Protein AF-0000000080397342 (afdb_homodimer)

InterPro domains:
  IPR012349 FMN-binding split barrel [G3DSA:2.30.110.10] (95-309)
  IPR024624 Pyridoxamine 5'-phosphate oxidase, Alr4036 family, FMN-binding domain [PF12766] (98-201)

pLDDT: mean 72.04, std 32.61, range [17.6, 98.93]

Structure (mmCIF, N/CA/C/O backbone):
data_AF-0000000080397342-model_v1
#
loop_
_entity.id
_entity.type
_entity.pdbx_description
1 polymer 'Pyridoxamine 5-phosphate oxidase-fmn-binding protein'
#
loop_
_atom_site.group_PDB
_atom_site.id
_atom_site.type_symbol
_atom_site.label_atom_id
_atom_site.label_alt_id
_atom_site.label_comp_id
_atom_site.label_asym_id
_atom_site.label_entity_id
_atom_site.label_seq_id
_atom_site.pdbx_PDB_ins_code
_atom_site.Cartn_x
_atom_site.Cartn_y
_atom_site.Cartn_z
_atom_site.occupancy
_atom_site.B_iso_or_equiv
_atom_site.auth_seq_id
_atom_site.auth_comp_id
_atom_site.auth_asym_id
_atom_site.auth_atom_id
_atom_site.pdbx_PDB_model_num
ATOM 1 N N . MET A 1 1 ? 87.248 -21.345 8.213 1 23.49 1 MET A N 1
ATOM 2 C CA . MET A 1 1 ? 87.007 -21.172 9.643 1 23.49 1 MET A CA 1
ATOM 3 C C . MET A 1 1 ? 85.545 -21.44 9.984 1 23.49 1 MET A C 1
ATOM 5 O O . MET A 1 1 ? 84.644 -20.98 9.28 1 23.49 1 MET A O 1
ATOM 9 N N . PRO A 1 2 ? 85.175 -22.456 10.854 1 25.08 2 PRO A N 1
ATOM 10 C CA . PRO A 1 2 ? 84.059 -23.31 11.265 1 25.08 2 PRO A CA 1
ATOM 11 C C . PRO A 1 2 ? 83.044 -22.576 12.139 1 25.08 2 PRO A C 1
ATOM 13 O O . PRO A 1 2 ? 83.384 -22.115 13.232 1 25.08 2 PRO A O 1
ATOM 16 N N . VAL A 1 3 ? 82.373 -21.55 11.581 1 28.15 3 VAL A N 1
ATOM 17 C CA . VAL A 1 3 ? 81.408 -20.758 12.336 1 28.15 3 VAL A CA 1
ATOM 18 C C . VAL A 1 3 ? 80.379 -21.68 12.987 1 28.15 3 VAL A C 1
ATOM 20 O O . VAL A 1 3 ? 79.679 -22.425 12.297 1 28.15 3 VAL A O 1
ATOM 23 N N . HIS A 1 4 ? 80.517 -21.822 14.23 1 19.4 4 HIS A N 1
ATOM 24 C CA . HIS A 1 4 ? 79.987 -22.663 15.297 1 19.4 4 HIS A CA 1
ATOM 25 C C . HIS A 1 4 ? 78.466 -22.582 15.359 1 19.4 4 HIS A C 1
ATOM 27 O O . HIS A 1 4 ? 77.858 -21.735 14.701 1 19.4 4 HIS A O 1
ATOM 33 N N . PHE A 1 5 ? 77.866 -22.151 16.573 1 18.92 5 PHE A N 1
ATOM 34 C CA . PHE A 1 5 ? 77.289 -23.015 17.596 1 18.92 5 PHE A CA 1
ATOM 35 C C . PHE A 1 5 ? 75.767 -22.955 17.56 1 18.92 5 PHE A C 1
ATOM 37 O O . PHE A 1 5 ? 75.101 -23.99 17.496 1 18.92 5 PHE A O 1
ATOM 44 N N . LEU A 1 6 ? 75.121 -22.015 18.425 1 19.87 6 LEU A N 1
ATOM 45 C CA . LEU A 1 6 ? 74.391 -22.437 19.616 1 19.87 6 LEU A CA 1
ATOM 46 C C . LEU A 1 6 ? 72.9 -22.564 19.323 1 19.87 6 LEU A C 1
ATOM 48 O O . LEU A 1 6 ? 72.32 -21.71 18.649 1 19.87 6 LEU A O 1
ATOM 52 N N . ARG A 1 7 ? 72.235 -23.611 19.842 1 18.12 7 ARG A N 1
ATOM 53 C CA . ARG A 1 7 ? 71.127 -24.558 19.776 1 18.12 7 ARG A CA 1
ATOM 54 C C . ARG A 1 7 ? 69.84 -23.932 20.304 1 18.12 7 ARG A C 1
ATOM 56 O O . ARG A 1 7 ? 68.807 -23.962 19.631 1 18.12 7 ARG A O 1
ATOM 63 N N . ASN A 1 8 ? 69.552 -23.864 21.715 1 18.68 8 ASN A N 1
ATOM 64 C CA . ASN A 1 8 ? 68.574 -24.769 22.308 1 18.68 8 ASN A CA 1
ATOM 65 C C . ASN A 1 8 ? 67.187 -24.135 22.367 1 18.68 8 ASN A C 1
ATOM 67 O O . ASN A 1 8 ? 67.05 -22.917 22.238 1 18.68 8 ASN A O 1
ATOM 71 N N . PRO A 1 9 ? 66.208 -24.574 23.546 1 20.15 9 PRO A N 1
ATOM 72 C CA . PRO A 1 9 ? 64.935 -25.253 23.795 1 20.15 9 PRO A CA 1
ATOM 73 C C . PRO A 1 9 ? 63.856 -24.31 24.321 1 20.15 9 PRO A C 1
ATOM 75 O O . PRO A 1 9 ? 64.011 -23.726 25.396 1 20.15 9 PRO A O 1
ATOM 78 N N . LEU A 1 10 ? 63.381 -23.331 23.617 1 21.93 10 LEU A N 1
ATOM 79 C CA . LEU A 1 10 ? 62.442 -22.373 24.191 1 21.93 10 LEU A CA 1
ATOM 80 C C . LEU A 1 10 ? 61.213 -23.084 24.748 1 21.93 10 LEU A C 1
ATOM 82 O O . LEU A 1 10 ? 60.452 -23.698 23.996 1 21.93 10 LEU A O 1
ATOM 86 N N . LEU A 1 11 ? 61.35 -23.578 26.096 1 18.39 11 LEU A N 1
ATOM 87 C CA . LEU A 1 11 ? 60.398 -24.293 26.939 1 18.39 11 LEU A CA 1
ATOM 88 C C . LEU A 1 11 ? 59.068 -23.551 27.006 1 18.39 11 LEU A C 1
ATOM 90 O O . LEU A 1 11 ? 59.009 -22.347 26.746 1 18.39 11 LEU A O 1
ATOM 94 N N . CYS A 1 12 ? 58.021 -24.175 27.782 1 18.64 12 CYS A N 1
ATOM 95 C CA . CYS A 1 12 ? 56.68 -24.748 27.806 1 18.64 12 CYS A CA 1
ATOM 96 C C . CYS A 1 12 ? 55.696 -23.806 28.489 1 18.64 12 CYS A C 1
ATOM 98 O O . CYS A 1 12 ? 54.584 -23.6 27.999 1 18.64 12 CYS A O 1
ATOM 100 N N . SER A 1 13 ? 55.976 -23.089 29.727 1 18.47 13 SER A N 1
ATOM 101 C CA . SER A 1 13 ? 55.067 -23.454 30.809 1 18.47 13 SER A CA 1
ATOM 102 C C . SER A 1 13 ? 53.829 -22.564 30.815 1 18.47 13 SER A C 1
ATOM 104 O O . SER A 1 13 ? 53.937 -21.341 30.702 1 18.47 13 SER A O 1
ATOM 106 N N . VAL A 1 14 ? 52.593 -23.114 30.494 1 22.64 14 VAL A N 1
ATOM 107 C CA . VAL A 1 14 ? 51.179 -22.802 30.314 1 22.64 14 VAL A CA 1
ATOM 108 C C . VAL A 1 14 ? 50.545 -22.474 31.664 1 22.64 14 VAL A C 1
ATOM 110 O O . VAL A 1 14 ? 49.394 -22.833 31.921 1 22.64 14 VAL A O 1
ATOM 113 N N . SER A 1 15 ? 51.261 -21.747 32.661 1 18.96 15 SER A N 1
ATOM 114 C CA . SER A 1 15 ? 50.585 -21.886 33.947 1 18.96 15 SER A CA 1
ATOM 115 C C . SER A 1 15 ? 49.159 -21.348 33.883 1 18.96 15 SER A C 1
ATOM 117 O O . SER A 1 15 ? 48.852 -20.485 33.058 1 18.96 15 SER A O 1
ATOM 119 N N . HIS A 1 16 ? 48.2 -21.961 34.766 1 19.92 16 HIS A N 1
ATOM 120 C CA . HIS A 1 16 ? 46.862 -22.392 35.156 1 19.92 16 HIS A CA 1
ATOM 121 C C . HIS A 1 16 ? 46.096 -21.262 35.836 1 19.92 16 HIS A C 1
ATOM 123 O O . HIS A 1 16 ? 44.865 -21.285 35.89 1 19.92 16 HIS A O 1
ATOM 129 N N . THR A 1 17 ? 46.648 -20.076 36.332 1 19.3 17 THR A N 1
ATOM 130 C CA . THR A 1 17 ? 45.991 -19.8 37.605 1 19.3 17 THR A CA 1
ATOM 131 C C . THR A 1 17 ? 44.567 -19.301 37.382 1 19.3 17 THR A C 1
ATOM 133 O O . THR A 1 17 ? 44.336 -18.416 36.555 1 19.3 17 THR A O 1
ATOM 136 N N . ALA A 1 18 ? 43.516 -20.063 37.874 1 20.53 18 ALA A N 1
ATOM 137 C CA . ALA A 1 18 ? 42.064 -20.183 37.966 1 20.53 18 ALA A CA 1
ATOM 138 C C . ALA A 1 18 ? 41.48 -19.089 38.856 1 20.53 18 ALA A C 1
ATOM 140 O O . ALA A 1 18 ? 40.26 -18.998 39.019 1 20.53 18 ALA A O 1
ATOM 141 N N . THR A 1 19 ? 42.082 -17.835 39.038 1 19.76 19 THR A N 1
ATOM 142 C CA . THR A 1 19 ? 41.541 -17.199 40.234 1 19.76 19 THR A CA 1
ATOM 143 C C . THR A 1 19 ? 40.059 -16.884 40.055 1 19.76 19 THR A C 1
ATOM 145 O O . THR A 1 19 ? 39.656 -16.328 39.032 1 19.76 19 THR A O 1
ATOM 148 N N . THR A 1 20 ? 39.138 -17.429 40.938 1 21.42 20 THR A N 1
ATOM 149 C CA . THR A 1 20 ? 37.75 -17.641 41.333 1 21.42 20 THR A CA 1
ATOM 150 C C . THR A 1 20 ? 37.108 -16.329 41.775 1 21.42 20 THR A C 1
ATOM 152 O O . THR A 1 20 ? 35.907 -16.282 42.052 1 21.42 20 THR A O 1
ATOM 155 N N . LEU A 1 21 ? 37.435 -15.065 41.259 1 20.63 21 LEU A N 1
ATOM 156 C CA . LEU A 1 21 ? 36.933 -14.006 42.128 1 20.63 21 LEU A CA 1
ATOM 157 C C . LEU A 1 21 ? 35.408 -13.99 42.139 1 20.63 21 LEU A C 1
ATOM 159 O O . LEU A 1 21 ? 34.776 -13.893 41.084 1 20.63 21 LEU A O 1
ATOM 163 N N . LEU A 1 22 ? 34.777 -14.429 43.255 1 20.62 22 LEU A N 1
ATOM 164 C CA . LEU A 1 22 ? 33.44 -14.632 43.8 1 20.62 22 LEU A CA 1
ATOM 165 C C . LEU A 1 22 ? 32.722 -13.301 43.991 1 20.62 22 LEU A C 1
ATOM 167 O O . LEU A 1 22 ? 33.064 -12.529 44.89 1 20.62 22 LEU A O 1
ATOM 171 N N . CYS A 1 23 ? 32.593 -12.332 43.022 1 19.41 23 CYS A N 1
ATOM 172 C CA . CYS A 1 23 ? 32.027 -11.047 43.417 1 19.41 23 CYS A CA 1
ATOM 173 C C . CYS A 1 23 ? 30.577 -11.203 43.861 1 19.41 23 CYS A C 1
ATOM 175 O O . CYS A 1 23 ? 29.773 -11.823 43.163 1 19.41 23 CYS A O 1
ATOM 177 N N . ALA A 1 24 ? 30.288 -10.967 45.188 1 20.5 24 ALA A N 1
ATOM 178 C CA . ALA A 1 24 ? 29.176 -10.991 46.135 1 20.5 24 ALA A CA 1
ATOM 179 C C . ALA A 1 24 ? 28.134 -9.932 45.786 1 20.5 24 ALA A C 1
ATOM 181 O O . ALA A 1 24 ? 28.409 -8.733 45.864 1 20.5 24 ALA A O 1
ATOM 182 N N . LEU A 1 25 ? 27.408 -9.962 44.694 1 22.46 25 LEU A N 1
ATOM 183 C CA . LEU A 1 25 ? 26.429 -8.93 44.37 1 22.46 25 LEU A CA 1
ATOM 184 C C . LEU A 1 25 ? 25.296 -8.916 45.39 1 22.46 25 LEU A C 1
ATOM 186 O O . LEU A 1 25 ? 24.679 -9.951 45.653 1 22.46 25 LEU A O 1
ATOM 190 N N . PRO A 1 26 ? 25.281 -7.92 46.388 1 20.99 26 PRO A N 1
ATOM 191 C CA . PRO A 1 26 ? 24.261 -7.852 47.438 1 20.99 26 PRO A CA 1
ATOM 192 C C . PRO A 1 26 ? 22.866 -7.565 46.888 1 20.99 26 PRO A C 1
ATOM 194 O O . PRO A 1 26 ? 22.732 -6.956 45.823 1 20.99 26 PRO A O 1
ATOM 197 N N . VAL A 1 27 ? 21.832 -8.358 47.18 1 22.73 27 VAL A N 1
ATOM 198 C CA . VAL A 1 27 ? 20.417 -8.552 46.879 1 22.73 27 VAL A CA 1
ATOM 199 C C . VAL A 1 27 ? 19.587 -7.48 47.581 1 22.73 27 VAL A C 1
ATOM 201 O O . VAL A 1 27 ? 19.076 -7.702 48.682 1 22.73 27 VAL A O 1
ATOM 204 N N . LEU A 1 28 ? 19.92 -6.156 47.544 1 19.6 28 LEU A N 1
ATOM 205 C CA . LEU A 1 28 ? 19.082 -5.368 48.441 1 19.6 28 LEU A CA 1
ATOM 206 C C . LEU A 1 28 ? 17.622 -5.413 48.001 1 19.6 28 LEU A C 1
ATOM 208 O O . LEU A 1 28 ? 17.315 -5.181 46.829 1 19.6 28 LEU A O 1
ATOM 212 N N . ARG A 1 29 ? 16.743 -6.022 48.769 1 19.68 29 ARG A N 1
ATOM 213 C CA . ARG A 1 29 ? 15.323 -6.357 48.794 1 19.68 29 ARG A CA 1
ATOM 214 C C . ARG A 1 29 ? 14.469 -5.11 48.996 1 19.68 29 ARG A C 1
ATOM 216 O O . ARG A 1 29 ? 14.334 -4.619 50.118 1 19.68 29 ARG A O 1
ATOM 223 N N . ALA A 1 30 ? 14.732 -3.865 48.472 1 19.99 30 ALA A N 1
ATOM 224 C CA . ALA A 1 30 ? 13.914 -2.813 49.072 1 19.99 30 ALA A CA 1
ATOM 225 C C . ALA A 1 30 ? 12.44 -3.001 48.728 1 19.99 30 ALA A C 1
ATOM 227 O O . ALA A 1 30 ? 12.091 -3.235 47.569 1 19.99 30 ALA A O 1
ATOM 228 N N . THR A 1 31 ? 11.609 -3.372 49.691 1 21.1 31 THR A N 1
ATOM 229 C CA . THR A 1 31 ? 10.202 -3.712 49.872 1 21.1 31 THR A CA 1
ATOM 230 C C . THR A 1 31 ? 9.319 -2.484 49.672 1 21.1 31 THR A C 1
ATOM 232 O O . THR A 1 31 ? 8.097 -2.561 49.819 1 21.1 31 THR A O 1
ATOM 235 N N . PHE A 1 32 ? 9.56 -1.465 48.78 1 20.83 32 PHE A N 1
ATOM 236 C CA . PHE A 1 32 ? 8.769 -0.264 49.022 1 20.83 32 PHE A CA 1
ATOM 237 C C . PHE A 1 32 ? 7.296 -0.518 48.73 1 20.83 32 PHE A C 1
ATOM 239 O O . PHE A 1 32 ? 6.934 -0.886 47.61 1 20.83 32 PHE A O 1
ATOM 246 N N . VAL A 1 33 ? 6.519 -0.989 49.679 1 21.09 33 VAL A N 1
ATOM 247 C CA . VAL A 1 33 ? 5.097 -1.317 49.659 1 21.09 33 VAL A CA 1
ATOM 248 C C . VAL A 1 33 ? 4.272 -0.035 49.588 1 21.09 33 VAL A C 1
ATOM 250 O O . VAL A 1 33 ? 4.242 0.745 50.544 1 21.09 33 VAL A O 1
ATOM 253 N N . ALA A 1 34 ? 4.428 0.914 48.634 1 21.58 34 ALA A N 1
ATOM 254 C CA . ALA A 1 34 ? 3.66 2.141 48.828 1 21.58 34 ALA A CA 1
ATOM 255 C C . ALA A 1 34 ? 2.162 1.854 48.839 1 21.58 34 ALA A C 1
ATOM 257 O O . ALA A 1 34 ? 1.692 0.945 48.151 1 21.58 34 ALA A O 1
ATOM 258 N N . PRO A 1 35 ? 1.464 2.42 49.864 1 20.9 35 PRO A N 1
ATOM 259 C CA . PRO A 1 35 ? 0.074 2.256 50.294 1 20.9 35 PRO A CA 1
ATOM 260 C C . PRO A 1 35 ? -0.927 2.795 49.274 1 20.9 35 PRO A C 1
ATOM 262 O O . PRO A 1 35 ? -0.648 3.787 48.595 1 20.9 35 PRO A O 1
ATOM 265 N N . VAL A 1 36 ? -1.669 1.96 48.601 1 21.5 36 VAL A N 1
ATOM 266 C CA . VAL A 1 36 ? -2.722 2.127 47.606 1 21.5 36 VAL A CA 1
ATOM 267 C C . VAL A 1 36 ? -3.877 2.928 48.204 1 21.5 36 VAL A C 1
ATOM 269 O O . VAL A 1 36 ? -4.565 2.453 49.111 1 21.5 36 VAL A O 1
ATOM 272 N N . ARG A 1 37 ? -3.618 4.251 48.471 1 19.49 37 ARG A N 1
ATOM 273 C CA . ARG A 1 37 ? -4.716 5.031 49.034 1 19.49 37 ARG A CA 1
ATOM 274 C C . ARG A 1 37 ? -5.979 4.887 48.191 1 19.49 37 ARG A C 1
ATOM 276 O O . ARG A 1 37 ? -5.902 4.714 46.973 1 19.49 37 ARG A O 1
ATOM 283 N N . ASN A 1 38 ? -7.091 4.679 48.843 1 20.26 38 ASN A N 1
ATOM 284 C CA . ASN A 1 38 ? -8.507 4.379 48.663 1 20.26 38 ASN A CA 1
ATOM 285 C C . ASN A 1 38 ? -9.237 5.521 47.962 1 20.26 38 ASN A C 1
ATOM 287 O O . ASN A 1 38 ? -9.432 6.59 48.544 1 20.26 38 ASN A O 1
ATOM 291 N N . ILE A 1 39 ? -8.73 5.976 46.753 1 19.76 39 ILE A N 1
ATOM 292 C CA . ILE A 1 39 ? -9.409 7.163 46.243 1 19.76 39 ILE A CA 1
ATOM 293 C C . ILE A 1 39 ? -10.911 6.899 46.155 1 19.76 39 ILE A C 1
ATOM 295 O O . ILE A 1 39 ? -11.339 5.902 45.57 1 19.76 39 ILE A O 1
ATOM 299 N N . ALA A 1 40 ? -11.615 7.578 47.058 1 19.71 40 ALA A N 1
ATOM 300 C CA . ALA A 1 40 ? -13.044 7.692 47.337 1 19.71 40 ALA A CA 1
ATOM 301 C C . ALA A 1 40 ? -13.811 8.134 46.094 1 19.71 40 ALA A C 1
ATOM 303 O O . ALA A 1 40 ? -13.426 9.098 45.428 1 19.71 40 ALA A O 1
ATOM 304 N N . PHE A 1 41 ? -14.413 7.185 45.373 1 20.24 41 PHE A N 1
ATOM 305 C CA . PHE A 1 41 ? -15.283 7.264 44.205 1 20.24 41 PHE A CA 1
ATOM 306 C C . PHE A 1 41 ? -16.475 8.173 44.479 1 20.24 41 PHE A C 1
ATOM 308 O O . PHE A 1 41 ? -17.358 7.828 45.268 1 20.24 41 PHE A O 1
ATOM 315 N N . LEU A 1 42 ? -16.15 9.505 44.699 1 19.97 42 LEU A N 1
ATOM 316 C CA . LEU A 1 42 ? -17.304 10.365 44.939 1 19.97 42 LEU A CA 1
ATOM 317 C C . LEU A 1 42 ? -18.338 10.209 43.829 1 19.97 42 LEU A C 1
ATOM 319 O O . LEU A 1 42 ? -17.984 10.138 42.65 1 19.97 42 LEU A O 1
ATOM 323 N N . HIS A 1 43 ? -19.467 9.732 44.181 1 21.2 43 HIS A N 1
ATOM 324 C CA . HIS A 1 43 ? -20.747 9.408 43.562 1 21.2 43 HIS A CA 1
ATOM 325 C C . HIS A 1 43 ? -21.417 10.654 42.993 1 21.2 43 HIS A C 1
ATOM 327 O O . HIS A 1 43 ? -21.889 11.509 43.747 1 21.2 43 HIS A O 1
ATOM 333 N N . SER A 1 44 ? -20.645 11.551 42.273 1 19.66 44 SER A N 1
ATOM 334 C CA . SER A 1 44 ? -21.399 12.765 41.978 1 19.66 44 SER A CA 1
ATOM 335 C C . SER A 1 44 ? -22.716 12.443 41.282 1 19.66 44 SER A C 1
ATOM 337 O O . SER A 1 44 ? -22.814 11.452 40.554 1 19.66 44 SER A O 1
ATOM 339 N N . PRO A 1 45 ? -23.788 13.182 41.702 1 20.91 45 PRO A N 1
ATOM 340 C CA . PRO A 1 45 ? -25.232 13.105 41.464 1 20.91 45 PRO A CA 1
ATOM 341 C C . PRO A 1 45 ? -25.61 13.427 40.021 1 20.91 45 PRO A C 1
ATOM 343 O O . PRO A 1 45 ? -24.986 14.287 39.392 1 20.91 45 PRO A O 1
ATOM 346 N N . PHE A 1 46 ? -26.065 12.517 39.185 1 21.16 46 PHE A N 1
ATOM 347 C CA . PHE A 1 46 ? -26.492 12.468 37.791 1 21.16 46 PHE A CA 1
ATOM 348 C C . PHE A 1 46 ? -27.735 13.323 37.576 1 21.16 46 PHE A C 1
ATOM 350 O O . PHE A 1 46 ? -28.387 13.229 36.535 1 21.16 46 PHE A O 1
ATOM 357 N N . ASN A 1 47 ? -27.969 14.289 38.603 1 18.43 47 ASN A N 1
ATOM 358 C CA . ASN A 1 47 ? -29.4 14.53 38.455 1 18.43 47 ASN A CA 1
ATOM 359 C C . ASN A 1 47 ? -29.753 14.957 37.033 1 18.43 47 ASN A C 1
ATOM 361 O O . ASN A 1 47 ? -30.586 14.327 36.38 1 18.43 47 ASN A O 1
ATOM 365 N N . ARG A 1 48 ? -30.311 16.235 36.926 1 19.67 48 ARG A N 1
ATOM 366 C CA . ARG A 1 48 ? -31.591 16.701 36.402 1 19.67 48 ARG A CA 1
ATOM 367 C C . ARG A 1 48 ? -31.47 17.099 34.935 1 19.67 48 ARG A C 1
ATOM 369 O O . ARG A 1 48 ? -30.703 18.001 34.592 1 19.67 48 ARG A O 1
ATOM 376 N N . PHE A 1 49 ? -31.483 16.225 34.015 1 20.49 49 PHE A N 1
ATOM 377 C CA . PHE A 1 49 ? -31.412 16.46 32.578 1 20.49 49 PHE A CA 1
ATOM 378 C C . PHE A 1 49 ? -32.534 17.387 32.125 1 20.49 49 PHE A C 1
ATOM 380 O O . PHE A 1 49 ? -33.714 17.07 32.293 1 20.49 49 PHE A O 1
ATOM 387 N N . PRO A 1 50 ? -32.349 18.737 32.401 1 21.89 50 PRO A N 1
ATOM 388 C CA . PRO A 1 50 ? -33.493 19.518 31.926 1 21.89 50 PRO A CA 1
ATOM 389 C C . PRO A 1 50 ? -33.813 19.262 30.455 1 21.89 50 PRO A C 1
ATOM 391 O O . PRO A 1 50 ? -32.927 18.885 29.684 1 21.89 50 PRO A O 1
ATOM 394 N N . SER A 1 51 ? -35.083 18.974 30.162 1 20.86 51 SER A N 1
ATOM 395 C CA . SER A 1 51 ? -35.847 18.564 28.988 1 20.86 51 SER A CA 1
ATOM 396 C C . SER A 1 51 ? -35.832 19.646 27.914 1 20.86 51 SER A C 1
ATOM 398 O O . SER A 1 51 ? -36.466 19.498 26.867 1 20.86 51 SER A O 1
ATOM 400 N N . SER A 1 52 ? -35.386 20.87 28.277 1 21.5 52 SER A N 1
ATOM 401 C CA . SER A 1 52 ? -36.099 21.798 27.405 1 21.5 52 SER A CA 1
ATOM 402 C C . SER A 1 52 ? -35.565 21.737 25.978 1 21.5 52 SER A C 1
ATOM 404 O O . SER A 1 52 ? -34.428 22.136 25.717 1 21.5 52 SER A O 1
ATOM 406 N N . LEU A 1 53 ? -35.871 20.757 25.252 1 21.55 53 LEU A N 1
ATOM 407 C CA . LEU A 1 53 ? -35.466 20.529 23.869 1 21.55 53 LEU A CA 1
ATOM 408 C C . LEU A 1 53 ? -35.972 21.647 22.963 1 21.55 53 LEU A C 1
ATOM 410 O O . LEU A 1 53 ? -37.172 21.741 22.697 1 21.55 53 LEU A O 1
ATOM 414 N N . THR A 1 54 ? -35.546 22.942 23.284 1 21.11 54 THR A N 1
ATOM 415 C CA . THR A 1 54 ? -36.114 23.914 22.356 1 21.11 54 THR A CA 1
ATOM 416 C C . THR A 1 54 ? -35.775 23.547 20.914 1 21.11 54 THR A C 1
ATOM 418 O O . THR A 1 54 ? -34.667 23.088 20.629 1 21.11 54 THR A O 1
ATOM 421 N N . PRO A 1 55 ? -36.804 23.601 20.056 1 22.17 55 PRO A N 1
ATOM 422 C CA . PRO A 1 55 ? -36.862 23.185 18.653 1 22.17 55 PRO A CA 1
ATOM 423 C C . PRO A 1 55 ? -35.934 24.001 17.756 1 22.17 55 PRO A C 1
ATOM 425 O O . PRO A 1 55 ? -36.093 25.219 17.643 1 22.17 55 PRO A O 1
ATOM 428 N N . MET A 1 56 ? -34.549 23.847 17.997 1 19.03 56 MET A N 1
ATOM 429 C CA . MET A 1 56 ? -33.723 24.727 17.176 1 19.03 56 MET A CA 1
ATOM 430 C C . MET A 1 56 ? -34.142 24.657 15.712 1 19.03 56 MET A C 1
ATOM 432 O O . MET A 1 56 ? -34.564 23.603 15.233 1 19.03 56 MET A O 1
ATOM 436 N N . ALA A 1 57 ? -34.28 25.909 15.093 1 20.6 57 ALA A N 1
ATOM 437 C CA . ALA A 1 57 ? -34.635 26.467 13.791 1 20.6 57 ALA A CA 1
ATOM 438 C C . ALA A 1 57 ? -33.818 25.821 12.675 1 20.6 57 ALA A C 1
ATOM 440 O O . ALA A 1 57 ? -32.705 25.344 12.909 1 20.6 57 ALA A O 1
ATOM 441 N N . THR A 1 58 ? -34.511 25.564 11.589 1 21.19 58 THR A N 1
ATOM 442 C CA . THR A 1 58 ? -34.333 24.927 10.289 1 21.19 58 THR A CA 1
ATOM 443 C C . THR A 1 58 ? -33.17 25.561 9.531 1 21.19 58 THR A C 1
ATOM 445 O O . THR A 1 58 ? -33.294 26.67 9.007 1 21.19 58 THR A O 1
ATOM 448 N N . MET A 1 59 ? -31.945 25.7 10.215 1 18.05 59 MET A N 1
ATOM 449 C CA . MET A 1 59 ? -30.97 26.413 9.395 1 18.05 59 MET A CA 1
ATOM 450 C C . MET A 1 59 ? -30.788 25.726 8.046 1 18.05 59 MET A C 1
ATOM 452 O O . MET A 1 59 ? -30.816 24.497 7.961 1 18.05 59 MET A O 1
ATOM 456 N N . LYS A 1 60 ? -31.016 26.542 6.965 1 18.27 60 LYS A N 1
ATOM 457 C CA . LYS A 1 60 ? -30.898 26.339 5.524 1 18.27 60 LYS A CA 1
ATOM 458 C C . LYS A 1 60 ? -29.564 25.689 5.168 1 18.27 60 LYS A C 1
ATOM 460 O O . LYS A 1 60 ? -28.526 26.041 5.731 1 18.27 60 LYS A O 1
ATOM 465 N N . ALA A 1 61 ? -29.652 24.509 4.525 1 19.19 61 ALA A N 1
ATOM 466 C CA . ALA A 1 61 ? -28.669 23.579 3.976 1 19.19 61 ALA A CA 1
ATOM 467 C C . ALA A 1 61 ? -27.625 24.314 3.14 1 19.19 61 ALA A C 1
ATOM 469 O O . ALA A 1 61 ? -27.906 24.734 2.015 1 19.19 61 ALA A O 1
ATOM 470 N N . ALA A 1 62 ? -26.903 25.406 3.754 1 19.38 62 ALA A N 1
ATOM 471 C CA . ALA A 1 62 ? -25.884 26.04 2.92 1 19.38 62 ALA A CA 1
ATOM 472 C C . ALA A 1 62 ? -25.028 24.994 2.212 1 19.38 62 ALA A C 1
ATOM 474 O O . ALA A 1 62 ? -24.896 23.864 2.688 1 19.38 62 ALA A O 1
ATOM 475 N N . GLU A 1 63 ? -24.5 25.343 1.048 1 19.7 63 GLU A N 1
ATOM 476 C CA . GLU A 1 63 ? -23.742 24.748 -0.048 1 19.7 63 GLU A CA 1
ATOM 477 C C . GLU A 1 63 ? -22.419 24.17 0.445 1 19.7 63 GLU A C 1
ATOM 479 O O . GLU A 1 63 ? -21.55 24.907 0.916 1 19.7 63 GLU A O 1
ATOM 484 N N . ILE A 1 64 ? -22.514 23.129 1.193 1 21.91 64 ILE A N 1
ATOM 485 C CA . ILE A 1 64 ? -21.379 22.424 1.779 1 21.91 64 ILE A CA 1
ATOM 486 C C . ILE A 1 64 ? -20.321 22.169 0.708 1 21.91 64 ILE A C 1
ATOM 488 O O . ILE A 1 64 ? -20.587 21.491 -0.288 1 21.91 64 ILE A O 1
ATOM 492 N N . GLY A 1 65 ? -19.415 23.157 0.595 1 19.24 65 GLY A N 1
ATOM 493 C CA . GLY A 1 65 ? -18.258 23.091 -0.284 1 19.24 65 GLY A CA 1
ATOM 494 C C . GLY A 1 65 ? -17.423 21.841 -0.077 1 19.24 65 GLY A C 1
ATOM 495 O O . GLY A 1 65 ? -17.384 21.29 1.025 1 19.24 65 GLY A O 1
ATOM 496 N N . GLU A 1 66 ? -17.19 21.163 -1.036 1 24.45 66 GLU A N 1
ATOM 497 C CA . GLU A 1 66 ? -16.578 19.891 -1.407 1 24.45 66 GLU A CA 1
ATOM 498 C C . GLU A 1 66 ? -15.141 19.801 -0.901 1 24.45 66 GLU A C 1
ATOM 500 O O . GLU A 1 66 ? -14.204 20.183 -1.605 1 24.45 66 GLU A O 1
ATOM 505 N N . GLY A 1 67 ? -14.76 20.161 0.456 1 24.13 67 GLY A N 1
ATOM 506 C CA . GLY A 1 67 ? -13.358 20.312 0.813 1 24.13 67 GLY A CA 1
ATOM 507 C C . GLY A 1 67 ? -12.655 18.987 1.043 1 24.13 67 GLY A C 1
ATOM 508 O O . GLY A 1 67 ? -11.503 18.958 1.481 1 24.13 67 GLY A O 1
ATOM 509 N N . GLY A 1 68 ? -13.169 17.964 1.259 1 24.86 68 GLY A N 1
ATOM 510 C CA . GLY A 1 68 ? -12.444 16.808 1.762 1 24.86 68 GLY A CA 1
ATOM 511 C C . GLY A 1 68 ? -11.256 16.428 0.899 1 24.86 68 GLY A C 1
ATOM 512 O O . GLY A 1 68 ? -10.648 17.287 0.256 1 24.86 68 GLY A O 1
ATOM 513 N N . LEU A 1 69 ? -10.994 15.164 0.639 1 29.4 69 LEU A N 1
ATOM 514 C CA . LEU A 1 69 ? -10.049 14.682 -0.362 1 29.4 69 LEU A CA 1
ATOM 515 C C . LEU A 1 69 ? -10.182 15.472 -1.66 1 29.4 69 LEU A C 1
ATOM 517 O O . LEU A 1 69 ? -9.626 15.082 -2.689 1 29.4 69 LEU A O 1
ATOM 521 N N . ALA A 1 70 ? -10.845 16.511 -1.573 1 33.03 70 ALA A N 1
ATOM 522 C CA . ALA A 1 70 ? -11.17 17.532 -2.565 1 33.03 70 ALA A CA 1
ATOM 523 C C . ALA A 1 70 ? -9.909 18.233 -3.063 1 33.03 70 ALA A C 1
ATOM 525 O O . ALA A 1 70 ? -9.906 18.824 -4.146 1 33.03 70 ALA A O 1
ATOM 526 N N . ASP A 1 71 ? -9.058 18.318 -2.091 1 32.9 71 ASP A N 1
ATOM 527 C CA . ASP A 1 71 ? -7.825 18.901 -2.61 1 32.9 71 ASP A CA 1
ATOM 528 C C . ASP A 1 71 ? -7.184 17.992 -3.656 1 32.9 71 ASP A C 1
ATOM 530 O O . ASP A 1 71 ? -6.195 18.365 -4.29 1 32.9 71 ASP A O 1
ATOM 534 N N . ILE A 1 72 ? -7.589 16.831 -3.649 1 33.18 72 ILE A N 1
ATOM 535 C CA . ILE A 1 72 ? -6.992 15.962 -4.657 1 33.18 72 ILE A CA 1
ATOM 536 C C . ILE A 1 72 ? -7.445 16.399 -6.049 1 33.18 72 ILE A C 1
ATOM 538 O O . ILE A 1 72 ? -6.71 16.241 -7.026 1 33.18 72 ILE A O 1
ATOM 542 N N . GLY A 1 73 ? -8.695 16.933 -6.214 1 31.92 73 GLY A N 1
ATOM 543 C CA . GLY A 1 73 ? -9.213 17.229 -7.541 1 31.92 73 GLY A CA 1
ATOM 544 C C . GLY A 1 73 ? -8.742 18.566 -8.081 1 31.92 73 GLY A C 1
ATOM 545 O O . GLY A 1 73 ? -8.961 18.88 -9.253 1 31.92 73 GLY A O 1
ATOM 546 N N . GLN A 1 74 ? -8.774 19.616 -7.258 1 28.3 74 GLN A N 1
ATOM 547 C CA . GLN A 1 74 ? -8.452 20.859 -7.949 1 28.3 74 GLN A CA 1
ATOM 548 C C . GLN A 1 74 ? -6.961 20.942 -8.267 1 28.3 74 GLN A C 1
ATOM 550 O O . GLN A 1 74 ? -6.152 21.262 -7.394 1 28.3 74 GLN A O 1
ATOM 555 N N . ALA A 1 75 ? -6.526 20.227 -9.18 1 29.95 75 ALA A N 1
ATOM 556 C CA . ALA A 1 75 ? -5.21 20.586 -9.701 1 29.95 75 ALA A CA 1
ATOM 557 C C . ALA A 1 75 ? -5.145 22.069 -10.054 1 29.95 75 ALA A C 1
ATOM 559 O O . ALA A 1 75 ? -5.811 22.521 -10.989 1 29.95 75 ALA A O 1
ATOM 560 N N . ARG A 1 76 ? -5.104 23.025 -9.101 1 29.39 76 ARG A N 1
ATOM 561 C CA . ARG A 1 76 ? -4.679 24.3 -9.67 1 29.39 76 ARG A CA 1
ATOM 562 C C . ARG A 1 76 ? -3.451 24.122 -10.556 1 29.39 76 ARG A C 1
ATOM 564 O O . ARG A 1 76 ? -2.511 23.414 -10.189 1 29.39 76 ARG A O 1
ATOM 571 N N . SER A 1 77 ? -3.614 24.252 -11.893 1 27.69 77 SER A N 1
ATOM 572 C CA . SER A 1 77 ? -2.537 24.403 -12.867 1 27.69 77 SER A CA 1
ATOM 573 C C . SER A 1 77 ? -1.482 25.388 -12.375 1 27.69 77 SER A C 1
ATOM 575 O O . SER A 1 77 ? -0.875 26.106 -13.173 1 27.69 77 SER A O 1
ATOM 577 N N . SER A 1 78 ? -1.463 25.867 -11.187 1 26.49 78 SER A N 1
ATOM 578 C CA . SER A 1 78 ? -0.307 26.753 -11.09 1 26.49 78 SER A CA 1
ATOM 579 C C . SER A 1 78 ? 0.986 26.014 -11.418 1 26.49 78 SER A C 1
ATOM 581 O O . SER A 1 78 ? 1.285 24.979 -10.819 1 26.49 78 SER A O 1
ATOM 583 N N . SER A 1 79 ? 1.399 26.191 -12.648 1 25.93 79 SER A N 1
ATOM 584 C CA . SER A 1 79 ? 2.759 25.906 -13.096 1 25.93 79 SER A CA 1
ATOM 585 C C . SER A 1 79 ? 3.783 26.304 -12.038 1 25.93 79 SER A C 1
ATOM 587 O O . SER A 1 79 ? 3.797 27.447 -11.578 1 25.93 79 SER A O 1
ATOM 589 N N . PRO A 1 80 ? 4.026 25.505 -11.147 1 28.03 80 PRO A N 1
ATOM 590 C CA . PRO A 1 80 ? 5.166 25.984 -10.363 1 28.03 80 PRO A CA 1
ATOM 591 C C . PRO A 1 80 ? 6.244 26.635 -11.226 1 28.03 80 PRO A C 1
ATOM 593 O O . PRO A 1 80 ? 6.611 26.096 -12.274 1 28.03 80 PRO A O 1
ATOM 596 N N . THR A 1 81 ? 6.153 27.963 -11.465 1 24.57 81 THR A N 1
ATOM 597 C CA . THR A 1 81 ? 7.319 28.66 -11.997 1 24.57 81 THR A CA 1
ATOM 598 C C . THR A 1 81 ? 8.605 28.093 -11.404 1 24.57 81 THR A C 1
ATOM 600 O O . THR A 1 81 ? 8.651 27.752 -10.22 1 24.57 81 THR A O 1
ATOM 603 N N . ALA A 1 82 ? 9.517 27.67 -12.325 1 27.33 82 ALA A N 1
ATOM 604 C CA . ALA A 1 82 ? 10.918 27.28 -12.197 1 27.33 82 ALA A CA 1
ATOM 605 C C . ALA A 1 82 ? 11.665 28.217 -11.252 1 27.33 82 ALA A C 1
ATOM 607 O O . ALA A 1 82 ? 12.895 28.18 -11.174 1 27.33 82 ALA A O 1
ATOM 608 N N . SER A 1 83 ? 10.92 29.273 -10.715 1 25.88 83 SER A N 1
ATOM 609 C CA . SER A 1 83 ? 11.842 30.211 -10.082 1 25.88 83 SER A CA 1
ATOM 610 C C . SER A 1 83 ? 12.499 29.595 -8.851 1 25.88 83 SER A C 1
ATOM 612 O O . SER A 1 83 ? 13.426 30.174 -8.281 1 25.88 83 SER A O 1
ATOM 614 N N . ASN A 1 84 ? 11.706 28.711 -8.195 1 26.74 84 ASN A N 1
ATOM 615 C CA . ASN A 1 84 ? 12.321 28.465 -6.895 1 26.74 84 ASN A CA 1
ATOM 616 C C . ASN A 1 84 ? 13.628 27.688 -7.031 1 26.74 84 ASN A C 1
ATOM 618 O O . ASN A 1 84 ? 14.095 27.078 -6.068 1 26.74 84 ASN A O 1
ATOM 622 N N . ALA A 1 85 ? 13.978 27.423 -8.316 1 28.93 85 ALA A N 1
ATOM 623 C CA . ALA A 1 85 ? 15.278 26.772 -8.452 1 28.93 85 ALA A CA 1
ATOM 624 C C . ALA A 1 85 ? 16.391 27.645 -7.88 1 28.93 85 ALA A C 1
ATOM 626 O O . ALA A 1 85 ? 17.556 27.241 -7.858 1 28.93 85 ALA A O 1
ATOM 627 N N . ASP A 1 86 ? 16.048 28.971 -7.751 1 26.46 86 ASP A N 1
ATOM 628 C CA . ASP A 1 86 ? 17.219 29.825 -7.573 1 26.46 86 ASP A CA 1
ATOM 629 C C . ASP A 1 86 ? 17.788 29.69 -6.163 1 26.46 86 ASP A C 1
ATOM 631 O O . ASP A 1 86 ? 18.812 30.296 -5.841 1 26.46 86 ASP A O 1
ATOM 635 N N . ASP A 1 87 ? 16.862 29.436 -5.124 1 29.29 87 ASP A N 1
ATOM 636 C CA . ASP A 1 87 ? 17.535 29.638 -3.845 1 29.29 87 ASP A CA 1
ATOM 637 C C . ASP A 1 87 ? 18.618 28.584 -3.623 1 29.29 87 ASP A C 1
ATOM 639 O O . ASP A 1 87 ? 19.068 28.378 -2.494 1 29.29 87 ASP A O 1
ATOM 643 N N . ALA A 1 88 ? 18.856 27.781 -4.51 1 29.99 88 ALA A N 1
ATOM 644 C CA . ALA A 1 88 ? 19.865 26.733 -4.382 1 29.99 88 ALA A CA 1
ATOM 645 C C . ALA A 1 88 ? 21.255 27.332 -4.183 1 29.99 88 ALA A C 1
ATOM 647 O O . ALA A 1 88 ? 22.26 26.62 -4.253 1 29.99 88 ALA A O 1
ATOM 648 N N . SER A 1 89 ? 21.291 28.617 -4.36 1 29.45 89 SER A N 1
ATOM 649 C CA . SER A 1 89 ? 22.679 29.007 -4.584 1 29.45 89 SER A CA 1
ATOM 650 C C . SER A 1 89 ? 23.544 28.697 -3.368 1 29.45 89 SER A C 1
ATOM 652 O O . SER A 1 89 ? 24.708 28.316 -3.508 1 29.45 89 SER A O 1
ATOM 654 N N . HIS A 1 90 ? 23.194 29.377 -2.196 1 29.74 90 HIS A N 1
ATOM 655 C CA . HIS A 1 90 ? 24.295 29.493 -1.247 1 29.74 90 HIS A CA 1
ATOM 656 C C . HIS A 1 90 ? 24.509 28.188 -0.488 1 29.74 90 HIS A C 1
ATOM 658 O O . HIS A 1 90 ? 25.118 28.181 0.584 1 29.74 90 HIS A O 1
ATOM 664 N N . GLY A 1 91 ? 23.719 27.091 -0.621 1 33.3 91 GLY A N 1
ATOM 665 C CA . GLY A 1 91 ? 24.018 26.041 0.34 1 33.3 91 GLY A CA 1
ATOM 666 C C . GLY A 1 91 ? 25.503 25.764 0.478 1 33.3 91 GLY A C 1
ATOM 667 O O . GLY A 1 91 ? 26.26 25.913 -0.483 1 33.3 91 GLY A O 1
ATOM 668 N N . ALA A 1 92 ? 26.142 25.929 1.633 1 34.55 92 ALA A N 1
ATOM 669 C CA . ALA A 1 92 ? 27.539 25.71 1.998 1 34.55 92 ALA A CA 1
ATOM 670 C C . ALA A 1 92 ? 28.128 24.531 1.228 1 34.55 92 ALA A C 1
ATOM 672 O O . ALA A 1 92 ? 27.4 23.786 0.567 1 34.55 92 ALA A O 1
ATOM 673 N N . ARG A 1 93 ? 28.899 23.549 1.835 1 38.51 93 ARG A N 1
ATOM 674 C CA . ARG A 1 93 ? 29.564 22.365 1.303 1 38.51 93 ARG A CA 1
ATOM 675 C C . ARG A 1 93 ? 28.565 21.438 0.617 1 38.51 93 ARG A C 1
ATOM 677 O O . ARG A 1 93 ? 27.513 21.126 1.178 1 38.51 93 ARG A O 1
ATOM 684 N N . GLY A 1 94 ? 28.207 21.388 -0.693 1 47.78 94 GLY A N 1
ATOM 685 C CA . GLY A 1 94 ? 27.373 20.783 -1.719 1 47.78 94 GLY A CA 1
ATOM 686 C C . GLY A 1 94 ? 26.919 19.379 -1.368 1 47.78 94 GLY A C 1
ATOM 687 O O . GLY A 1 94 ? 27.54 18.398 -1.782 1 47.78 94 GLY A O 1
ATOM 688 N N . GLU A 1 95 ? 26.435 19.159 -0.227 1 60.77 95 GLU A N 1
ATOM 689 C CA . GLU A 1 95 ? 26.152 17.759 0.072 1 60.77 95 GLU A CA 1
ATOM 690 C C . GLU A 1 95 ? 25.38 17.097 -1.066 1 60.77 95 GLU A C 1
ATOM 692 O O . GLU A 1 95 ? 24.385 17.642 -1.548 1 60.77 95 GLU A O 1
ATOM 697 N N . LYS A 1 96 ? 25.935 16.213 -1.782 1 77.34 96 LYS A N 1
ATOM 698 C CA . LYS A 1 96 ? 25.427 15.415 -2.894 1 77.34 96 LYS A CA 1
ATOM 699 C C . LYS A 1 96 ? 24.162 14.66 -2.496 1 77.34 96 LYS A C 1
ATOM 701 O O . LYS A 1 96 ? 24.155 13.932 -1.501 1 77.34 96 LYS A O 1
ATOM 706 N N . LYS A 1 97 ? 22.959 15.084 -3.041 1 88.92 97 LYS A N 1
ATOM 707 C CA . LYS A 1 97 ? 21.706 14.353 -2.876 1 88.92 97 LYS A CA 1
ATOM 708 C C . LYS A 1 97 ? 21.908 12.857 -3.097 1 88.92 97 LYS A C 1
ATOM 710 O O . LYS A 1 97 ? 22.62 12.451 -4.017 1 88.92 97 LYS A O 1
ATOM 715 N N . PRO A 1 98 ? 21.382 12.115 -2.134 1 93.94 98 PRO A N 1
ATOM 716 C CA . PRO A 1 98 ? 21.451 10.677 -2.405 1 93.94 98 PRO A CA 1
ATOM 717 C C . PRO A 1 98 ? 20.876 10.306 -3.769 1 93.94 98 PRO A C 1
ATOM 719 O O . PRO A 1 98 ? 19.936 10.949 -4.243 1 93.94 98 PRO A O 1
ATOM 722 N N . LYS A 1 99 ? 21.364 9.312 -4.358 1 95.59 99 LYS A N 1
ATOM 723 C CA . LYS A 1 99 ? 20.989 8.905 -5.709 1 95.59 99 LYS A CA 1
ATOM 724 C C . LYS A 1 99 ? 19.496 8.6 -5.797 1 95.59 99 LYS A C 1
ATOM 726 O O . LYS A 1 99 ? 18.851 8.916 -6.798 1 95.59 99 LYS A O 1
ATOM 731 N N . TRP A 1 100 ? 18.943 7.986 -4.771 1 97.61 100 TRP A N 1
ATOM 732 C CA . TRP A 1 100 ? 17.534 7.613 -4.848 1 97.61 100 TRP A CA 1
ATOM 733 C C . TRP A 1 100 ? 16.646 8.852 -4.904 1 97.61 100 TRP A C 1
ATOM 735 O O . TRP A 1 100 ? 15.575 8.829 -5.515 1 97.61 100 TRP A O 1
ATOM 745 N N . VAL A 1 101 ? 17.024 9.944 -4.261 1 97.58 101 VAL A N 1
ATOM 746 C CA . VAL A 1 101 ? 16.261 11.187 -4.3 1 97.58 101 VAL A CA 1
ATOM 747 C C . VAL A 1 101 ? 16.279 11.761 -5.715 1 97.58 101 VAL A C 1
ATOM 749 O O . VAL A 1 101 ? 15.248 12.205 -6.224 1 97.58 101 VAL A O 1
ATOM 752 N N . LEU A 1 102 ? 17.461 11.69 -6.324 1 96.91 102 LEU A N 1
ATOM 753 C CA . LEU A 1 102 ? 17.601 12.16 -7.697 1 96.91 102 LEU A CA 1
ATOM 754 C C . LEU A 1 102 ? 16.756 11.319 -8.648 1 96.91 102 LEU A C 1
ATOM 756 O O . LEU A 1 102 ? 16.014 11.861 -9.471 1 96.91 102 LEU A O 1
ATOM 760 N N . ASP A 1 103 ? 16.829 10.02 -8.517 1 97.39 103 ASP A N 1
ATOM 761 C CA . ASP A 1 103 ? 16.077 9.105 -9.37 1 97.39 103 ASP A CA 1
ATOM 762 C C . ASP A 1 103 ? 14.573 9.3 -9.192 1 97.39 103 ASP A C 1
ATOM 764 O O . ASP A 1 103 ? 13.823 9.312 -10.17 1 97.39 103 ASP A O 1
ATOM 768 N N . LEU A 1 104 ? 14.161 9.454 -7.978 1 97.92 104 LEU A N 1
ATOM 769 C CA . LEU A 1 104 ? 12.748 9.68 -7.696 1 97.92 104 LEU A CA 1
ATOM 770 C C . LEU A 1 104 ? 12.273 10.991 -8.312 1 97.92 104 LEU A C 1
ATOM 772 O O . LEU A 1 104 ? 11.178 11.056 -8.875 1 97.92 104 LEU A O 1
ATOM 776 N N . GLY A 1 105 ? 13.129 12.011 -8.173 1 97.09 105 GLY A N 1
ATOM 777 C CA . GLY A 1 105 ? 12.803 13.281 -8.802 1 97.09 105 GLY A CA 1
ATOM 778 C C . GLY A 1 105 ? 12.595 13.17 -10.3 1 97.09 105 GLY A C 1
ATOM 779 O O . GLY A 1 105 ? 11.651 13.747 -10.845 1 97.09 105 GLY A O 1
ATOM 780 N N . ILE A 1 106 ? 13.425 12.414 -10.944 1 97.32 106 ILE A N 1
ATOM 781 C CA . ILE A 1 106 ? 13.328 12.193 -12.383 1 97.32 106 ILE A CA 1
ATOM 782 C C . ILE A 1 106 ? 12.041 11.437 -12.703 1 97.32 106 ILE A C 1
ATOM 784 O O . ILE A 1 106 ? 11.311 11.805 -13.626 1 97.32 106 ILE A O 1
ATOM 788 N N . SER A 1 107 ? 11.775 10.43 -11.913 1 97.08 107 SER A N 1
ATOM 789 C CA . SER A 1 107 ? 10.561 9.647 -12.116 1 97.08 107 SER A CA 1
ATOM 790 C C . SER A 1 107 ? 9.313 10.506 -11.942 1 97.08 107 SER A C 1
ATOM 792 O O . SER A 1 107 ? 8.37 10.408 -12.731 1 97.08 107 SER A O 1
ATOM 794 N N . MET A 1 108 ? 9.318 11.336 -10.926 1 96.86 108 MET A N 1
ATOM 795 C CA . MET A 1 108 ? 8.185 12.223 -10.68 1 96.86 108 MET A CA 1
ATOM 796 C C . MET A 1 108 ? 7.988 13.189 -11.844 1 96.86 108 MET A C 1
ATOM 798 O O . MET A 1 108 ? 6.858 13.422 -12.278 1 96.86 108 MET A O 1
ATOM 802 N N . ALA A 1 109 ? 9.098 13.693 -12.355 1 96.51 109 ALA A N 1
ATOM 803 C CA . ALA A 1 109 ? 9.03 14.634 -13.469 1 96.51 109 ALA A CA 1
ATOM 804 C C . ALA A 1 109 ? 8.465 13.966 -14.719 1 96.51 109 ALA A C 1
ATOM 806 O O . ALA A 1 109 ? 7.627 14.543 -15.415 1 96.51 109 ALA A O 1
ATOM 807 N N . ARG A 1 110 ? 8.825 12.74 -14.944 1 96.45 110 ARG A N 1
ATOM 808 C CA . ARG A 1 110 ? 8.396 12.009 -16.132 1 96.45 110 ARG A CA 1
ATOM 809 C C . ARG A 1 110 ? 6.933 11.594 -16.022 1 96.45 110 ARG A C 1
ATOM 811 O O . ARG A 1 110 ? 6.298 11.266 -17.026 1 96.45 110 ARG A O 1
ATOM 818 N N . ASN A 1 111 ? 6.453 11.588 -14.798 1 94.85 111 ASN A N 1
ATOM 819 C CA . ASN A 1 111 ? 5.08 11.154 -14.564 1 94.85 111 ASN A CA 1
ATOM 820 C C . ASN A 1 111 ? 4.208 12.302 -14.063 1 94.85 111 ASN A C 1
ATOM 822 O O . ASN A 1 111 ? 3.141 12.072 -13.49 1 94.85 111 ASN A O 1
ATOM 826 N N . ASN A 1 112 ? 4.608 13.491 -14.214 1 91.03 112 ASN A N 1
ATOM 827 C CA . ASN A 1 112 ? 4.013 14.659 -13.572 1 91.03 112 ASN A CA 1
ATOM 828 C C . ASN A 1 112 ? 2.591 14.906 -14.066 1 91.03 112 ASN A C 1
ATOM 830 O O . ASN A 1 112 ? 1.796 15.556 -13.384 1 91.03 112 ASN A O 1
ATOM 834 N N . ARG A 1 113 ? 2.162 14.401 -15.224 1 89.29 113 ARG A N 1
ATOM 835 C CA . ARG A 1 113 ? 0.826 14.624 -15.766 1 89.29 113 ARG A CA 1
ATOM 836 C C . ARG A 1 113 ? -0.152 13.566 -15.264 1 89.29 113 ARG A C 1
ATOM 838 O O . ARG A 1 113 ? -1.364 13.697 -15.448 1 89.29 113 ARG A O 1
ATOM 845 N N . ASP A 1 114 ? 0.411 12.616 -14.696 1 87.47 114 ASP A N 1
ATOM 846 C CA . ASP A 1 114 ? -0.405 11.554 -14.115 1 87.47 114 ASP A CA 1
ATOM 847 C C . ASP A 1 114 ? -0.757 11.864 -12.662 1 87.47 114 ASP A C 1
ATOM 849 O O . ASP A 1 114 ? 0.124 11.91 -11.801 1 87.47 114 ASP A O 1
ATOM 853 N N . ALA A 1 115 ? -2.026 12.059 -12.378 1 84.99 115 ALA A N 1
ATOM 854 C CA . ALA A 1 115 ? -2.476 12.38 -11.026 1 84.99 115 ALA A CA 1
ATOM 855 C C . ALA A 1 115 ? -2.058 11.296 -10.037 1 84.99 115 ALA A C 1
ATOM 857 O O . ALA A 1 115 ? -1.852 11.574 -8.853 1 84.99 115 ALA A O 1
ATOM 858 N N . HIS A 1 116 ? -1.854 10.122 -10.502 1 86.79 116 HIS A N 1
ATOM 859 C CA . HIS A 1 116 ? -1.487 8.992 -9.656 1 86.79 116 HIS A CA 1
ATOM 860 C C . HIS A 1 116 ? -0.104 9.187 -9.045 1 86.79 116 HIS A C 1
ATOM 862 O O . HIS A 1 116 ? 0.209 8.602 -8.005 1 86.79 116 HIS A O 1
ATOM 868 N N . SER A 1 117 ? 0.677 10.003 -9.667 1 90.13 117 SER A N 1
ATOM 869 C CA . SER A 1 117 ? 2.08 10.125 -9.284 1 90.13 117 SER A CA 1
ATOM 870 C C . SER A 1 117 ? 2.228 10.853 -7.953 1 90.13 117 SER A C 1
ATOM 872 O O . SER A 1 117 ? 3.298 10.827 -7.341 1 90.13 117 SER A O 1
ATOM 874 N N . ARG A 1 118 ? 1.163 11.337 -7.44 1 92.83 118 ARG A N 1
ATOM 875 C CA . ARG A 1 118 ? 1.221 12.054 -6.17 1 92.83 118 ARG A CA 1
ATOM 876 C C . ARG A 1 118 ? 0.728 11.178 -5.023 1 92.83 118 ARG A C 1
ATOM 878 O O . ARG A 1 118 ? 0.832 11.558 -3.855 1 92.83 118 ARG A O 1
ATOM 885 N N . TYR A 1 119 ? 0.135 10.063 -5.349 1 96.14 119 TYR A N 1
ATOM 886 C CA . TYR A 1 119 ? -0.422 9.17 -4.339 1 96.14 119 TYR A CA 1
ATOM 887 C C . TYR A 1 119 ? 0.57 8.071 -3.976 1 96.14 119 TYR A C 1
ATOM 889 O O . TYR A 1 119 ? 1.173 7.455 -4.857 1 96.14 119 TYR A O 1
ATOM 897 N N . ILE A 1 120 ? 0.742 7.956 -2.725 1 98.4 120 ILE A N 1
ATOM 898 C CA . ILE A 1 120 ? 1.62 6.916 -2.2 1 98.4 120 ILE A CA 1
ATOM 899 C C . ILE A 1 120 ? 0.847 6.032 -1.224 1 98.4 120 ILE A C 1
ATOM 901 O O . ILE A 1 120 ? -0.167 6.455 -0.663 1 98.4 120 ILE A O 1
ATOM 905 N N . GLN A 1 121 ? 1.245 4.786 -1.108 1 98.74 121 GLN A N 1
ATOM 906 C CA . GLN A 1 121 ? 0.624 3.867 -0.16 1 98.74 121 GLN A CA 1
ATOM 907 C C . GLN A 1 121 ? 1.486 3.699 1.088 1 98.74 121 GLN A C 1
ATOM 909 O O . GLN A 1 121 ? 2.613 3.206 1.008 1 98.74 121 GLN A O 1
ATOM 914 N N . LEU A 1 122 ? 0.937 4.096 2.191 1 98.93 122 LEU A N 1
ATOM 915 C CA . LEU A 1 122 ? 1.63 4.058 3.474 1 98.93 122 LEU A CA 1
ATOM 916 C C . LEU A 1 122 ? 1.209 2.836 4.284 1 98.93 122 LEU A C 1
ATOM 918 O O . LEU A 1 122 ? 0.034 2.686 4.623 1 98.93 122 LEU A O 1
ATOM 922 N N . ALA A 1 123 ? 2.18 2.014 4.576 1 98.89 123 ALA A N 1
ATOM 923 C CA . ALA A 1 123 ? 1.927 0.847 5.416 1 98.89 123 ALA A CA 1
ATOM 924 C C . ALA A 1 123 ? 2.446 1.068 6.834 1 98.89 123 ALA A C 1
ATOM 926 O O . ALA A 1 123 ? 3.541 1.604 7.024 1 98.89 123 ALA A O 1
ATOM 927 N N . THR A 1 124 ? 1.693 0.704 7.788 1 98.7 124 THR A N 1
ATOM 928 C CA . THR A 1 124 ? 2.015 0.724 9.21 1 98.7 124 THR A CA 1
ATOM 929 C C . THR A 1 124 ? 1.643 -0.602 9.868 1 98.7 124 THR A C 1
ATOM 931 O O . THR A 1 124 ? 1.102 -1.495 9.214 1 98.7 124 THR A O 1
ATOM 934 N N . VAL A 1 125 ? 2.022 -0.748 11.099 1 97.48 125 VAL A N 1
ATOM 935 C CA . VAL A 1 125 ? 1.612 -1.928 11.852 1 97.48 125 VAL A CA 1
ATOM 936 C C . VAL A 1 125 ? 0.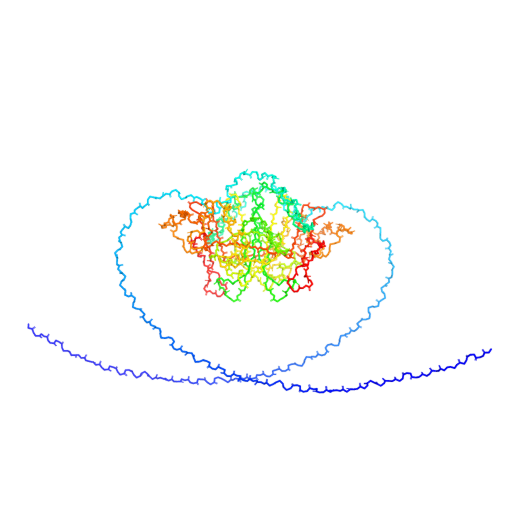861 -1.502 13.112 1 97.48 125 VAL A C 1
ATOM 938 O O . VAL A 1 125 ? 1.118 -0.429 13.662 1 97.48 125 VAL A O 1
ATOM 941 N N . GLY A 1 126 ? -0.03 -2.253 13.448 1 95.13 126 GLY A N 1
ATOM 942 C CA . GLY A 1 126 ? -0.807 -2.053 14.661 1 95.13 126 GLY A CA 1
ATOM 943 C C . GLY A 1 126 ? -1.627 -3.268 15.052 1 95.13 126 GLY A C 1
ATOM 944 O O . GLY A 1 126 ? -1.498 -4.332 14.443 1 95.13 126 GLY A O 1
ATOM 945 N N . PHE A 1 127 ? -2.38 -3.05 16.069 1 90.79 127 PHE A N 1
ATOM 946 C CA . PHE A 1 127 ? -3.256 -4.122 16.525 1 90.79 127 PHE A CA 1
ATOM 947 C C . PHE A 1 127 ? -4.618 -4.034 15.847 1 90.79 127 PHE A C 1
ATOM 949 O O . PHE A 1 127 ? -5.152 -2.94 15.655 1 90.79 127 PHE A O 1
ATOM 956 N N . GLY A 1 128 ? -5.103 -5.178 15.408 1 79.96 128 GLY A N 1
ATOM 957 C CA . GLY A 1 128 ? -6.427 -5.199 14.807 1 79.96 128 GLY A CA 1
ATOM 958 C C . GLY A 1 128 ? -7.544 -5.019 15.818 1 79.96 128 GLY A C 1
ATOM 959 O O . GLY A 1 128 ? -7.346 -5.239 17.015 1 79.96 128 GLY A O 1
ATOM 960 N N . SER A 1 129 ? -8.64 -4.508 15.312 1 72.92 129 SER A N 1
ATOM 961 C CA . SER A 1 129 ? -9.8 -4.326 16.178 1 72.92 129 SER A CA 1
ATOM 962 C C . SER A 1 129 ? -10.359 -5.667 16.643 1 72.92 129 SER A C 1
ATOM 964 O O . SER A 1 129 ? -10.985 -5.751 17.702 1 72.92 129 SER A O 1
ATOM 966 N N . ASP A 1 130 ? -10.09 -6.74 15.87 1 73.29 130 ASP A N 1
ATOM 967 C CA . ASP A 1 130 ? -10.662 -8.057 16.134 1 73.29 130 ASP A CA 1
ATOM 968 C C . ASP A 1 130 ? -9.79 -8.849 17.106 1 73.29 130 ASP A C 1
ATOM 970 O O . ASP A 1 130 ? -10.268 -9.779 17.76 1 73.29 130 ASP A O 1
ATOM 974 N N . ASP A 1 131 ? -8.523 -8.568 17.074 1 78.3 131 ASP A N 1
ATOM 975 C CA . ASP A 1 131 ? -7.585 -9.277 17.938 1 78.3 131 ASP A CA 1
ATOM 976 C C . ASP A 1 131 ? -6.454 -8.357 18.393 1 78.3 131 ASP A C 1
ATOM 978 O O . ASP A 1 131 ? -5.496 -8.129 17.652 1 78.3 131 ASP A O 1
ATOM 982 N N . SER A 1 132 ? -6.468 -7.945 19.58 1 81.36 132 SER A N 1
ATOM 983 C CA . SER A 1 132 ? -5.514 -6.976 20.11 1 81.36 132 SER A CA 1
ATOM 984 C C . SER A 1 132 ? -4.194 -7.645 20.479 1 81.36 132 SER A C 1
ATOM 986 O O . SER A 1 132 ? -3.266 -6.983 20.949 1 81.36 132 SER A O 1
ATOM 988 N N . SER A 1 133 ? -4.095 -8.889 20.2 1 86.33 133 SER A N 1
ATOM 989 C CA . SER A 1 133 ? -2.874 -9.599 20.566 1 86.33 133 SER A CA 1
ATOM 990 C C . SER A 1 133 ? -1.988 -9.839 19.348 1 86.33 133 SER A C 1
ATOM 992 O O . SER A 1 133 ? -0.841 -10.268 19.483 1 86.33 133 SER A O 1
ATOM 994 N N . VAL A 1 134 ? -2.545 -9.522 18.263 1 88.05 134 VAL A N 1
ATOM 995 C CA . VAL A 1 134 ? -1.802 -9.829 17.045 1 88.05 134 VAL A CA 1
ATOM 996 C C . VAL A 1 134 ? -1.48 -8.537 16.297 1 88.05 134 VAL A C 1
ATOM 998 O O . VAL A 1 134 ? -2.361 -7.701 16.082 1 88.05 134 VAL A O 1
ATOM 1001 N N . ILE A 1 135 ? -0.286 -8.343 15.915 1 92.65 135 ILE A N 1
ATOM 1002 C CA . ILE A 1 135 ? 0.145 -7.214 15.097 1 92.65 135 ILE A CA 1
ATOM 1003 C C . ILE A 1 135 ? -0.247 -7.452 13.641 1 92.65 135 ILE A C 1
ATOM 1005 O O . ILE A 1 135 ? 0.012 -8.524 13.089 1 92.65 135 ILE A O 1
ATOM 1009 N N . LYS A 1 136 ? -0.861 -6.498 13.095 1 96.06 136 LYS A N 1
ATOM 1010 C CA . LYS A 1 136 ? -1.375 -6.609 11.733 1 96.06 136 LYS A CA 1
ATOM 1011 C C . LYS A 1 136 ? -0.874 -5.46 10.862 1 96.06 136 LYS A C 1
ATOM 1013 O O . LYS A 1 136 ? -0.57 -4.377 11.368 1 96.06 136 LYS A O 1
ATOM 1018 N N . PRO A 1 137 ? -0.77 -5.742 9.554 1 97.87 137 PRO A N 1
ATOM 1019 C CA . PRO A 1 137 ? -0.424 -4.662 8.628 1 97.87 137 PRO A CA 1
ATOM 1020 C C . PRO A 1 137 ? -1.624 -3.79 8.264 1 97.87 137 PRO A C 1
ATOM 1022 O O . PRO A 1 137 ? -2.743 -4.294 8.14 1 97.87 137 PRO A O 1
ATOM 1025 N N . PHE A 1 138 ? -1.393 -2.54 8.145 1 98.34 138 PHE A N 1
ATOM 1026 C CA . PHE A 1 138 ? -2.344 -1.569 7.617 1 98.34 138 PHE A CA 1
ATOM 1027 C C . PHE A 1 138 ? -1.743 -0.805 6.443 1 98.34 138 PHE A C 1
ATOM 1029 O O . PHE A 1 138 ? -0.544 -0.52 6.43 1 98.34 138 PHE A O 1
ATOM 1036 N N . VAL A 1 139 ? -2.555 -0.508 5.447 1 98.83 139 VAL A N 1
ATOM 1037 C CA . VAL A 1 139 ? -2.056 0.256 4.308 1 98.83 139 VAL A CA 1
ATOM 1038 C C . VAL A 1 139 ? -3.163 1.157 3.765 1 98.83 139 VAL A C 1
ATOM 1040 O O . VAL A 1 139 ? -4.331 0.764 3.729 1 98.83 139 VAL A O 1
ATOM 1043 N N . ARG A 1 140 ? -2.772 2.366 3.383 1 98.71 140 ARG A N 1
ATOM 1044 C CA . ARG A 1 140 ? -3.714 3.319 2.804 1 98.71 140 ARG A CA 1
ATOM 1045 C C . ARG A 1 140 ? -3.009 4.271 1.844 1 98.71 140 ARG A C 1
ATOM 1047 O O . ARG A 1 140 ? -1.8 4.485 1.95 1 98.71 140 ARG A O 1
ATOM 1054 N N . THR A 1 141 ? -3.824 4.781 0.98 1 98.24 141 THR A N 1
ATOM 1055 C CA . THR A 1 141 ? -3.341 5.802 0.057 1 98.24 141 THR A CA 1
ATOM 1056 C C . THR A 1 141 ? -3.329 7.173 0.726 1 98.24 141 THR A C 1
ATOM 1058 O O . THR A 1 141 ? -4.311 7.571 1.355 1 98.24 141 THR A O 1
ATOM 1061 N N . VAL A 1 142 ? -2.202 7.835 0.624 1 98.13 142 VAL A N 1
ATOM 1062 C CA . VAL A 1 142 ? -2.059 9.201 1.118 1 98.13 142 VAL A CA 1
ATOM 1063 C C . VAL A 1 142 ? -1.396 10.07 0.052 1 98.13 142 VAL A C 1
ATOM 1065 O O . VAL A 1 142 ? -0.914 9.559 -0.962 1 98.13 142 VAL A O 1
ATOM 1068 N N . VAL A 1 143 ? -1.412 11.363 0.25 1 97.45 143 VAL A N 1
ATOM 1069 C CA . VAL A 1 143 ? -0.846 12.303 -0.712 1 97.45 143 VAL A CA 1
ATOM 1070 C C . VAL A 1 143 ? 0.581 12.662 -0.305 1 97.45 143 VAL A C 1
ATOM 1072 O O . VAL A 1 143 ? 0.837 12.999 0.853 1 97.45 143 VAL A O 1
ATOM 1075 N N . PHE A 1 144 ? 1.483 12.481 -1.247 1 98.3 144 PHE A N 1
ATOM 1076 C CA . PHE A 1 144 ? 2.822 13.029 -1.066 1 98.3 144 PHE A CA 1
ATOM 1077 C C . PHE A 1 144 ? 2.798 14.551 -1.139 1 98.3 144 PHE A C 1
ATOM 1079 O O . PHE A 1 144 ? 2.369 15.123 -2.144 1 98.3 144 PHE A O 1
ATOM 1086 N N . ARG A 1 145 ? 3.332 15.193 -0.102 1 97.87 145 ARG A N 1
ATOM 1087 C CA . ARG A 1 145 ? 3.218 16.646 -0.031 1 97.87 145 ARG A CA 1
ATOM 1088 C C . ARG A 1 145 ? 4.589 17.309 -0.12 1 97.87 145 ARG A C 1
ATOM 1090 O O . ARG A 1 145 ? 4.815 18.362 0.48 1 97.87 145 ARG A O 1
ATOM 1097 N N . GLY A 1 146 ? 5.568 16.58 -0.642 1 97.3 146 GLY A N 1
ATOM 1098 C CA . GLY A 1 146 ? 6.9 17.13 -0.833 1 97.3 146 GLY A CA 1
ATOM 1099 C C . GLY A 1 146 ? 7.892 16.67 0.219 1 97.3 146 GLY A C 1
ATOM 1100 O O . GLY A 1 146 ? 7.591 15.781 1.017 1 97.3 146 GLY A O 1
ATOM 1101 N N . PHE A 1 147 ? 9.051 17.265 0.14 1 97.63 147 PHE A N 1
ATOM 1102 C CA . PHE A 1 147 ? 10.131 16.931 1.061 1 97.63 147 PHE A CA 1
ATOM 1103 C C . PHE A 1 147 ? 10.297 18.017 2.118 1 97.63 147 PHE A C 1
ATOM 1105 O O . PHE A 1 147 ? 10.037 19.192 1.853 1 97.63 147 PHE A O 1
ATOM 1112 N N . TYR A 1 148 ? 10.61 17.593 3.287 1 97.75 148 TYR A N 1
ATOM 1113 C CA . TYR A 1 148 ? 11.046 18.482 4.357 1 97.75 148 TYR A CA 1
ATOM 1114 C C . TYR A 1 148 ? 12.562 18.446 4.513 1 97.75 148 TYR A C 1
ATOM 1116 O O . TYR A 1 148 ? 13.158 17.37 4.597 1 97.75 148 TYR A O 1
ATOM 1124 N N . ASN A 1 149 ? 13.176 19.556 4.484 1 95.77 149 ASN A N 1
ATOM 1125 C CA . ASN A 1 149 ? 14.592 19.744 4.78 1 95.77 149 ASN A CA 1
ATOM 1126 C C . ASN A 1 149 ? 14.795 20.624 6.01 1 95.77 149 ASN A C 1
ATOM 1128 O O . ASN A 1 149 ? 14.582 21.836 5.953 1 95.77 149 ASN A O 1
ATOM 1132 N N . GLY A 1 150 ? 15.2 19.947 7.062 1 93.27 150 GLY A N 1
ATOM 1133 C CA . GLY A 1 150 ? 15.394 20.669 8.309 1 93.27 150 GLY A CA 1
ATOM 1134 C C . GLY A 1 150 ? 16.789 21.249 8.452 1 93.27 150 GLY A C 1
ATOM 1135 O O . GLY A 1 150 ? 17.585 21.204 7.512 1 93.27 150 GLY A O 1
ATOM 1136 N N . MET A 1 151 ? 17.019 21.837 9.618 1 88.29 151 MET A N 1
ATOM 1137 C CA . MET A 1 151 ? 18.302 22.473 9.901 1 88.29 151 MET A CA 1
ATOM 1138 C C . MET A 1 151 ? 19.365 21.431 10.234 1 88.29 151 MET A C 1
ATOM 1140 O O . MET A 1 151 ? 20.537 21.603 9.896 1 88.29 151 MET A O 1
ATOM 1144 N N . ASP A 1 152 ? 18.885 20.351 10.873 1 86.23 152 ASP A N 1
ATOM 1145 C CA . ASP A 1 152 ? 19.782 19.233 11.149 1 86.23 152 ASP A CA 1
ATOM 1146 C C . ASP A 1 152 ? 20.148 18.494 9.864 1 86.23 152 ASP A C 1
ATOM 1148 O O . ASP A 1 152 ? 19.271 18.139 9.074 1 86.23 152 ASP A O 1
ATOM 1152 N N . PRO A 1 153 ? 21.44 18.36 9.657 1 82.75 153 PRO A N 1
ATOM 1153 C CA . PRO A 1 153 ? 21.895 17.678 8.444 1 82.75 153 PRO A CA 1
ATOM 1154 C C . PRO A 1 153 ? 21.259 16.301 8.266 1 82.75 153 PRO A C 1
ATOM 1156 O O . PRO A 1 153 ? 21.199 15.784 7.148 1 82.75 153 PRO A O 1
ATOM 1159 N N . GLN A 1 154 ? 20.801 15.767 9.302 1 85.36 154 GLN A N 1
ATOM 1160 C CA . GLN A 1 154 ? 20.177 14.451 9.223 1 85.36 154 GLN A CA 1
ATOM 1161 C C . GLN A 1 154 ? 18.706 14.562 8.831 1 85.36 154 GLN A C 1
ATOM 1163 O O . GLN A 1 154 ? 18.076 13.564 8.476 1 85.36 154 GLN A O 1
ATOM 1168 N N . ASP A 1 155 ? 18.188 15.721 8.961 1 90.46 155 ASP A N 1
ATOM 1169 C CA . ASP A 1 155 ? 16.792 15.962 8.611 1 90.46 155 ASP A CA 1
ATOM 1170 C C . ASP A 1 155 ? 16.667 16.498 7.186 1 90.46 155 ASP A C 1
ATOM 1172 O O . ASP A 1 155 ? 16.208 17.623 6.979 1 90.46 155 ASP A O 1
ATOM 1176 N N . LYS A 1 156 ? 17.114 15.644 6.229 1 93.76 156 LYS A N 1
ATOM 1177 C CA . LYS A 1 156 ? 17.041 16 4.815 1 93.76 156 LYS A CA 1
ATOM 1178 C C . LYS A 1 156 ? 16.187 15.001 4.04 1 93.76 156 LYS A C 1
ATOM 1180 O O . LYS A 1 156 ? 16.242 13.797 4.299 1 93.76 156 LYS A O 1
ATOM 1185 N N . HIS A 1 157 ? 15.451 15.537 3.148 1 96.4 157 HIS A N 1
ATOM 1186 C CA . HIS A 1 157 ? 14.655 14.763 2.202 1 96.4 157 HIS A CA 1
ATOM 1187 C C . HIS A 1 157 ? 13.639 13.886 2.926 1 96.4 157 HIS A C 1
ATOM 1189 O O . HIS A 1 157 ? 13.453 12.72 2.569 1 96.4 157 HIS A O 1
ATOM 1195 N N . LEU A 1 158 ? 13.126 14.395 4.036 1 98.16 158 LEU A N 1
ATOM 1196 C CA . LEU A 1 158 ? 12.028 13.693 4.691 1 98.16 158 LEU A CA 1
ATOM 1197 C C . LEU A 1 158 ? 10.733 13.851 3.901 1 98.16 158 LEU A C 1
ATOM 1199 O O . LEU A 1 158 ? 10.418 14.946 3.431 1 98.16 158 LEU A O 1
ATOM 1203 N N . LEU A 1 159 ? 10.018 12.78 3.699 1 98.67 159 LEU A N 1
ATOM 1204 C CA . LEU A 1 159 ? 8.746 12.875 2.989 1 98.67 159 LEU A CA 1
ATOM 1205 C C . LEU A 1 159 ? 7.666 13.467 3.888 1 98.67 159 LEU A C 1
ATOM 1207 O O . LEU A 1 159 ? 7.546 13.088 5.055 1 98.67 159 LEU A O 1
ATOM 1211 N N . LYS A 1 160 ? 6.832 14.377 3.344 1 98.71 160 LYS A N 1
ATOM 1212 C CA . LYS A 1 160 ? 5.76 15.009 4.107 1 98.71 160 LYS A CA 1
ATOM 1213 C C . LYS A 1 160 ? 4.409 14.379 3.782 1 98.71 160 LYS A C 1
ATOM 1215 O O . LYS A 1 160 ? 4.062 14.209 2.612 1 98.71 160 LYS A O 1
ATOM 1220 N N . ILE A 1 161 ? 3.705 14.042 4.812 1 98.77 161 ILE A N 1
ATOM 1221 C CA . ILE A 1 161 ? 2.321 13.583 4.763 1 98.77 161 ILE A CA 1
ATOM 1222 C C . ILE A 1 161 ? 1.498 14.312 5.823 1 98.77 161 ILE A C 1
ATOM 1224 O O . ILE A 1 161 ? 2.004 14.624 6.904 1 98.77 161 ILE A O 1
ATOM 1228 N N . ILE A 1 162 ? 0.266 14.623 5.574 1 98.73 162 ILE A N 1
ATOM 1229 C CA . ILE A 1 162 ? -0.598 15.192 6.602 1 98.73 162 ILE A CA 1
ATOM 1230 C C . ILE A 1 162 ? -1.632 14.157 7.038 1 98.73 162 ILE A C 1
ATOM 1232 O O . ILE A 1 162 ? -1.966 13.246 6.277 1 98.73 162 ILE A O 1
ATOM 1236 N N . THR A 1 163 ? -2.071 14.316 8.229 1 98.41 163 THR A N 1
ATOM 1237 C CA . THR A 1 163 ? -3.069 13.375 8.726 1 98.41 163 THR A CA 1
ATOM 1238 C C . THR A 1 163 ? -3.849 13.979 9.89 1 98.41 163 THR A C 1
ATOM 1240 O O . THR A 1 163 ? -3.434 14.986 10.466 1 98.41 163 THR A O 1
ATOM 1243 N N . ASP A 1 164 ? -4.987 13.445 10.128 1 98.11 164 ASP A N 1
ATOM 1244 C CA . ASP A 1 164 ? -5.818 13.761 11.285 1 98.11 164 ASP A CA 1
ATOM 1245 C C . ASP A 1 164 ? -5.311 13.048 12.537 1 98.11 164 ASP A C 1
ATOM 1247 O O . ASP A 1 164 ? -5.102 11.833 12.523 1 98.11 164 ASP A O 1
ATOM 1251 N N . ALA A 1 165 ? -5.096 13.768 13.569 1 98.22 165 ALA A N 1
ATOM 1252 C CA . ALA A 1 165 ? -4.557 13.246 14.822 1 98.22 165 ALA A CA 1
ATOM 1253 C C . ALA A 1 165 ? -5.435 12.127 15.373 1 98.22 165 ALA A C 1
ATOM 1255 O O . ALA A 1 165 ? -4.988 11.327 16.199 1 98.22 165 ALA A O 1
ATOM 1256 N N . ARG A 1 166 ? -6.663 12.113 14.976 1 97.09 166 ARG A N 1
ATOM 1257 C CA . ARG A 1 166 ? -7.64 11.165 15.5 1 97.09 166 ARG A CA 1
ATOM 1258 C C . ARG A 1 166 ? -7.657 9.883 14.674 1 97.09 166 ARG A C 1
ATOM 1260 O O . ARG A 1 166 ? -8.336 8.918 15.03 1 97.09 166 ARG A O 1
ATOM 1267 N N . SER A 1 167 ? -6.877 9.82 13.572 1 96.49 167 SER A N 1
ATOM 1268 C CA . SER A 1 167 ? -6.87 8.654 12.694 1 96.49 167 SER A CA 1
ATOM 1269 C C . SER A 1 167 ? -6.145 7.479 13.342 1 96.49 167 SER A C 1
ATOM 1271 O O . SER A 1 167 ? -5.295 7.672 14.214 1 96.49 167 SER A O 1
ATOM 1273 N N . GLU A 1 168 ? -6.361 6.304 12.839 1 94.66 168 GLU A N 1
ATOM 1274 C CA . GLU A 1 168 ? -5.8 5.068 13.375 1 94.66 168 GLU A CA 1
ATOM 1275 C C . GLU A 1 168 ? -4.289 5.011 13.164 1 94.66 168 GLU A C 1
ATOM 1277 O O . GLU A 1 168 ? -3.585 4.292 13.876 1 94.66 168 GLU A O 1
ATOM 1282 N N . LYS A 1 169 ? -3.812 5.736 12.163 1 96.63 169 LYS A N 1
ATOM 1283 C CA . LYS A 1 169 ? -2.378 5.642 11.906 1 96.63 169 LYS A CA 1
ATOM 1284 C C . LYS A 1 169 ? -1.575 6.309 13.02 1 96.63 169 LYS A C 1
ATOM 1286 O O . LYS A 1 169 ? -0.391 6.017 13.2 1 96.63 169 LYS A O 1
ATOM 1291 N N . ILE A 1 170 ? -2.186 7.226 13.795 1 97.5 170 ILE A N 1
ATOM 1292 C CA . ILE A 1 170 ? -1.45 7.958 14.82 1 97.5 170 ILE A CA 1
ATOM 1293 C C . ILE A 1 170 ? -1.093 7.019 15.97 1 97.5 170 ILE A C 1
ATOM 1295 O O . ILE A 1 170 ? 0.082 6.861 16.309 1 97.5 170 ILE A O 1
ATOM 1299 N N . PRO A 1 171 ? -2.066 6.298 16.591 1 96.32 171 PRO A N 1
ATOM 1300 C CA . PRO A 1 171 ? -1.637 5.339 17.612 1 96.32 171 PRO A CA 1
ATOM 1301 C C . PRO A 1 171 ? -0.725 4.25 17.053 1 96.32 171 PRO A C 1
ATOM 1303 O O . PRO A 1 171 ? 0.175 3.775 17.75 1 96.32 171 PRO A O 1
ATOM 1306 N N . GLN A 1 172 ? -0.931 3.806 15.835 1 97.12 172 GLN A N 1
ATOM 1307 C CA . GLN A 1 172 ? -0.051 2.82 15.217 1 97.12 172 GLN A CA 1
ATOM 1308 C C . GLN A 1 172 ? 1.392 3.316 15.182 1 97.12 172 GLN A C 1
ATOM 1310 O O . GLN A 1 172 ? 2.302 2.629 15.649 1 97.12 172 GLN A O 1
ATOM 1315 N N . LEU A 1 173 ? 1.554 4.552 14.716 1 98 173 LEU A N 1
ATOM 1316 C CA . LEU A 1 173 ? 2.88 5.118 14.495 1 98 173 LEU A CA 1
ATOM 1317 C C . LEU A 1 173 ? 3.52 5.536 15.815 1 98 173 LEU A C 1
ATOM 1319 O O . LEU A 1 173 ? 4.747 5.602 15.922 1 98 173 LEU A O 1
ATOM 1323 N N . THR A 1 174 ? 2.686 5.868 16.799 1 97.17 174 THR A N 1
ATOM 1324 C CA . THR A 1 174 ? 3.206 6.183 18.124 1 97.17 174 THR A CA 1
ATOM 1325 C C . THR A 1 174 ? 3.838 4.95 18.765 1 97.17 174 THR A C 1
ATOM 1327 O O . THR A 1 174 ? 4.912 5.037 19.363 1 97.17 174 THR A O 1
ATOM 1330 N N . LEU A 1 175 ? 3.215 3.827 18.548 1 94.86 175 LEU A N 1
ATOM 1331 C CA . LEU A 1 175 ? 3.697 2.583 19.138 1 94.86 175 LEU A CA 1
ATOM 1332 C C . LEU A 1 175 ? 4.795 1.964 18.279 1 94.86 175 LEU A C 1
ATOM 1334 O O . LEU A 1 175 ? 5.758 1.403 18.805 1 94.86 175 LEU A O 1
ATOM 1338 N N . HIS A 1 176 ? 4.612 2.03 16.978 1 95 176 HIS A N 1
ATOM 1339 C CA . HIS A 1 176 ? 5.556 1.489 16.008 1 95 176 HIS A CA 1
ATOM 1340 C C . HIS A 1 176 ? 5.866 2.506 14.914 1 95 176 HIS A C 1
ATOM 1342 O O . HIS A 1 176 ? 5.188 2.543 13.885 1 95 176 HIS A O 1
ATOM 1348 N N . PRO A 1 177 ? 6.9 3.234 15.059 1 97.12 177 PRO A N 1
ATOM 1349 C CA . PRO A 1 177 ? 7.136 4.358 14.15 1 97.12 177 PRO A CA 1
ATOM 1350 C C . PRO A 1 177 ? 7.667 3.915 12.788 1 97.12 177 PRO A C 1
ATOM 1352 O O . PRO A 1 177 ? 7.857 4.745 11.896 1 97.12 177 PRO A O 1
ATOM 1355 N N . ASP A 1 178 ? 7.975 2.582 12.618 1 96.78 178 ASP A N 1
ATOM 1356 C CA . ASP A 1 178 ? 8.431 2.072 11.328 1 96.78 178 ASP A CA 1
ATOM 1357 C C . ASP A 1 178 ? 7.29 2.047 10.314 1 96.78 178 ASP A C 1
ATOM 1359 O O . ASP A 1 178 ? 6.162 1.678 10.648 1 96.78 178 ASP A O 1
ATOM 1363 N N . ALA A 1 179 ? 7.571 2.465 9.115 1 98.33 179 ALA A N 1
ATOM 1364 C CA . ALA A 1 179 ? 6.61 2.456 8.016 1 98.33 179 ALA A CA 1
ATOM 1365 C C . ALA A 1 179 ? 7.294 2.132 6.691 1 98.33 179 ALA A C 1
ATOM 1367 O O . ALA A 1 179 ? 8.521 2.206 6.585 1 98.33 179 ALA A O 1
ATOM 1368 N N . GLU A 1 180 ? 6.568 1.698 5.76 1 98.63 180 GLU A N 1
ATOM 1369 C CA . GLU A 1 180 ? 7.023 1.568 4.379 1 98.63 180 GLU A CA 1
ATOM 1370 C C . GLU A 1 180 ? 6.025 2.193 3.408 1 98.63 180 GLU A C 1
ATOM 1372 O O . GLU A 1 180 ? 4.812 2.066 3.589 1 98.63 180 GLU A O 1
ATOM 1377 N N . ILE A 1 181 ? 6.551 2.813 2.405 1 98.88 181 ILE A N 1
ATOM 1378 C CA . ILE A 1 181 ? 5.774 3.455 1.349 1 98.88 181 ILE A CA 1
ATOM 1379 C C . ILE A 1 181 ? 5.986 2.715 0.03 1 98.88 181 ILE A C 1
ATOM 1381 O O . ILE A 1 181 ? 7.122 2.414 -0.344 1 98.88 181 ILE A O 1
ATOM 1385 N N . ALA A 1 182 ? 4.937 2.356 -0.608 1 98.79 182 ALA A N 1
ATOM 1386 C CA . ALA A 1 182 ? 4.994 1.937 -2.006 1 98.79 182 ALA A CA 1
ATOM 1387 C C . ALA A 1 182 ? 4.558 3.067 -2.934 1 98.79 182 ALA A C 1
ATOM 1389 O O . ALA A 1 182 ? 3.503 3.674 -2.732 1 98.79 182 ALA A O 1
ATOM 1390 N N . TRP A 1 183 ? 5.354 3.375 -3.864 1 98.57 183 TRP A N 1
ATOM 1391 C CA . TRP A 1 183 ? 5.122 4.414 -4.863 1 98.57 183 TRP A CA 1
ATOM 1392 C C . TRP A 1 183 ? 5.296 3.861 -6.274 1 98.57 183 TRP A C 1
ATOM 1394 O O . TRP A 1 183 ? 6.419 3.604 -6.712 1 98.57 183 TRP A O 1
ATOM 1404 N N . TYR A 1 184 ? 4.202 3.662 -7.011 1 97.01 184 TYR A N 1
ATOM 1405 C CA . TYR A 1 184 ? 4.275 3.042 -8.329 1 97.01 184 TYR A CA 1
ATOM 1406 C C . TYR A 1 184 ? 3.946 4.05 -9.424 1 97.01 184 TYR A C 1
ATOM 1408 O O . TYR A 1 184 ? 2.871 4.655 -9.418 1 97.01 184 TYR A O 1
ATOM 1416 N N . PHE A 1 185 ? 4.856 4.236 -10.326 1 95.85 185 PHE A N 1
ATOM 1417 C CA . PHE A 1 185 ? 4.68 5.049 -11.523 1 95.85 185 PHE A CA 1
ATOM 1418 C C . PHE A 1 185 ? 4.293 4.181 -12.715 1 95.85 185 PHE A C 1
ATOM 1420 O O . PHE A 1 185 ? 5.142 3.503 -13.298 1 95.85 185 PHE A O 1
ATOM 1427 N N . VAL A 1 186 ? 3.069 4.243 -13.124 1 91.12 186 VAL A N 1
ATOM 1428 C CA . VAL A 1 186 ? 2.528 3.325 -14.121 1 91.12 186 VAL A CA 1
ATOM 1429 C C . VAL A 1 186 ? 3.132 3.633 -15.489 1 91.12 186 VAL A C 1
ATOM 1431 O O . VAL A 1 186 ? 3.462 2.719 -16.248 1 91.12 186 VAL A O 1
ATOM 1434 N N . LYS A 1 187 ? 3.26 4.93 -15.84 1 92.14 187 LYS A N 1
ATOM 1435 C CA . LYS A 1 187 ? 3.764 5.318 -17.154 1 92.14 187 LYS A CA 1
ATOM 1436 C C . LYS A 1 187 ? 5.182 4.797 -17.375 1 92.14 187 LYS A C 1
ATOM 1438 O O . LYS A 1 187 ? 5.482 4.226 -18.425 1 92.14 187 LYS A O 1
ATOM 1443 N N . THR A 1 188 ? 6.029 5.004 -16.378 1 95.01 188 THR A N 1
ATOM 1444 C CA . THR A 1 188 ? 7.415 4.572 -16.522 1 95.01 188 THR A CA 1
ATOM 1445 C C . THR A 1 188 ? 7.604 3.166 -15.96 1 95.01 188 THR A C 1
ATOM 1447 O O . THR A 1 188 ? 8.698 2.603 -16.038 1 95.01 188 THR A O 1
ATOM 1450 N N . ARG A 1 189 ? 6.578 2.598 -15.372 1 95.07 189 ARG A N 1
ATOM 1451 C CA . ARG A 1 189 ? 6.571 1.259 -14.792 1 95.07 189 ARG A CA 1
ATOM 1452 C C . ARG A 1 189 ? 7.69 1.1 -13.769 1 95.07 189 ARG A C 1
ATOM 1454 O O . ARG A 1 189 ? 8.474 0.151 -13.841 1 95.07 189 ARG A O 1
ATOM 1461 N N . GLU A 1 190 ? 7.729 2 -12.843 1 97.31 190 GLU A N 1
ATOM 1462 C CA . GLU A 1 190 ? 8.703 2.012 -11.755 1 97.31 190 GLU A CA 1
ATOM 1463 C C . GLU A 1 190 ? 8.014 1.918 -10.396 1 97.31 190 GLU A C 1
ATOM 1465 O O . GLU A 1 190 ? 6.993 2.57 -10.166 1 97.31 190 GLU A O 1
ATOM 1470 N N . GLN A 1 191 ? 8.619 1.102 -9.626 1 98.17 191 GLN A N 1
ATOM 1471 C CA . GLN A 1 191 ? 8.176 1.046 -8.237 1 98.17 191 GLN A CA 1
ATOM 1472 C C . GLN A 1 191 ? 9.294 1.461 -7.286 1 98.17 191 GLN A C 1
ATOM 1474 O O . GLN A 1 191 ? 10.416 0.958 -7.381 1 98.17 191 GLN A O 1
ATOM 1479 N N . TYR A 1 192 ? 8.961 2.378 -6.404 1 98.74 192 TYR A N 1
ATOM 1480 C CA . TYR A 1 192 ? 9.793 2.7 -5.25 1 98.74 192 TYR A CA 1
ATOM 1481 C C . TYR A 1 192 ? 9.169 2.175 -3.963 1 98.74 192 TYR A C 1
ATOM 1483 O O . TYR A 1 192 ? 7.999 2.442 -3.679 1 98.74 192 TYR A O 1
ATOM 1491 N N . ARG A 1 193 ? 9.845 1.397 -3.24 1 98.77 193 ARG A N 1
ATOM 1492 C CA . ARG A 1 193 ? 9.498 1.059 -1.863 1 98.77 193 ARG A CA 1
ATOM 1493 C C . ARG A 1 193 ? 10.446 1.734 -0.878 1 98.77 193 ARG A C 1
ATOM 1495 O O . ARG A 1 193 ? 11.653 1.487 -0.901 1 98.77 193 ARG A O 1
ATOM 1502 N N . LEU A 1 194 ? 9.9 2.605 -0.092 1 98.75 194 LEU A N 1
ATOM 1503 C CA . LEU A 1 194 ? 10.681 3.432 0.822 1 98.75 194 LEU A CA 1
ATOM 1504 C C . LEU A 1 194 ? 10.397 3.055 2.272 1 98.75 194 LEU A C 1
ATOM 1506 O O . LEU A 1 194 ? 9.289 3.268 2.768 1 98.75 194 LEU A O 1
ATOM 1510 N N . ARG A 1 195 ? 11.391 2.539 2.898 1 97.43 195 ARG A N 1
ATOM 1511 C CA . ARG A 1 195 ? 11.274 2.167 4.305 1 97.43 195 ARG A CA 1
ATOM 1512 C C . ARG A 1 195 ? 11.916 3.218 5.204 1 97.43 195 ARG A C 1
ATOM 1514 O O . ARG A 1 195 ? 12.971 3.765 4.874 1 97.43 195 ARG A O 1
ATOM 1521 N N . GLY A 1 196 ? 11.2 3.429 6.297 1 96.7 196 GLY A N 1
ATOM 1522 C CA . GLY A 1 196 ? 11.767 4.398 7.221 1 96.7 196 GLY A CA 1
ATOM 1523 C C . GLY A 1 196 ? 10.959 4.553 8.495 1 96.7 196 GLY A C 1
ATOM 1524 O O . GLY A 1 196 ? 10.106 3.717 8.8 1 96.7 196 GLY A O 1
ATOM 1525 N N . ARG A 1 197 ? 11.319 5.572 9.242 1 96.65 197 ARG A N 1
ATOM 1526 C CA . ARG A 1 197 ? 10.655 5.908 10.497 1 96.65 197 ARG A CA 1
ATOM 1527 C C . ARG A 1 197 ? 9.88 7.215 10.375 1 96.65 197 ARG A C 1
ATOM 1529 O O . ARG A 1 197 ? 10.337 8.155 9.722 1 96.65 197 ARG A O 1
ATOM 1536 N N . VAL A 1 198 ? 8.797 7.245 11.065 1 98.55 198 VAL A N 1
ATOM 1537 C CA . VAL A 1 198 ? 7.906 8.395 10.957 1 98.55 198 VAL A CA 1
ATOM 1538 C C . VAL A 1 198 ? 7.98 9.228 12.234 1 98.55 198 VAL A C 1
ATOM 1540 O O . VAL A 1 198 ? 7.875 8.692 13.34 1 98.55 198 VAL A O 1
ATOM 1543 N N . GLU A 1 199 ? 8.192 10.481 12.069 1 98.05 199 GLU A N 1
ATOM 1544 C CA . GLU A 1 199 ? 8.018 11.462 13.136 1 98.05 199 GLU A CA 1
ATOM 1545 C C . GLU A 1 199 ? 6.675 12.177 13.016 1 98.05 199 GLU A C 1
ATOM 1547 O O . GLU A 1 199 ? 6.338 12.7 11.952 1 98.05 199 GLU A O 1
ATOM 1552 N N . ILE A 1 200 ? 5.968 12.161 14.098 1 98.67 200 ILE A N 1
ATOM 1553 C CA . ILE A 1 200 ? 4.68 12.846 14.127 1 98.67 200 ILE A CA 1
ATOM 1554 C C . ILE A 1 200 ? 4.851 14.243 14.718 1 98.67 200 ILE A C 1
ATOM 1556 O O . ILE A 1 200 ? 5.251 14.39 15.876 1 98.67 200 ILE A O 1
ATOM 1560 N N . VAL A 1 201 ? 4.555 15.24 13.944 1 98.58 201 VAL A N 1
ATOM 1561 C CA . VAL A 1 201 ? 4.575 16.615 14.43 1 98.58 201 VAL A CA 1
ATOM 1562 C C . VAL A 1 201 ? 3.174 17.026 14.877 1 98.58 201 VAL A C 1
ATOM 1564 O O . VAL A 1 201 ? 2.281 17.214 14.047 1 98.58 201 VAL A O 1
ATOM 1567 N N . THR A 1 202 ? 3.027 17.141 16.134 1 97.68 202 THR A N 1
ATOM 1568 C CA . THR A 1 202 ? 1.754 17.473 16.765 1 97.68 202 THR A CA 1
ATOM 1569 C C . THR A 1 202 ? 1.775 18.9 17.307 1 97.68 202 THR A C 1
ATOM 1571 O O . THR A 1 202 ? 2.808 19.572 17.26 1 97.68 202 THR A O 1
ATOM 1574 N N . PRO A 1 203 ? 0.599 19.385 17.805 1 94.84 203 PRO A N 1
ATOM 1575 C CA . PRO A 1 203 ? 0.576 20.717 18.414 1 94.84 203 PRO A CA 1
ATOM 1576 C C . PRO A 1 203 ? 1.502 20.829 19.623 1 94.84 203 PRO A C 1
ATOM 1578 O O . PRO A 1 203 ? 1.92 21.932 19.985 1 94.84 203 PRO A O 1
ATOM 1581 N N . THR A 1 204 ? 1.85 19.704 20.201 1 95.1 204 THR A N 1
ATOM 1582 C CA . THR A 1 204 ? 2.633 19.723 21.431 1 95.1 204 THR A CA 1
ATOM 1583 C C . THR A 1 204 ? 4.108 19.459 21.138 1 95.1 204 THR A C 1
ATOM 1585 O O . THR A 1 204 ? 4.921 19.36 22.06 1 95.1 204 THR A O 1
ATOM 1588 N N . SER A 1 205 ? 4.411 19.277 19.89 1 95.37 205 SER A N 1
ATOM 1589 C CA . SER A 1 205 ? 5.821 19.101 19.559 1 95.37 205 SER A CA 1
ATOM 1590 C C . SER A 1 205 ? 6.647 20.304 20.001 1 95.37 205 SER A C 1
ATOM 1592 O O . SER A 1 205 ? 6.263 21.45 19.76 1 95.37 205 SER A O 1
ATOM 1594 N N . LYS A 1 206 ? 7.777 20.136 20.566 1 94.3 206 LYS A N 1
ATOM 1595 C CA . LYS A 1 206 ? 8.548 21.19 21.218 1 94.3 206 LYS A CA 1
ATOM 1596 C C . LYS A 1 206 ? 9.506 21.859 20.236 1 94.3 206 LYS A C 1
ATOM 1598 O O . LYS A 1 206 ? 9.89 23.015 20.425 1 94.3 206 LYS A O 1
ATOM 1603 N N . ASP A 1 207 ? 9.931 21.186 19.242 1 94.39 207 ASP A N 1
ATOM 1604 C CA . ASP A 1 207 ? 10.874 21.738 18.274 1 94.39 207 ASP A CA 1
ATOM 1605 C C . ASP A 1 207 ? 10.231 22.857 17.458 1 94.39 207 ASP A C 1
ATOM 1607 O O . ASP A 1 207 ? 9.283 22.619 16.706 1 94.39 207 ASP A O 1
ATOM 1611 N N . ARG A 1 208 ? 10.772 24.038 17.552 1 95.47 208 ARG A N 1
ATOM 1612 C CA . ARG A 1 208 ? 10.2 25.216 16.91 1 95.47 208 ARG A CA 1
ATOM 1613 C C . ARG A 1 208 ? 10.23 25.081 15.391 1 95.47 208 ARG A C 1
ATOM 1615 O O . ARG A 1 208 ? 9.34 25.581 14.701 1 95.47 208 ARG A O 1
ATOM 1622 N N . HIS A 1 209 ? 11.243 24.452 14.85 1 95.9 209 HIS A N 1
ATOM 1623 C CA . HIS A 1 209 ? 11.35 24.287 13.405 1 95.9 209 HIS A CA 1
ATOM 1624 C C . HIS A 1 209 ? 10.296 23.317 12.881 1 95.9 209 HIS A C 1
ATOM 1626 O O . HIS A 1 209 ? 9.759 23.508 11.788 1 95.9 209 HIS A O 1
ATOM 1632 N N . LEU A 1 210 ? 10.021 22.309 13.678 1 96.9 210 LEU A N 1
ATOM 1633 C CA . LEU A 1 210 ? 8.973 21.364 13.306 1 96.9 210 LEU A CA 1
ATOM 1634 C C . LEU A 1 210 ? 7.598 22.018 13.387 1 96.9 210 LEU A C 1
ATOM 1636 O O . LEU A 1 210 ? 6.737 21.77 12.54 1 96.9 210 LEU A O 1
ATOM 1640 N N . GLN A 1 211 ? 7.428 22.888 14.379 1 97.02 211 GLN A N 1
ATOM 1641 C CA . GLN A 1 211 ? 6.177 23.631 14.479 1 97.02 211 GLN A CA 1
ATOM 1642 C C . GLN A 1 211 ? 5.999 24.571 13.29 1 97.02 211 GLN A C 1
ATOM 1644 O O . GLN A 1 211 ? 4.892 24.715 12.766 1 97.02 211 GLN A O 1
ATOM 1649 N N . ALA A 1 212 ? 7.061 25.188 12.905 1 96.97 212 ALA A N 1
ATOM 1650 C CA . ALA A 1 212 ? 7.009 26.063 11.736 1 96.97 212 ALA A CA 1
ATOM 1651 C C . ALA A 1 212 ? 6.642 25.279 10.48 1 96.97 212 ALA A C 1
ATOM 1653 O O . ALA A 1 212 ? 5.86 25.752 9.651 1 96.97 212 ALA A O 1
ATOM 1654 N N . ALA A 1 213 ? 7.208 24.068 10.338 1 97.52 213 ALA A N 1
ATOM 1655 C CA . ALA A 1 213 ? 6.9 23.207 9.199 1 97.52 213 ALA A CA 1
ATOM 1656 C C . ALA A 1 213 ? 5.426 22.813 9.192 1 97.52 213 ALA A C 1
ATOM 1658 O O . ALA A 1 213 ? 4.785 22.802 8.138 1 97.52 213 ALA A O 1
ATOM 1659 N N . ARG A 1 214 ? 4.898 22.461 10.323 1 98.28 214 ARG A N 1
ATOM 1660 C CA . ARG A 1 214 ? 3.486 22.124 10.477 1 98.28 214 ARG A CA 1
ATOM 1661 C C . ARG A 1 214 ? 2.596 23.288 10.056 1 98.28 214 ARG A C 1
ATOM 1663 O O . ARG A 1 214 ? 1.644 23.105 9.294 1 98.28 214 ARG A O 1
ATOM 1670 N N . LYS A 1 215 ? 2.924 24.486 10.478 1 97.57 215 LYS A N 1
ATOM 1671 C CA . LYS A 1 215 ? 2.159 25.684 10.14 1 97.57 215 LYS A CA 1
ATOM 1672 C C . LYS A 1 215 ? 2.245 25.989 8.648 1 97.57 215 LYS A C 1
ATOM 1674 O O . LYS A 1 215 ? 1.24 26.325 8.019 1 97.57 215 LYS A O 1
ATOM 1679 N N . GLN A 1 216 ? 3.434 25.894 8.135 1 97.47 216 GLN A N 1
ATOM 1680 C CA . GLN A 1 216 ? 3.626 26.142 6.71 1 97.47 216 GLN A CA 1
ATOM 1681 C C . GLN A 1 216 ? 2.784 25.189 5.867 1 97.47 216 GLN A C 1
ATOM 1683 O O . GLN A 1 216 ? 2.144 25.607 4.9 1 97.47 216 GLN A O 1
ATOM 1688 N N . GLN A 1 217 ? 2.788 23.905 6.259 1 98.06 217 GLN A N 1
ATOM 1689 C CA . GLN A 1 217 ? 2.008 22.924 5.512 1 98.06 217 GLN A CA 1
ATOM 1690 C C . GLN A 1 217 ? 0.515 23.225 5.602 1 98.06 217 GLN A C 1
ATOM 1692 O O . GLN A 1 217 ? -0.211 23.093 4.614 1 98.06 217 GLN A O 1
ATOM 1697 N N . TRP A 1 218 ? 0.06 23.621 6.736 1 97.88 218 TRP A N 1
ATOM 1698 C CA . TRP A 1 218 ? -1.334 24.009 6.925 1 97.88 218 TRP A CA 1
ATOM 1699 C C . TRP A 1 218 ? -1.711 25.154 5.99 1 97.88 218 TRP A C 1
ATOM 1701 O O . TRP A 1 218 ? -2.747 25.104 5.323 1 97.88 218 TRP A O 1
ATOM 1711 N N . ASN A 1 219 ? -0.877 26.113 5.904 1 96.15 219 ASN A N 1
ATOM 1712 C CA . ASN A 1 219 ? -1.141 27.306 5.108 1 96.15 219 ASN A CA 1
ATOM 1713 C C . ASN A 1 219 ? -1.141 26.994 3.614 1 96.15 219 ASN A C 1
ATOM 1715 O O . ASN A 1 219 ? -1.704 27.748 2.818 1 96.15 219 ASN A O 1
ATOM 1719 N N . ASN A 1 220 ? -0.536 25.869 3.229 1 95.75 220 ASN A N 1
ATOM 1720 C CA . ASN A 1 220 ? -0.467 25.467 1.829 1 95.75 220 ASN A CA 1
ATOM 1721 C C . ASN A 1 220 ? -1.721 24.711 1.4 1 95.75 220 ASN A C 1
ATOM 1723 O O . ASN A 1 220 ? -1.898 24.413 0.217 1 95.75 220 ASN A O 1
ATOM 1727 N N . LEU A 1 221 ? -2.648 24.427 2.318 1 95.93 221 LEU A N 1
ATOM 1728 C CA . LEU A 1 221 ? -3.836 23.641 2.004 1 95.93 221 LEU A CA 1
ATOM 1729 C C . LEU A 1 221 ? -4.957 24.535 1.483 1 95.93 221 LEU A C 1
ATOM 1731 O O . LEU A 1 221 ? -5.055 25.703 1.867 1 95.93 221 LEU A O 1
ATOM 1735 N N . SER A 1 222 ? -5.801 23.966 0.645 1 92.24 222 SER A N 1
ATOM 1736 C CA . SER A 1 222 ? -7.044 24.627 0.259 1 92.24 222 SER A CA 1
ATOM 1737 C C . SER A 1 222 ? -8.009 24.72 1.437 1 92.24 222 SER A C 1
ATOM 1739 O O . SER A 1 222 ? -7.866 23.993 2.422 1 92.24 222 SER A O 1
ATOM 1741 N N . GLU A 1 223 ? -8.974 25.598 1.297 1 91.05 223 GLU A N 1
ATOM 1742 C CA . GLU A 1 223 ? -9.998 25.738 2.328 1 91.05 223 GLU A CA 1
ATOM 1743 C C . GLU A 1 223 ? -10.775 24.438 2.515 1 91.05 223 GLU A C 1
ATOM 1745 O O . GLU A 1 223 ? -11.085 24.051 3.644 1 91.05 223 GLU A O 1
ATOM 1750 N N . SER A 1 224 ? -11.066 23.799 1.432 1 89.49 224 SER A N 1
ATOM 1751 C CA . SER A 1 224 ? -11.805 22.543 1.497 1 89.49 224 SER A CA 1
ATOM 1752 C C . SER A 1 224 ? -11.004 21.467 2.223 1 89.49 224 SER A C 1
ATOM 1754 O O . SER A 1 224 ? -11.565 20.671 2.978 1 89.49 224 SER A O 1
ATOM 1756 N N . ALA A 1 225 ? -9.717 21.43 1.991 1 92.54 225 ALA A N 1
ATOM 1757 C CA . ALA A 1 225 ? -8.86 20.47 2.682 1 92.54 225 ALA A CA 1
ATOM 1758 C C . ALA A 1 225 ? -8.786 20.778 4.175 1 92.54 225 ALA A C 1
ATOM 1760 O O . ALA A 1 225 ? -8.842 19.868 5.006 1 92.54 225 ALA A O 1
ATOM 1761 N N . ARG A 1 226 ? -8.689 22.03 4.489 1 94.68 226 ARG A N 1
ATOM 1762 C CA . ARG A 1 226 ? -8.652 22.447 5.887 1 94.68 226 ARG A CA 1
ATOM 1763 C C . ARG A 1 226 ? -9.938 22.058 6.609 1 94.68 226 ARG A C 1
ATOM 1765 O O . ARG A 1 226 ? -9.901 21.609 7.756 1 94.68 226 ARG A O 1
ATOM 1772 N N . ALA A 1 227 ? -11.048 22.198 5.982 1 92.68 227 ALA A N 1
ATOM 1773 C CA . ALA A 1 227 ? -12.352 21.924 6.579 1 92.68 227 ALA A CA 1
ATOM 1774 C C . ALA A 1 227 ? -12.445 20.475 7.051 1 92.68 227 ALA A C 1
ATOM 1776 O O . ALA A 1 227 ? -13.127 20.179 8.035 1 92.68 227 ALA A O 1
ATOM 1777 N N . GLN A 1 228 ? -11.72 19.554 6.425 1 93.09 228 GLN A N 1
ATOM 1778 C CA . GLN A 1 228 ? -11.801 18.131 6.74 1 93.09 228 GLN A CA 1
ATOM 1779 C C . GLN A 1 228 ? -11.277 17.849 8.145 1 93.09 228 GLN A C 1
ATOM 1781 O O . GLN A 1 228 ? -11.703 16.889 8.791 1 93.09 228 GLN A O 1
ATOM 1786 N N . PHE A 1 229 ? -10.403 18.672 8.594 1 95.79 229 PHE A N 1
ATOM 1787 C CA . PHE A 1 229 ? -9.813 18.475 9.913 1 95.79 229 PHE A CA 1
ATOM 1788 C C . PHE A 1 229 ? -10.769 18.935 11.007 1 95.79 229 PHE A C 1
ATOM 1790 O O . PHE A 1 229 ? -10.509 18.725 12.194 1 95.79 229 PHE A O 1
ATOM 1797 N N . LEU A 1 230 ? -11.883 19.502 10.6 1 93.68 230 LEU A N 1
ATOM 1798 C CA . LEU A 1 230 ? -12.913 19.952 11.53 1 93.68 230 LEU A CA 1
ATOM 1799 C C . LEU A 1 230 ? -14.14 19.049 11.461 1 93.68 230 LEU A C 1
ATOM 1801 O O . LEU A 1 230 ? -15.109 19.254 12.196 1 93.68 230 LEU A O 1
ATOM 1805 N N . TRP A 1 231 ? -14.113 17.992 10.618 1 93.79 231 TRP A N 1
ATOM 1806 C CA . TRP A 1 231 ? -15.203 17.029 10.488 1 93.79 231 TRP A CA 1
ATOM 1807 C C . TRP A 1 231 ? -15.348 16.197 11.757 1 93.79 231 TRP A C 1
ATOM 1809 O O . TRP A 1 231 ? -14.479 16.229 12.632 1 93.79 231 TRP A O 1
ATOM 1819 N N . PRO A 1 232 ? -16.481 15.438 11.805 1 94.05 232 PRO A N 1
ATOM 1820 C CA . PRO A 1 232 ? -16.614 14.494 12.917 1 94.05 232 PRO A CA 1
ATOM 1821 C C . PRO A 1 232 ? -15.493 13.457 12.949 1 94.05 232 PRO A C 1
ATOM 1823 O O . PRO A 1 232 ? -14.745 13.322 11.978 1 94.05 232 PRO A O 1
ATOM 1826 N N . TYR A 1 233 ? -15.365 12.796 14.1 1 95.81 233 TYR A N 1
ATOM 1827 C CA . TYR A 1 233 ? -14.294 11.838 14.351 1 95.81 233 TYR A CA 1
ATOM 1828 C C . TYR A 1 233 ? -14.256 10.767 13.268 1 95.81 233 TYR A C 1
ATOM 1830 O O . TYR A 1 233 ? -15.265 10.111 12.999 1 95.81 233 TYR A O 1
ATOM 1838 N N . PRO A 1 234 ? -13.072 10.592 12.687 1 94.94 234 PRO A N 1
ATOM 1839 C CA . PRO A 1 234 ? -12.966 9.61 11.606 1 94.94 234 PRO A CA 1
ATOM 1840 C C . PRO A 1 234 ? -13.378 8.205 12.042 1 94.94 234 PRO A C 1
ATOM 1842 O O . PRO A 1 234 ? -12.978 7.746 13.115 1 94.94 234 PRO A O 1
ATOM 1845 N N . LYS A 1 235 ? -14.201 7.572 11.21 1 94.56 235 LYS A N 1
ATOM 1846 C CA . LYS A 1 235 ? -14.61 6.173 11.306 1 94.56 235 LYS A CA 1
ATOM 1847 C C . LYS A 1 235 ? -15.616 5.971 12.434 1 94.56 235 LYS A C 1
ATOM 1849 O O . LYS A 1 235 ? -16.027 4.842 12.712 1 94.56 235 LYS A O 1
ATOM 1854 N N . HIS A 1 236 ? -16.018 7.042 13.094 1 94.34 236 HIS A N 1
ATOM 1855 C CA . HIS A 1 236 ? -17.186 6.946 13.961 1 94.34 236 HIS A CA 1
ATOM 1856 C C . HIS A 1 236 ? -18.472 6.852 13.146 1 94.34 236 HIS A C 1
ATOM 1858 O O . HIS A 1 236 ? -18.479 7.163 11.953 1 94.34 236 HIS A O 1
ATOM 1864 N N . PRO A 1 237 ? -19.473 6.372 13.769 1 92.41 237 PRO A N 1
ATOM 1865 C CA . PRO A 1 237 ? -20.742 6.32 13.039 1 92.41 237 PRO A CA 1
ATOM 1866 C C . PRO A 1 237 ? -21.114 7.658 12.405 1 92.41 237 PRO A C 1
ATOM 1868 O O . PRO A 1 237 ? -20.963 8.707 13.037 1 92.41 237 PRO A O 1
ATOM 1871 N N . SER A 1 238 ? -21.573 7.587 11.252 1 88.96 238 SER A N 1
ATOM 1872 C CA . SER A 1 238 ? -21.768 8.8 10.464 1 88.96 238 SER A CA 1
ATOM 1873 C C . SER A 1 238 ? -23.12 9.44 10.76 1 88.96 238 SER A C 1
ATOM 1875 O O . SER A 1 238 ? -24.157 8.776 10.687 1 88.96 238 SER A O 1
ATOM 1877 N N . PRO A 1 239 ? -23.11 10.696 11.031 1 85.46 239 PRO A N 1
ATOM 1878 C CA . PRO A 1 239 ? -24.373 11.426 11.161 1 85.46 239 PRO A CA 1
ATOM 1879 C C . PRO A 1 239 ? -24.896 11.945 9.824 1 85.46 239 PRO A C 1
ATOM 1881 O O . PRO A 1 239 ? -25.839 12.741 9.792 1 85.46 239 PRO A O 1
ATOM 1884 N N . LEU A 1 240 ? -24.287 11.592 8.765 1 80.99 240 LEU A N 1
ATOM 1885 C CA . LEU A 1 240 ? -24.51 12.187 7.451 1 80.99 240 LEU A CA 1
ATOM 1886 C C . LEU A 1 240 ? -25.988 12.142 7.077 1 80.99 240 LEU A C 1
ATOM 1888 O O . LEU A 1 240 ? -26.522 13.105 6.523 1 80.99 240 LEU A O 1
ATOM 1892 N N . ASP A 1 241 ? -26.592 11.015 7.376 1 81 241 ASP A N 1
ATOM 1893 C CA . ASP A 1 241 ? -27.997 10.872 7.008 1 81 241 ASP A CA 1
ATOM 1894 C C . ASP A 1 241 ? -28.883 11.778 7.861 1 81 241 ASP A C 1
ATOM 1896 O O . ASP A 1 241 ? -29.946 12.214 7.415 1 81 241 ASP A O 1
ATOM 1900 N N . GLN A 1 242 ? -28.349 12.215 9.003 1 84.47 242 GLN A N 1
ATOM 1901 C CA . GLN A 1 242 ? -29.131 13.031 9.926 1 84.47 242 GLN A CA 1
ATOM 1902 C C . GLN A 1 242 ? -28.786 14.51 9.78 1 84.47 242 GLN A C 1
ATOM 1904 O O . GLN A 1 242 ? -29.674 15.365 9.8 1 84.47 242 GLN A O 1
ATOM 1909 N N . ASP A 1 243 ? -27.509 14.792 9.595 1 88.02 243 ASP A N 1
ATOM 1910 C CA . ASP A 1 243 ? -27.052 16.177 9.544 1 88.02 243 ASP A CA 1
ATOM 1911 C C . ASP A 1 243 ? -25.824 16.318 8.647 1 88.02 243 ASP A C 1
ATOM 1913 O O . ASP A 1 243 ? -24.695 16.382 9.137 1 88.02 243 ASP A O 1
ATOM 1917 N N . PRO A 1 244 ? -26.018 16.511 7.423 1 84.36 244 PRO A N 1
ATOM 1918 C CA . PRO A 1 244 ? -24.901 16.618 6.481 1 84.36 244 PRO A CA 1
ATOM 1919 C C . PRO A 1 244 ? -24.09 17.898 6.67 1 84.36 244 PRO A C 1
ATOM 1921 O O . PRO A 1 244 ? -22.957 17.991 6.191 1 84.36 244 PRO A O 1
ATOM 1924 N N . SER A 1 245 ? -24.621 18.864 7.342 1 87.03 245 SER A N 1
ATOM 1925 C CA . SER A 1 245 ? -23.961 20.158 7.481 1 87.03 245 SER A CA 1
ATOM 1926 C C . SER A 1 245 ? -22.685 20.042 8.309 1 87.03 245 SER A C 1
ATOM 1928 O O . SER A 1 245 ? -21.811 20.908 8.236 1 87.03 245 SER A O 1
ATOM 1930 N N . VAL A 1 246 ? -22.578 18.958 9.05 1 89.36 246 VAL A N 1
ATOM 1931 C CA . VAL A 1 246 ? -21.411 18.767 9.905 1 89.36 246 VAL A CA 1
ATOM 1932 C C . VAL A 1 246 ? -20.162 18.595 9.043 1 89.36 246 VAL A C 1
ATOM 1934 O O . VAL A 1 246 ? -19.039 18.752 9.528 1 89.36 246 VAL A O 1
ATOM 1937 N N . PHE A 1 247 ? -20.333 18.294 7.758 1 89.6 247 PHE A N 1
ATOM 1938 C CA . PHE A 1 247 ? -19.209 18.073 6.855 1 89.6 247 PHE A CA 1
ATOM 1939 C C . PHE A 1 247 ? -18.928 19.321 6.026 1 89.6 247 PHE A C 1
ATOM 1941 O O . PHE A 1 247 ? -18.168 19.27 5.057 1 89.6 247 PHE A O 1
ATOM 1948 N N . SER A 1 248 ? -19.509 20.427 6.333 1 87.53 248 SER A N 1
ATOM 1949 C CA . SER A 1 248 ? -19.243 21.738 5.75 1 87.53 248 SER A CA 1
ATOM 1950 C C . SER A 1 248 ? -19.091 22.803 6.832 1 87.53 248 SER A C 1
ATOM 1952 O O . SER A 1 248 ? -19.803 23.809 6.824 1 87.53 248 SER A O 1
ATOM 1954 N N . PRO A 1 249 ? -18.144 22.581 7.644 1 87.06 249 PRO A N 1
ATOM 1955 C CA . PRO A 1 249 ? -17.97 23.553 8.725 1 87.06 249 PRO A CA 1
ATOM 1956 C C . PRO A 1 249 ? -17.371 24.872 8.241 1 87.06 249 PRO A C 1
ATOM 1958 O O . PRO A 1 249 ? -16.601 24.888 7.278 1 87.06 249 PRO A O 1
ATOM 1961 N N . ASP A 1 250 ? -17.773 25.911 8.862 1 86.06 250 ASP A N 1
ATOM 1962 C CA . ASP A 1 250 ? -17.066 27.172 8.66 1 86.06 250 ASP A CA 1
ATOM 1963 C C . ASP A 1 250 ? -15.683 27.136 9.307 1 86.06 250 ASP A C 1
ATOM 1965 O O . ASP A 1 250 ? -15.528 26.639 10.424 1 86.06 250 ASP A O 1
ATOM 1969 N N . ILE A 1 251 ? -14.772 27.571 8.58 1 86.45 251 ILE A N 1
ATOM 1970 C CA . ILE A 1 251 ? -13.431 27.655 9.147 1 86.45 251 ILE A CA 1
ATOM 1971 C C . ILE A 1 251 ? -13.273 28.969 9.908 1 86.45 251 ILE A C 1
ATOM 1973 O O . ILE A 1 251 ? -13.276 30.046 9.307 1 86.45 251 ILE A O 1
ATOM 1977 N N . PRO A 1 252 ? -13.155 28.893 11.145 1 88.76 252 PRO A N 1
ATOM 1978 C CA . PRO A 1 252 ? -12.918 30.121 11.908 1 88.76 252 PRO A CA 1
ATOM 1979 C C . PRO A 1 252 ? -11.685 30.883 11.43 1 88.76 252 PRO A C 1
ATOM 1981 O O . PRO A 1 252 ? -10.689 30.27 11.038 1 88.76 252 PRO A O 1
ATOM 1984 N N . PRO A 1 253 ? -11.735 32.159 11.461 1 87 253 PRO A N 1
ATOM 1985 C CA . PRO A 1 253 ? -10.59 32.963 11.028 1 87 253 PRO A CA 1
ATOM 1986 C C . PRO A 1 253 ? -9.298 32.584 11.748 1 87 253 PRO A C 1
ATOM 1988 O O . PRO A 1 253 ? -8.216 32.65 11.159 1 87 253 PRO A O 1
ATOM 1991 N N . THR A 1 254 ? -9.449 32.227 13.034 1 85.73 254 THR A N 1
ATOM 1992 C CA . THR A 1 254 ? -8.281 31.847 13.822 1 85.73 254 THR A CA 1
ATOM 1993 C C . THR A 1 254 ? -7.602 30.619 13.224 1 85.73 254 THR A C 1
ATOM 1995 O O . THR A 1 254 ? -6.396 30.425 13.394 1 85.73 254 THR A O 1
ATOM 1998 N N . LEU A 1 255 ? -8.381 29.838 12.543 1 85.5 255 LEU A N 1
ATOM 1999 C CA . LEU A 1 255 ? -7.857 28.591 11.996 1 85.5 255 LEU A CA 1
ATOM 2000 C C . LEU A 1 255 ? -7.427 28.772 10.544 1 85.5 255 LEU A C 1
ATOM 2002 O O . LEU A 1 255 ? -6.828 27.871 9.953 1 85.5 255 LEU A O 1
ATOM 2006 N N . ALA A 1 256 ? -7.641 29.92 10.097 1 81.2 256 ALA A N 1
ATOM 2007 C CA . ALA A 1 256 ? -7.254 30.18 8.712 1 81.2 256 ALA A CA 1
ATOM 2008 C C . ALA A 1 256 ? -5.736 30.203 8.562 1 81.2 256 ALA A C 1
ATOM 2010 O O . ALA A 1 256 ? -5.205 29.846 7.508 1 81.2 256 ALA A O 1
ATOM 2011 N N . SER A 1 257 ? -5.091 30.542 9.696 1 83.64 257 SER A N 1
ATOM 2012 C CA . SER A 1 257 ? -3.64 30.617 9.566 1 83.64 257 SER A CA 1
ATOM 2013 C C . SER A 1 257 ? -2.945 29.773 10.63 1 83.64 257 SER A C 1
ATOM 2015 O O . SER A 1 257 ? -1.716 29.769 10.721 1 83.64 257 SER A O 1
ATOM 2017 N N . ALA A 1 258 ? -3.734 29.104 11.389 1 91.87 258 ALA A N 1
ATOM 2018 C CA . ALA A 1 258 ? -3.178 28.24 12.427 1 91.87 258 ALA A CA 1
ATOM 2019 C C . ALA A 1 258 ? -3.807 26.851 12.38 1 91.87 258 ALA A C 1
ATOM 2021 O O . ALA A 1 258 ? -5.032 26.718 12.32 1 91.87 258 ALA A O 1
ATOM 2022 N N . PRO A 1 259 ? -2.894 25.847 12.419 1 96.43 259 PRO A N 1
ATOM 2023 C CA . PRO A 1 259 ? -3.445 24.491 12.376 1 96.43 259 PRO A CA 1
ATOM 2024 C C . PRO A 1 259 ? -4.217 24.127 13.643 1 96.43 259 PRO A C 1
ATOM 2026 O O . PRO A 1 259 ? -3.816 24.51 14.745 1 96.43 259 PRO A O 1
ATOM 2029 N N . PRO A 1 260 ? -5.33 23.47 13.537 1 97.01 260 PRO A N 1
ATOM 2030 C CA . PRO A 1 260 ? -6.029 22.957 14.718 1 97.01 260 PRO A CA 1
ATOM 2031 C C . PRO A 1 260 ? -5.287 21.802 15.387 1 97.01 260 PRO A C 1
ATOM 2033 O O . PRO A 1 260 ? -4.285 21.316 14.855 1 97.01 260 PRO A O 1
ATOM 2036 N N . GLU A 1 261 ? -5.756 21.364 16.556 1 96.49 261 GLU A N 1
ATOM 2037 C CA . GLU A 1 261 ? -5.153 20.263 17.3 1 96.49 261 GLU A CA 1
ATOM 2038 C C . GLU A 1 261 ? -5.249 18.953 16.523 1 96.49 261 GLU A C 1
ATOM 2040 O O . GLU A 1 261 ? -4.414 18.062 16.693 1 96.49 261 GLU A O 1
ATOM 2045 N N . THR A 1 262 ? -6.209 18.871 15.646 1 97.61 262 THR A N 1
ATOM 2046 C CA . THR A 1 262 ? -6.457 17.643 14.9 1 97.61 262 THR A CA 1
ATOM 2047 C C . THR A 1 262 ? -5.464 17.498 13.75 1 97.61 262 THR A C 1
ATOM 2049 O O . THR A 1 262 ? -5.324 16.417 13.176 1 97.61 262 THR A O 1
ATOM 2052 N N . PHE A 1 263 ? -4.768 18.566 13.438 1 98.42 263 PHE A N 1
ATOM 2053 C CA . PHE A 1 263 ? -3.884 18.559 12.278 1 98.42 263 PHE A CA 1
ATOM 2054 C C . PHE A 1 263 ? -2.483 18.105 12.67 1 98.42 263 PHE A C 1
ATOM 2056 O O . PHE A 1 263 ? -1.836 18.728 13.515 1 98.42 263 PHE A O 1
ATOM 2063 N N . CYS A 1 264 ? -1.971 17.032 11.986 1 98.66 264 CYS A N 1
ATOM 2064 C CA . CYS A 1 264 ? -0.617 16.531 12.196 1 98.66 264 CYS A CA 1
ATOM 2065 C C . CYS A 1 264 ? 0.159 16.49 10.885 1 98.66 264 CYS A C 1
ATOM 2067 O O . CYS A 1 264 ? -0.423 16.272 9.821 1 98.66 264 CYS A O 1
ATOM 2069 N N . LEU A 1 265 ? 1.368 16.737 11.034 1 98.82 265 LEU A N 1
ATOM 2070 C CA . LEU A 1 265 ? 2.329 16.538 9.954 1 98.82 265 LEU A CA 1
ATOM 2071 C C . LEU A 1 265 ? 3.195 15.311 10.217 1 98.82 265 LEU A C 1
ATOM 2073 O O . LEU A 1 265 ? 3.769 15.171 11.3 1 98.82 265 LEU A O 1
ATOM 2077 N N . LEU A 1 266 ? 3.224 14.389 9.27 1 98.88 266 LEU A N 1
ATOM 2078 C CA . LEU A 1 266 ? 4.122 13.241 9.337 1 98.88 266 LEU A CA 1
ATOM 2079 C C . LEU A 1 266 ? 5.372 13.48 8.497 1 98.88 266 LEU A C 1
ATOM 2081 O O . LEU A 1 266 ? 5.279 13.917 7.348 1 98.88 266 LEU A O 1
ATOM 20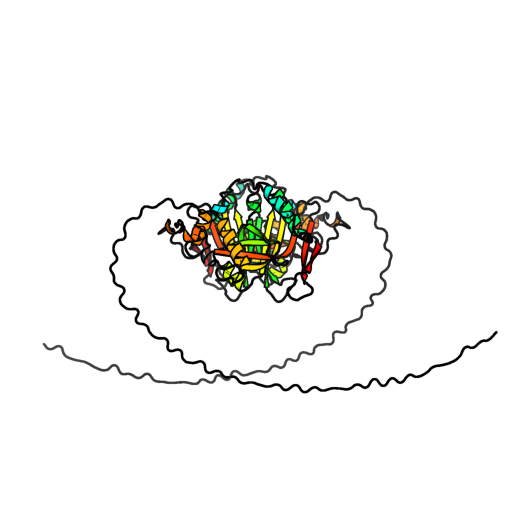85 N N . LEU A 1 267 ? 6.465 13.237 9.085 1 98.8 267 LEU A N 1
ATOM 2086 C CA . LEU A 1 267 ? 7.752 13.275 8.4 1 98.8 267 LEU A CA 1
ATOM 2087 C C . LEU A 1 267 ? 8.388 11.89 8.361 1 98.8 267 LEU A C 1
ATOM 2089 O O . LEU A 1 267 ? 8.708 11.319 9.406 1 98.8 267 LEU A O 1
ATOM 2093 N N . VAL A 1 268 ? 8.615 11.385 7.189 1 98.66 268 VAL A N 1
ATOM 2094 C CA . VAL A 1 268 ? 9.157 10.039 7.037 1 98.66 268 VAL A CA 1
ATOM 2095 C C . VAL A 1 268 ? 10.655 10.115 6.749 1 98.66 268 VAL A C 1
ATOM 2097 O O . VAL A 1 268 ? 11.068 10.631 5.708 1 98.66 268 VAL A O 1
ATOM 2100 N N . ARG A 1 269 ? 11.413 9.623 7.628 1 97.56 269 ARG A N 1
ATOM 2101 C CA . ARG A 1 269 ? 12.854 9.488 7.447 1 97.56 269 ARG A CA 1
ATOM 2102 C C . ARG A 1 269 ? 13.202 8.15 6.803 1 97.56 269 ARG A C 1
ATOM 2104 O O . ARG A 1 269 ? 13.192 7.113 7.47 1 97.56 269 ARG A O 1
ATOM 2111 N N . VAL A 1 270 ? 13.647 8.203 5.566 1 97.23 270 VAL A N 1
ATOM 2112 C CA . VAL A 1 270 ? 13.858 6.993 4.78 1 97.23 270 VAL A CA 1
ATOM 2113 C C . VAL A 1 270 ? 15.245 6.424 5.07 1 97.23 270 VAL A C 1
ATOM 2115 O O . VAL A 1 270 ? 16.232 7.163 5.105 1 97.23 270 VAL A O 1
ATOM 2118 N N . SER A 1 271 ? 15.324 5.134 5.263 1 95.68 271 SER A N 1
ATOM 2119 C CA . SER A 1 271 ? 16.609 4.489 5.513 1 95.68 271 SER A CA 1
ATOM 2120 C C . SER A 1 271 ? 16.916 3.439 4.45 1 95.68 271 SER A C 1
ATOM 2122 O O . SER A 1 271 ? 18.055 2.984 4.331 1 95.68 271 SER A O 1
ATOM 2124 N N . GLU A 1 272 ? 15.939 3.009 3.736 1 96.76 272 GLU A N 1
ATOM 2125 C CA . GLU A 1 272 ? 16.118 2.048 2.652 1 96.76 272 GLU A CA 1
ATOM 2126 C C . GLU A 1 272 ? 15.162 2.334 1.498 1 96.76 272 GLU A C 1
ATOM 2128 O O . GLU A 1 272 ? 13.991 2.651 1.719 1 96.76 272 GLU A O 1
ATOM 2133 N N . VAL A 1 273 ? 15.678 2.206 0.287 1 98.31 273 VAL A N 1
ATOM 2134 C CA . VAL A 1 273 ? 14.873 2.385 -0.916 1 98.31 273 VAL A CA 1
ATOM 2135 C C . VAL A 1 273 ? 15.083 1.202 -1.86 1 98.31 273 VAL A C 1
ATOM 2137 O O . VAL A 1 273 ? 16.221 0.851 -2.181 1 98.31 273 VAL A O 1
ATOM 2140 N N . ASP A 1 274 ? 14.045 0.55 -2.2 1 98.25 274 ASP A N 1
ATOM 2141 C CA . ASP A 1 274 ? 14.004 -0.513 -3.199 1 98.25 274 ASP A CA 1
ATOM 2142 C C . ASP A 1 274 ? 13.356 -0.025 -4.493 1 98.25 274 ASP A C 1
ATOM 2144 O O . ASP A 1 274 ? 12.138 0.155 -4.554 1 98.25 274 ASP A O 1
ATOM 2148 N N . HIS A 1 275 ? 14.197 0.237 -5.501 1 98.58 275 HIS A N 1
ATOM 2149 C CA . HIS A 1 275 ? 13.742 0.781 -6.776 1 98.58 275 HIS A CA 1
ATOM 2150 C C . HIS A 1 275 ? 13.709 -0.296 -7.854 1 98.58 275 HIS A C 1
ATOM 2152 O O . HIS A 1 275 ? 14.75 -0.852 -8.215 1 98.58 275 HIS A O 1
ATOM 2158 N N . LEU A 1 276 ? 12.523 -0.602 -8.335 1 97.98 276 LEU A N 1
ATOM 2159 C CA . LEU A 1 276 ? 12.314 -1.575 -9.401 1 97.98 276 LEU A CA 1
ATOM 2160 C C . LEU A 1 276 ? 11.902 -0.883 -10.697 1 97.98 276 LEU A C 1
ATOM 2162 O O . LEU A 1 276 ? 10.89 -0.18 -10.735 1 97.98 276 LEU A O 1
ATOM 2166 N N . ASP A 1 277 ? 12.706 -1.03 -11.728 1 96.48 277 ASP A N 1
ATOM 2167 C CA . ASP A 1 277 ? 12.437 -0.516 -13.067 1 96.48 277 ASP A CA 1
ATOM 2168 C C . ASP A 1 277 ? 12.011 -1.638 -14.011 1 96.48 277 ASP A C 1
ATOM 2170 O O . ASP A 1 277 ? 12.848 -2.406 -14.489 1 96.48 277 ASP A O 1
ATOM 2174 N N . LEU A 1 278 ? 10.766 -1.672 -14.337 1 93.78 278 LEU A N 1
ATOM 2175 C CA . LEU A 1 278 ? 10.191 -2.773 -15.102 1 93.78 278 LEU A CA 1
ATOM 2176 C C . LEU A 1 278 ? 10.268 -2.493 -16.599 1 93.78 278 LEU A C 1
ATOM 2178 O O . LEU A 1 278 ? 10.085 -3.399 -17.415 1 93.78 278 LEU A O 1
ATOM 2182 N N . LYS A 1 279 ? 10.473 -1.315 -16.969 1 90.03 279 LYS A N 1
ATOM 2183 C CA . LYS A 1 279 ? 10.525 -0.966 -18.386 1 90.03 279 LYS A CA 1
ATOM 2184 C C . LYS A 1 279 ? 11.889 -1.297 -18.984 1 90.03 279 LYS A C 1
ATOM 2186 O O . LYS A 1 279 ? 12.004 -1.531 -20.189 1 90.03 279 LYS A O 1
ATOM 2191 N N . ALA A 1 280 ? 12.869 -1.257 -18.175 1 82.01 280 ALA A N 1
ATOM 2192 C CA . ALA A 1 280 ? 14.204 -1.615 -18.645 1 82.01 280 ALA A CA 1
ATOM 2193 C C . ALA A 1 280 ? 14.242 -3.057 -19.143 1 82.01 280 ALA A C 1
ATOM 2195 O O . ALA A 1 280 ? 13.524 -3.917 -18.628 1 82.01 280 ALA A O 1
ATOM 2196 N N . SER A 1 281 ? 15.002 -3.375 -20.225 1 81.13 281 SER A N 1
ATOM 2197 C CA . SER A 1 281 ? 15.182 -4.723 -20.755 1 81.13 281 SER A CA 1
ATOM 2198 C C . SER A 1 281 ? 16.65 -5.137 -20.725 1 81.13 281 SER A C 1
ATOM 2200 O O . SER A 1 281 ? 17.463 -4.617 -21.492 1 81.13 281 SER A O 1
ATOM 2202 N N . PRO A 1 282 ? 16.973 -5.939 -19.796 1 85.08 282 PRO A N 1
ATOM 2203 C CA . PRO A 1 282 ? 16.178 -6.587 -18.75 1 85.08 282 PRO A CA 1
ATOM 2204 C C . PRO A 1 282 ? 15.778 -5.626 -17.633 1 85.08 282 PRO A C 1
ATOM 2206 O O . PRO A 1 282 ? 16.396 -4.57 -17.471 1 85.08 282 PRO A O 1
ATOM 2209 N N . GLN A 1 283 ? 14.767 -6.001 -16.875 1 91.22 283 GLN A N 1
ATOM 2210 C CA . GLN A 1 283 ? 14.34 -5.228 -15.714 1 91.22 283 GLN A CA 1
ATOM 2211 C C . GLN A 1 283 ? 15.496 -5.011 -14.742 1 91.22 283 GLN A C 1
ATOM 2213 O O . GLN A 1 283 ? 16.398 -5.846 -14.646 1 91.22 283 GLN A O 1
ATOM 2218 N N . ARG A 1 284 ? 15.462 -3.905 -14.113 1 94.32 284 ARG A N 1
ATOM 2219 C CA . ARG A 1 284 ? 16.522 -3.545 -13.177 1 94.32 284 ARG A CA 1
ATOM 2220 C C . ARG A 1 284 ? 15.957 -3.279 -11.786 1 94.32 284 ARG A C 1
ATOM 2222 O O . ARG A 1 284 ? 14.83 -2.8 -11.65 1 94.32 284 ARG A O 1
ATOM 2229 N N . ARG A 1 285 ? 16.773 -3.625 -10.849 1 96.97 285 ARG A N 1
ATOM 2230 C CA . ARG A 1 285 ? 16.417 -3.38 -9.455 1 96.97 285 ARG A CA 1
ATOM 2231 C C . ARG A 1 285 ? 17.628 -2.911 -8.655 1 96.97 285 ARG A C 1
ATOM 2233 O O . ARG A 1 285 ? 18.701 -3.513 -8.733 1 96.97 285 ARG A O 1
ATOM 2240 N N . THR A 1 286 ? 17.457 -1.811 -7.973 1 97.31 286 THR A N 1
ATOM 2241 C CA . THR A 1 286 ? 18.521 -1.22 -7.169 1 97.31 286 THR A CA 1
ATOM 2242 C C . THR A 1 286 ? 18.047 -0.978 -5.739 1 97.31 286 THR A C 1
ATOM 2244 O O . THR A 1 286 ? 16.966 -0.428 -5.522 1 97.31 286 THR A O 1
ATOM 2247 N N . VAL A 1 287 ? 18.828 -1.393 -4.767 1 97.48 287 VAL A N 1
ATOM 2248 C CA . VAL A 1 287 ? 18.53 -1.164 -3.358 1 97.48 287 VAL A CA 1
ATOM 2249 C C . VAL A 1 287 ? 19.504 -0.138 -2.783 1 97.48 287 VAL A C 1
ATOM 2251 O O . VAL A 1 287 ? 20.719 -0.265 -2.951 1 97.48 287 VAL A O 1
ATOM 2254 N N . HIS A 1 288 ? 18.935 0.91 -2.2 1 97.48 288 HIS A N 1
ATOM 2255 C CA . HIS A 1 288 ? 19.684 1.913 -1.452 1 97.48 288 HIS A CA 1
ATOM 2256 C C . HIS A 1 288 ? 19.498 1.732 0.051 1 97.48 288 HIS A C 1
ATOM 2258 O O . HIS A 1 288 ? 18.367 1.689 0.54 1 97.48 288 HIS A O 1
ATOM 2264 N N . ALA A 1 289 ? 20.549 1.601 0.76 1 95.62 289 ALA A N 1
ATOM 2265 C CA . ALA A 1 289 ? 20.466 1.437 2.209 1 95.62 289 ALA A CA 1
ATOM 2266 C C . ALA A 1 289 ? 21.36 2.444 2.927 1 95.62 289 ALA A C 1
ATOM 2268 O O . ALA A 1 289 ? 22.537 2.589 2.591 1 95.62 289 ALA A O 1
ATOM 2269 N N . ARG A 1 290 ? 20.742 3.067 3.825 1 93.99 290 ARG A N 1
ATOM 2270 C CA . ARG A 1 290 ? 21.5 4.018 4.633 1 93.99 290 ARG A CA 1
ATOM 2271 C C . ARG A 1 290 ? 22.315 3.299 5.703 1 93.99 290 ARG A C 1
ATOM 2273 O O . ARG A 1 290 ? 21.77 2.52 6.487 1 93.99 290 ARG A O 1
ATOM 2280 N N . ARG A 1 291 ? 23.527 3.596 5.723 1 89.73 291 ARG A N 1
ATOM 2281 C CA . ARG A 1 291 ? 24.402 2.998 6.727 1 89.73 291 ARG A CA 1
ATOM 2282 C C . ARG A 1 291 ? 24.303 3.745 8.053 1 89.73 291 ARG A C 1
ATOM 2284 O O . ARG A 1 291 ? 23.838 4.886 8.097 1 89.73 291 ARG A O 1
ATOM 2291 N N . LYS A 1 292 ? 24.655 2.97 9.035 1 85.39 292 LYS A N 1
ATOM 2292 C CA . LYS A 1 292 ? 24.763 3.623 10.336 1 85.39 292 LYS A CA 1
ATOM 2293 C C . LYS A 1 292 ? 26.003 4.51 10.405 1 85.39 292 LYS A C 1
ATOM 2295 O O . LYS A 1 292 ? 27.06 4.151 9.882 1 85.39 292 LYS A O 1
ATOM 2300 N N . GLY A 1 293 ? 25.792 5.651 11.007 1 84.83 293 GLY A N 1
ATOM 2301 C CA . GLY A 1 293 ? 26.927 6.537 11.211 1 84.83 293 GLY A CA 1
ATOM 2302 C C . GLY A 1 293 ? 27.852 6.074 12.32 1 84.83 293 GLY A C 1
ATOM 2303 O O . GLY A 1 293 ? 27.691 4.974 12.852 1 84.83 293 GLY A O 1
ATOM 2304 N N . GLN A 1 294 ? 28.909 6.775 12.531 1 77.47 294 GLN A N 1
ATOM 2305 C CA . GLN A 1 294 ? 29.934 6.45 13.517 1 77.47 294 GLN A CA 1
ATOM 2306 C C . GLN A 1 294 ? 29.394 6.586 14.938 1 77.47 294 GLN A C 1
ATOM 2308 O O . GLN A 1 294 ? 29.779 5.826 15.829 1 77.47 294 GLN A O 1
ATOM 2313 N N . LYS A 1 295 ? 28.533 7.504 15.092 1 80.26 295 LYS A N 1
ATOM 2314 C CA . LYS A 1 295 ? 27.936 7.71 16.408 1 80.26 295 LYS A CA 1
ATOM 2315 C C . LYS A 1 295 ? 26.515 7.157 16.46 1 80.26 295 LYS A C 1
ATOM 2317 O O . LYS A 1 295 ? 25.852 7.037 15.428 1 80.26 295 LYS A O 1
ATOM 2322 N N . GLU A 1 296 ? 26.163 6.803 17.637 1 74.56 296 GLU A N 1
ATOM 2323 C CA . GLU A 1 296 ? 24.81 6.285 17.819 1 74.56 296 GLU A CA 1
ATOM 2324 C C . GLU A 1 296 ? 23.766 7.285 17.33 1 74.56 296 GLU A C 1
ATOM 2326 O O . GLU A 1 296 ? 23.813 8.464 17.687 1 74.56 296 GLU A O 1
ATOM 2331 N N . GLY A 1 297 ? 22.956 6.884 16.477 1 72.12 297 GLY A N 1
ATOM 2332 C CA . GLY A 1 297 ? 21.885 7.742 15.995 1 72.12 297 GLY A CA 1
ATOM 2333 C C . GLY A 1 297 ? 22.256 8.513 14.742 1 72.12 297 GLY A C 1
ATOM 2334 O O . GLY A 1 297 ? 21.397 9.133 14.111 1 72.12 297 GLY A O 1
ATOM 2335 N N . GLU A 1 298 ? 23.557 8.461 14.436 1 79.12 298 GLU A N 1
ATOM 2336 C CA . GLU A 1 298 ? 24.009 9.189 13.253 1 79.12 298 GLU A CA 1
ATOM 2337 C C . GLU A 1 298 ? 23.812 8.361 11.987 1 79.12 298 GLU A C 1
ATOM 2339 O O . GLU A 1 298 ? 24.033 7.148 11.991 1 79.12 298 GLU A O 1
ATOM 2344 N N . GLU A 1 299 ? 23.34 9.078 11.032 1 83.22 299 GLU A N 1
ATOM 2345 C CA . GLU A 1 299 ? 23.159 8.429 9.737 1 83.22 299 GLU A CA 1
ATOM 2346 C C . GLU A 1 299 ? 24.439 8.485 8.907 1 83.22 299 GLU A C 1
ATOM 2348 O O . GLU A 1 299 ? 25.137 9.501 8.902 1 83.22 299 GLU A O 1
ATOM 2353 N N . GLY A 1 300 ? 24.748 7.372 8.328 1 86.82 300 GLY A N 1
ATOM 2354 C CA . GLY A 1 300 ? 25.912 7.293 7.461 1 86.82 300 GLY A CA 1
ATOM 2355 C C . GLY A 1 300 ? 25.569 7.419 5.988 1 86.82 300 GLY A C 1
ATOM 2356 O O . GLY A 1 300 ? 24.522 7.964 5.634 1 86.82 300 GLY A O 1
ATOM 2357 N N . ASP A 1 301 ? 26.473 6.985 5.178 1 90.41 301 ASP A N 1
ATOM 2358 C CA . ASP A 1 301 ? 26.336 7.107 3.73 1 90.41 301 ASP A CA 1
ATOM 2359 C C . ASP A 1 301 ? 25.393 6.042 3.175 1 90.41 301 ASP A C 1
ATOM 2361 O O . ASP A 1 301 ? 25.095 5.056 3.853 1 90.41 301 ASP A O 1
ATOM 2365 N N . TRP A 1 302 ? 24.93 6.279 2.043 1 94.66 302 TRP A N 1
ATOM 2366 C CA . TRP A 1 302 ? 24.063 5.338 1.34 1 94.66 302 TRP A CA 1
ATOM 2367 C C . TRP A 1 302 ? 24.886 4.3 0.584 1 94.66 302 TRP A C 1
ATOM 2369 O O . TRP A 1 302 ? 25.891 4.635 -0.047 1 94.66 302 TRP A O 1
ATOM 2379 N N . GLU A 1 303 ? 24.563 3.111 0.746 1 94.96 303 GLU A N 1
ATOM 2380 C CA . GLU A 1 303 ? 25.087 2.02 -0.07 1 94.96 303 GLU A CA 1
ATOM 2381 C C . GLU A 1 303 ? 24.095 1.62 -1.159 1 94.96 303 GLU A C 1
ATOM 2383 O O . GLU A 1 303 ? 22.902 1.459 -0.89 1 94.96 303 GLU A O 1
ATOM 2388 N N . VAL A 1 304 ? 24.595 1.489 -2.381 1 96.2 304 VAL A N 1
ATOM 2389 C CA . VAL A 1 304 ? 23.746 1.16 -3.521 1 96.2 304 VAL A CA 1
ATOM 2390 C C . VAL A 1 304 ? 24.13 -0.21 -4.074 1 96.2 304 VAL A C 1
ATOM 2392 O O . VAL A 1 304 ? 25.295 -0.451 -4.4 1 96.2 304 VAL A O 1
ATOM 2395 N N . THR A 1 305 ? 23.195 -1.078 -4.163 1 95.95 305 THR A N 1
ATOM 2396 C CA . THR A 1 305 ? 23.437 -2.428 -4.661 1 95.95 305 THR A CA 1
ATOM 2397 C C . THR A 1 305 ? 22.437 -2.788 -5.756 1 95.95 305 THR A C 1
ATOM 2399 O O . THR A 1 305 ? 21.231 -2.595 -5.591 1 95.95 305 THR A O 1
ATOM 2402 N N . LYS A 1 306 ? 22.971 -3.28 -6.873 1 95.99 306 LYS A N 1
ATOM 2403 C CA . LYS A 1 306 ? 22.109 -3.848 -7.906 1 95.99 306 LYS A CA 1
ATOM 2404 C C . LYS A 1 306 ? 21.706 -5.278 -7.561 1 95.99 306 LYS A C 1
ATOM 2406 O O . LYS A 1 306 ? 22.56 -6.112 -7.254 1 95.99 306 LYS A O 1
ATOM 2411 N N . VAL A 1 307 ? 20.426 -5.507 -7.627 1 96.55 307 VAL A N 1
ATOM 2412 C CA . VAL A 1 307 ? 19.945 -6.838 -7.272 1 96.55 307 VAL A CA 1
ATOM 2413 C C . VAL A 1 307 ? 19.013 -7.359 -8.364 1 96.55 307 VAL A C 1
ATOM 2415 O O . VAL A 1 307 ? 18.581 -6.599 -9.234 1 96.55 307 VAL A O 1
ATOM 2418 N N . ASN A 1 308 ? 18.711 -8.693 -8.268 1 95.15 308 ASN A N 1
ATOM 2419 C CA . ASN A 1 308 ? 17.793 -9.295 -9.228 1 95.15 308 ASN A CA 1
ATOM 2420 C C . ASN A 1 308 ? 16.359 -8.822 -9.006 1 95.15 308 ASN A C 1
ATOM 2422 O O . ASN A 1 308 ? 15.896 -8.742 -7.867 1 95.15 308 ASN A O 1
ATOM 2426 N N . PRO A 1 309 ? 15.686 -8.593 -10.076 1 92.92 309 PRO A N 1
ATOM 2427 C CA . PRO A 1 309 ? 14.279 -8.211 -9.935 1 92.92 309 PRO A CA 1
ATOM 2428 C C . PRO A 1 309 ? 13.414 -9.338 -9.374 1 92.92 309 PRO A C 1
ATOM 2430 O O . PRO A 1 309 ? 13.777 -10.512 -9.484 1 92.92 309 PRO A O 1
ATOM 2433 N N . MET B 1 1 ? -71.634 -2.981 52.772 1 22.27 1 MET B N 1
ATOM 2434 C CA . MET B 1 1 ? -71.001 -3.123 54.081 1 22.27 1 MET B CA 1
ATOM 2435 C C . MET B 1 1 ? -69.514 -3.431 53.935 1 22.27 1 MET B C 1
ATOM 2437 O O . MET B 1 1 ? -69.045 -3.741 52.839 1 22.27 1 MET B O 1
ATOM 2441 N N . PRO B 1 2 ? -68.819 -4.263 54.862 1 21.74 2 PRO B N 1
ATOM 2442 C CA . PRO B 1 2 ? -67.632 -4.523 55.68 1 21.74 2 PRO B CA 1
ATOM 2443 C C . PRO B 1 2 ? -66.623 -5.432 54.984 1 21.74 2 PRO B C 1
ATOM 2445 O O . PRO B 1 2 ? -65.464 -5.507 55.4 1 21.74 2 PRO B O 1
ATOM 2448 N N . VAL B 1 3 ? -66.891 -6.158 53.872 1 23.55 3 VAL B N 1
ATOM 2449 C CA . VAL B 1 3 ? -66.252 -7.466 53.969 1 23.55 3 VAL B CA 1
ATOM 2450 C C . VAL B 1 3 ? -64.734 -7.305 53.912 1 23.55 3 VAL B C 1
ATOM 2452 O O . VAL B 1 3 ? -64.203 -6.695 52.982 1 23.55 3 VAL B O 1
ATOM 2455 N N . HIS B 1 4 ? -63.951 -7.556 54.973 1 21.79 4 HIS B N 1
ATOM 2456 C CA . HIS B 1 4 ? -62.661 -7.624 55.649 1 21.79 4 HIS B CA 1
ATOM 2457 C C . HIS B 1 4 ? -61.765 -8.688 55.023 1 21.79 4 HIS B C 1
ATOM 2459 O O . HIS B 1 4 ? -60.716 -9.026 55.575 1 21.79 4 HIS B O 1
ATOM 2465 N N . PHE B 1 5 ? -61.809 -8.947 53.713 1 21.8 5 PHE B N 1
ATOM 2466 C CA . PHE B 1 5 ? -61.155 -10.22 53.437 1 21.8 5 PHE B CA 1
ATOM 2467 C C . PHE B 1 5 ? -59.696 -10.186 53.877 1 21.8 5 PHE B C 1
ATOM 2469 O O . PHE B 1 5 ? -58.915 -9.363 53.394 1 21.8 5 PHE B O 1
ATOM 2476 N N . LEU B 1 6 ? -59.269 -10.777 55.017 1 19.31 6 LEU B N 1
ATOM 2477 C CA . LEU B 1 6 ? -58.199 -11.043 55.972 1 19.31 6 LEU B CA 1
ATOM 2478 C C . LEU B 1 6 ? -57.001 -11.687 55.281 1 19.31 6 LEU B C 1
ATOM 2480 O O . LEU B 1 6 ? -55.866 -11.236 55.449 1 19.31 6 LEU B O 1
ATOM 2484 N N . ARG B 1 7 ? -57.014 -13.026 54.956 1 17.6 7 ARG B N 1
ATOM 2485 C CA . ARG B 1 7 ? -56.219 -13.966 55.738 1 17.6 7 ARG B CA 1
ATOM 2486 C C . ARG B 1 7 ? -54.781 -14.021 55.232 1 17.6 7 ARG B C 1
ATOM 2488 O O . ARG B 1 7 ? -53.837 -13.873 56.011 1 17.6 7 ARG B O 1
ATOM 2495 N N . ASN B 1 8 ? -54.257 -15.122 54.453 1 19.16 8 ASN B N 1
ATOM 2496 C CA . ASN B 1 8 ? -53.407 -16.207 54.932 1 19.16 8 ASN B CA 1
ATOM 2497 C C . ASN B 1 8 ? -51.95 -15.996 54.531 1 19.16 8 ASN B C 1
ATOM 2499 O O . ASN B 1 8 ? -51.653 -15.749 53.361 1 19.16 8 ASN B O 1
ATOM 2503 N N . PRO B 1 9 ? -50.84 -15.773 55.428 1 21 9 PRO B N 1
ATOM 2504 C CA . PRO B 1 9 ? -49.416 -15.436 55.481 1 21 9 PRO B CA 1
ATOM 2505 C C . PRO B 1 9 ? -48.519 -16.591 55.04 1 21 9 PRO B C 1
ATOM 2507 O O . PRO B 1 9 ? -47.297 -16.438 54.975 1 21 9 PRO B O 1
ATOM 2510 N N . LEU B 1 10 ? -48.983 -17.808 54.528 1 20.5 10 LEU B N 1
ATOM 2511 C CA . LEU B 1 10 ? -48.16 -18.95 54.913 1 20.5 10 LEU B CA 1
ATOM 2512 C C . LEU B 1 10 ? -46.742 -18.805 54.371 1 20.5 10 LEU B C 1
ATOM 2514 O O . LEU B 1 10 ? -46.54 -18.243 53.292 1 20.5 10 LEU B O 1
ATOM 2518 N N . LEU B 1 11 ? -45.597 -19.333 55.113 1 20.91 11 LEU B N 1
ATOM 2519 C CA . LEU B 1 11 ? -44.23 -19.431 55.612 1 20.91 11 LEU B CA 1
ATOM 2520 C C . LEU B 1 11 ? -43.382 -20.316 54.705 1 20.91 11 LEU B C 1
ATOM 2522 O O . LEU B 1 11 ? -42.197 -20.531 54.971 1 20.91 11 LEU B O 1
ATOM 2526 N N . CYS B 1 12 ? -43.555 -20.534 53.362 1 20.15 12 CYS B N 1
ATOM 2527 C CA . CYS B 1 12 ? -42.873 -21.749 52.931 1 20.15 12 CYS B CA 1
ATOM 2528 C C . CYS B 1 12 ? -41.366 -21.624 53.118 1 20.15 12 CYS B C 1
ATOM 2530 O O . CYS B 1 12 ? -40.77 -20.616 52.733 1 20.15 12 CYS B O 1
ATOM 2532 N N . SER B 1 13 ? -40.676 -22.542 53.889 1 19.53 13 SER B N 1
ATOM 2533 C CA . SER B 1 13 ? -39.417 -22.927 54.518 1 19.53 13 SER B CA 1
ATOM 2534 C C . SER B 1 13 ? -38.396 -23.382 53.48 1 19.53 13 SER B C 1
ATOM 2536 O O . SER B 1 13 ? -37.267 -23.735 53.826 1 19.53 13 SER B O 1
ATOM 2538 N N . VAL B 1 14 ? -38.405 -23.195 52.147 1 22.45 14 VAL B N 1
ATOM 2539 C CA . VAL B 1 14 ? -37.613 -24.181 51.42 1 22.45 14 VAL B CA 1
ATOM 2540 C C . VAL B 1 14 ? -36.133 -23.997 51.745 1 22.45 14 VAL B C 1
ATOM 2542 O O . VAL B 1 14 ? -35.618 -22.877 51.713 1 22.45 14 VAL B O 1
ATOM 2545 N N . SER B 1 15 ? -35.447 -25.031 52.409 1 19.74 15 SER B N 1
ATOM 2546 C CA . SER B 1 15 ? -34.153 -25.406 52.968 1 19.74 15 SER B CA 1
ATOM 2547 C C . SER B 1 15 ? -33.094 -25.531 51.877 1 19.74 15 SER B C 1
ATOM 2549 O O . SER B 1 15 ? -33.196 -26.393 51.002 1 19.74 15 SER B O 1
ATOM 2551 N N . HIS B 1 16 ? -32.602 -24.475 51.236 1 22.81 16 HIS B N 1
ATOM 2552 C CA . HIS B 1 16 ? -31.619 -24.525 50.159 1 22.81 16 HIS B CA 1
ATOM 2553 C C . HIS B 1 16 ? -30.287 -25.077 50.655 1 22.81 16 HIS B C 1
ATOM 2555 O O . HIS B 1 16 ? -29.653 -24.486 51.532 1 22.81 16 HIS B O 1
ATOM 2561 N N . THR B 1 17 ? -30.122 -26.488 50.731 1 19.75 17 THR B N 1
ATOM 2562 C CA . THR B 1 17 ? -28.925 -27.181 51.192 1 19.75 17 THR B CA 1
ATOM 2563 C C . THR B 1 17 ? -27.738 -26.873 50.285 1 19.75 17 THR B C 1
ATOM 2565 O O . THR B 1 17 ? -27.861 -26.908 49.059 1 19.75 17 THR B O 1
ATOM 2568 N N . ALA B 1 18 ? -26.617 -26.192 50.713 1 21.4 18 ALA B N 1
ATOM 2569 C CA . ALA B 1 18 ? -25.345 -25.613 50.287 1 21.4 18 ALA B CA 1
ATOM 2570 C C . ALA B 1 18 ? -24.316 -26.702 49.997 1 21.4 18 ALA B C 1
ATOM 2572 O O . ALA B 1 18 ? -23.132 -26.542 50.301 1 21.4 18 ALA B O 1
ATOM 2573 N N . THR B 1 19 ? -24.633 -27.884 49.308 1 20.1 19 THR B N 1
ATOM 2574 C CA . THR B 1 19 ? -23.575 -28.882 49.426 1 20.1 19 THR B CA 1
ATOM 2575 C C . THR B 1 19 ? -22.319 -28.429 48.688 1 20.1 19 THR B C 1
ATOM 2577 O O . THR B 1 19 ? -22.387 -28.029 47.524 1 20.1 19 THR B O 1
ATOM 2580 N N . THR B 1 20 ? -21.063 -28.209 49.321 1 21.98 20 THR B N 1
ATOM 2581 C CA . THR B 1 20 ? -19.69 -27.728 49.212 1 21.98 20 THR B CA 1
ATOM 2582 C C . THR B 1 20 ? -18.827 -28.725 48.444 1 21.98 20 THR B C 1
ATOM 2584 O O . THR B 1 20 ? -17.598 -28.629 48.456 1 21.98 20 THR B O 1
ATOM 2587 N N . LEU B 1 21 ? -19.232 -29.4 47.251 1 20.38 21 LEU B N 1
ATOM 2588 C CA . LEU B 1 21 ? -18.363 -30.522 46.913 1 20.38 21 LEU B CA 1
ATOM 2589 C C . LEU B 1 21 ? -16.987 -30.031 46.476 1 20.38 21 LEU B C 1
ATOM 2591 O O . LEU B 1 21 ? -16.877 -29.216 45.557 1 20.38 21 LEU B O 1
ATOM 2595 N N . LEU B 1 22 ? -15.856 -30.235 47.24 1 21.09 22 LEU B N 1
ATOM 2596 C CA . LEU B 1 22 ? -14.432 -29.932 47.323 1 21.09 22 LEU B CA 1
ATOM 2597 C C . LEU B 1 22 ? -13.639 -30.773 46.328 1 21.09 22 LEU B C 1
ATOM 2599 O O . LEU B 1 22 ? -13.44 -31.972 46.54 1 21.09 22 LEU B O 1
ATOM 2603 N N . CYS B 1 23 ? -13.949 -30.959 44.944 1 19.08 23 CYS B N 1
ATOM 2604 C CA . CYS B 1 23 ? -13.232 -32.024 44.252 1 19.08 23 CYS B CA 1
ATOM 2605 C C . CYS B 1 23 ? -11.752 -31.687 44.116 1 19.08 23 CYS B C 1
ATOM 2607 O O . CYS B 1 23 ? -11.398 -30.581 43.703 1 19.08 23 CYS B O 1
ATOM 2609 N N . ALA B 1 24 ? -10.74 -32.583 44.541 1 20.69 24 ALA B N 1
ATOM 2610 C CA . ALA B 1 24 ? -9.33 -32.793 44.859 1 20.69 24 ALA B CA 1
ATOM 2611 C C . ALA B 1 24 ? -8.518 -33.067 43.596 1 20.69 24 ALA B C 1
ATOM 2613 O O . ALA B 1 24 ? -7.312 -33.312 43.667 1 20.69 24 ALA B O 1
ATOM 2614 N N . LEU B 1 25 ? -8.709 -32.53 42.335 1 22.31 25 LEU B N 1
ATOM 2615 C CA . LEU B 1 25 ? -8.02 -33.263 41.278 1 22.31 25 LEU B CA 1
ATOM 2616 C C . LEU B 1 25 ? -6.508 -33.117 41.413 1 22.31 25 LEU B C 1
ATOM 2618 O O . LEU B 1 25 ? -6.007 -32.021 41.677 1 22.31 25 LEU B O 1
ATOM 2622 N N . PRO B 1 26 ? -5.628 -34.288 41.314 1 22.38 26 PRO B N 1
ATOM 2623 C CA . PRO B 1 26 ? -4.223 -34.592 41.594 1 22.38 26 PRO B CA 1
ATOM 2624 C C . PRO B 1 26 ? -3.281 -34.088 40.503 1 22.38 26 PRO B C 1
ATOM 2626 O O . PRO B 1 26 ? -3.687 -33.95 39.347 1 22.38 26 PRO B O 1
ATOM 2629 N N . VAL B 1 27 ? -2.186 -33.298 40.739 1 23.64 27 VAL B N 1
ATOM 2630 C CA . VAL B 1 27 ? -1.126 -32.548 40.072 1 23.64 27 VAL B CA 1
ATOM 2631 C C . VAL B 1 27 ? -0.064 -33.51 39.547 1 23.64 27 VAL B C 1
ATOM 2633 O O . VAL B 1 27 ? 0.719 -34.064 40.322 1 23.64 27 VAL B O 1
ATOM 2636 N N . LEU B 1 28 ? -0.334 -34.531 38.627 1 19.98 28 LEU B N 1
ATOM 2637 C CA . LEU B 1 28 ? 0.725 -35.486 38.321 1 19.98 28 LEU B CA 1
ATOM 2638 C C . LEU B 1 28 ? 1.857 -34.815 37.551 1 19.98 28 LEU B C 1
ATOM 2640 O O . LEU B 1 28 ? 1.619 -34.158 36.535 1 19.98 28 LEU B O 1
ATOM 2644 N N . ARG B 1 29 ? 3.112 -34.703 38.028 1 20.51 29 ARG B N 1
ATOM 2645 C CA . ARG B 1 29 ? 4.414 -34.107 37.747 1 20.51 29 ARG B CA 1
ATOM 2646 C C . ARG B 1 29 ? 5.187 -34.936 36.727 1 20.51 29 ARG B C 1
ATOM 2648 O O . ARG B 1 29 ? 5.775 -35.963 37.071 1 20.51 29 ARG B O 1
ATOM 2655 N N . ALA B 1 30 ? 4.709 -35.483 35.493 1 20.38 30 ALA B N 1
ATOM 2656 C CA . ALA B 1 30 ? 5.543 -36.482 34.831 1 20.38 30 ALA B CA 1
ATOM 2657 C C . ALA B 1 30 ? 6.79 -35.844 34.227 1 20.38 30 ALA B C 1
ATOM 2659 O O . ALA B 1 30 ? 6.711 -34.786 33.598 1 20.38 30 ALA B O 1
ATOM 2660 N N . THR B 1 31 ? 8.055 -36.25 34.603 1 22.18 31 THR B N 1
ATOM 2661 C CA . THR B 1 31 ? 9.477 -35.938 34.512 1 22.18 31 THR B CA 1
ATOM 2662 C C . THR B 1 31 ? 10.049 -36.404 33.176 1 22.18 31 THR B C 1
ATOM 2664 O O . THR B 1 31 ? 11.247 -36.262 32.924 1 22.18 31 THR B O 1
ATOM 2667 N N . PHE B 1 32 ? 9.427 -36.459 31.893 1 21.66 32 PHE B N 1
ATOM 2668 C CA . PHE B 1 32 ? 10.031 -37.337 30.897 1 21.66 32 PHE B CA 1
ATOM 2669 C C . PHE B 1 32 ? 11.314 -36.728 30.345 1 21.66 32 PHE B C 1
ATOM 2671 O O . PHE B 1 32 ? 11.304 -35.608 29.828 1 21.66 32 PHE B O 1
ATOM 2678 N N . VAL B 1 33 ? 12.538 -37.078 30.779 1 22.37 33 VAL B N 1
ATOM 2679 C CA . VAL B 1 33 ? 13.912 -36.653 30.533 1 22.37 33 VAL B CA 1
ATOM 2680 C C . VAL B 1 33 ? 14.421 -37.273 29.234 1 22.37 33 VAL B C 1
ATOM 2682 O O . VAL B 1 33 ? 14.671 -38.479 29.171 1 22.37 33 VAL B O 1
ATOM 2685 N N . ALA B 1 34 ? 13.838 -37.196 27.963 1 22.91 34 ALA B N 1
ATOM 2686 C CA . ALA B 1 34 ? 14.36 -38.07 26.916 1 22.91 34 ALA B CA 1
ATOM 2687 C C . ALA B 1 34 ? 15.77 -37.654 26.508 1 22.91 34 ALA B C 1
ATOM 2689 O O . ALA B 1 34 ? 16.1 -36.465 26.515 1 22.91 34 ALA B O 1
ATOM 2690 N N . PRO B 1 35 ? 16.75 -38.629 26.369 1 22.91 35 PRO B N 1
ATOM 2691 C CA . PRO B 1 35 ? 18.205 -38.62 26.2 1 22.91 35 PRO B CA 1
ATOM 2692 C C . PRO B 1 35 ? 18.633 -38.225 24.788 1 22.91 35 PRO B C 1
ATOM 2694 O O . PRO B 1 35 ? 18.062 -38.71 23.808 1 22.91 35 PRO B O 1
ATOM 2697 N N . VAL B 1 36 ? 18.996 -36.991 24.472 1 21.92 36 VAL B N 1
ATOM 2698 C CA . VAL B 1 36 ? 19.384 -36.394 23.199 1 21.92 36 VAL B CA 1
ATOM 2699 C C . VAL B 1 36 ? 20.653 -37.064 22.678 1 21.92 36 VAL B C 1
ATOM 2701 O O . VAL B 1 36 ? 21.703 -37.006 23.323 1 21.92 36 VAL B O 1
ATOM 2704 N N . ARG B 1 37 ? 20.531 -38.142 21.873 1 20.76 37 ARG B N 1
ATOM 2705 C CA . ARG B 1 37 ? 21.589 -38.94 21.262 1 20.76 37 ARG B CA 1
ATOM 2706 C C . ARG B 1 37 ? 22.474 -38.08 20.365 1 20.76 37 ARG B C 1
ATOM 2708 O O . ARG B 1 37 ? 22.004 -37.111 19.766 1 20.76 37 ARG B O 1
ATOM 2715 N N . ASN B 1 38 ? 23.822 -38.224 20.388 1 21.75 38 ASN B N 1
ATOM 2716 C CA . ASN B 1 38 ? 25.098 -37.66 19.963 1 21.75 38 ASN B CA 1
ATOM 2717 C C . ASN B 1 38 ? 25.329 -37.859 18.468 1 21.75 38 ASN B C 1
ATOM 2719 O O . ASN B 1 38 ? 25.552 -38.983 18.014 1 21.75 38 ASN B O 1
ATOM 2723 N N . ILE B 1 39 ? 24.443 -37.295 17.51 1 20.55 39 ILE B N 1
ATOM 2724 C CA . ILE B 1 39 ? 24.584 -37.649 16.101 1 20.55 39 ILE B CA 1
ATOM 2725 C C . ILE B 1 39 ? 25.967 -37.238 15.601 1 20.55 39 ILE B C 1
ATOM 2727 O O . ILE B 1 39 ? 26.363 -36.078 15.735 1 20.55 39 ILE B O 1
ATOM 2731 N N . ALA B 1 40 ? 26.834 -38.219 15.357 1 21.53 40 ALA B N 1
ATOM 2732 C CA . ALA B 1 40 ? 28.216 -38.303 14.889 1 21.53 40 ALA B CA 1
ATOM 2733 C C . ALA B 1 40 ? 28.355 -37.727 13.483 1 21.53 40 ALA B C 1
ATOM 2735 O O . ALA B 1 40 ? 27.637 -38.133 12.566 1 21.53 40 ALA B O 1
ATOM 2736 N N . PHE B 1 41 ? 28.623 -36.402 13.318 1 20.76 41 PHE B N 1
ATOM 2737 C CA . PHE B 1 41 ? 28.799 -35.622 12.098 1 20.76 41 PHE B CA 1
ATOM 2738 C C . PHE B 1 41 ? 29.929 -36.193 11.25 1 20.76 41 PHE B C 1
ATOM 2740 O O . PHE B 1 41 ? 31.071 -36.281 11.705 1 20.76 41 PHE B O 1
ATOM 2747 N N . LEU B 1 42 ? 29.59 -37.168 10.371 1 21.1 42 LEU B N 1
ATOM 2748 C CA . LEU B 1 42 ? 30.494 -37.844 9.447 1 21.1 42 LEU B CA 1
ATOM 2749 C C . LEU B 1 42 ? 31.155 -36.843 8.505 1 21.1 42 LEU B C 1
ATOM 2751 O O . LEU B 1 42 ? 30.489 -35.957 7.966 1 21.1 42 LEU B O 1
ATOM 2755 N N . HIS B 1 43 ? 32.434 -36.635 8.584 1 22.75 43 HIS B N 1
ATOM 2756 C CA . HIS B 1 43 ? 33.452 -35.798 7.959 1 22.75 43 HIS B CA 1
ATOM 2757 C C . HIS B 1 43 ? 33.661 -36.184 6.498 1 22.75 43 HIS B C 1
ATOM 2759 O O . HIS B 1 43 ? 34.226 -37.24 6.205 1 22.75 43 HIS B O 1
ATOM 2765 N N . SER B 1 44 ? 32.509 -36.266 5.657 1 20.48 44 SER B N 1
ATOM 2766 C CA . SER B 1 44 ? 32.795 -36.832 4.342 1 20.48 44 SER B CA 1
ATOM 2767 C C . SER B 1 44 ? 33.827 -35.996 3.593 1 20.48 44 SER B C 1
ATOM 2769 O O . SER B 1 44 ? 33.853 -34.771 3.722 1 20.48 44 SER B O 1
ATOM 2771 N N . PRO B 1 45 ? 34.855 -36.627 2.972 1 22.79 45 PRO B N 1
ATOM 2772 C CA . PRO B 1 45 ? 36.114 -36.208 2.35 1 22.79 45 PRO B CA 1
ATOM 2773 C C . PRO B 1 45 ? 35.907 -35.547 0.989 1 22.79 45 PRO B C 1
ATOM 2775 O O . PRO B 1 45 ? 35.285 -36.135 0.101 1 22.79 45 PRO B O 1
ATOM 2778 N N . PHE B 1 46 ? 35.509 -34.275 0.807 1 21.15 46 PHE B N 1
ATOM 2779 C CA . PHE B 1 46 ? 35.244 -33.558 -0.435 1 21.15 46 PHE B CA 1
ATOM 2780 C C . PHE B 1 46 ? 36.47 -33.571 -1.34 1 21.15 46 PHE B C 1
ATOM 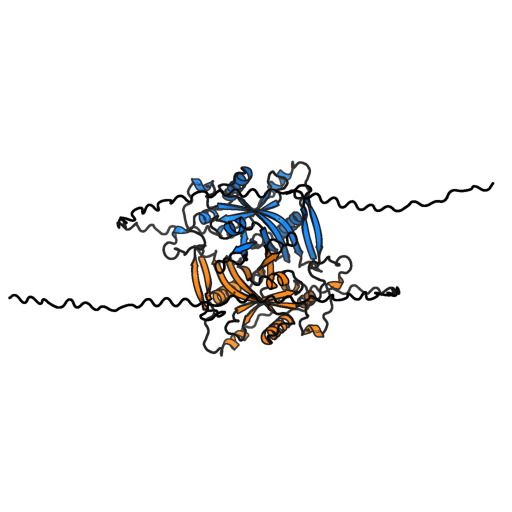2782 O O . PHE B 1 46 ? 37.46 -32.89 -1.062 1 21.15 46 PHE B O 1
ATOM 2789 N N . ASN B 1 47 ? 36.716 -34.779 -1.811 1 19.61 47 ASN B N 1
ATOM 2790 C CA . ASN B 1 47 ? 37.908 -34.933 -2.639 1 19.61 47 ASN B CA 1
ATOM 2791 C C . ASN B 1 47 ? 37.926 -33.929 -3.788 1 19.61 47 ASN B C 1
ATOM 2793 O O . ASN B 1 47 ? 36.913 -33.289 -4.075 1 19.61 47 ASN B O 1
ATOM 2797 N N . ARG B 1 48 ? 38.451 -34.372 -5.057 1 21.06 48 ARG B N 1
ATOM 2798 C CA . ARG B 1 48 ? 39.479 -34.042 -6.038 1 21.06 48 ARG B CA 1
ATOM 2799 C C . ARG B 1 48 ? 38.879 -33.315 -7.237 1 21.06 48 ARG B C 1
ATOM 2801 O O . ARG B 1 48 ? 38.142 -33.91 -8.026 1 21.06 48 ARG B O 1
ATOM 2808 N N . PHE B 1 49 ? 38.317 -32.129 -7.164 1 20.82 49 PHE B N 1
ATOM 2809 C CA . PHE B 1 49 ? 37.642 -31.471 -8.276 1 20.82 49 PHE B CA 1
ATOM 2810 C C . PHE B 1 49 ? 38.592 -31.285 -9.453 1 20.82 49 PHE B C 1
ATOM 2812 O O . PHE B 1 49 ? 39.705 -30.781 -9.285 1 20.82 49 PHE B O 1
ATOM 2819 N N . PRO B 1 50 ? 38.44 -32.19 -10.437 1 23.18 50 PRO B N 1
ATOM 2820 C CA . PRO B 1 50 ? 39.297 -32.1 -11.622 1 23.18 50 PRO B CA 1
ATOM 2821 C C . PRO B 1 50 ? 39.146 -30.771 -12.36 1 23.18 50 PRO B C 1
ATOM 2823 O O . PRO B 1 50 ? 38.101 -30.122 -12.263 1 23.18 50 PRO B O 1
ATOM 2826 N N . SER B 1 51 ? 40.227 -30.094 -12.766 1 21.47 51 SER B N 1
ATOM 2827 C CA . SER B 1 51 ? 40.612 -28.788 -13.291 1 21.47 51 SER B CA 1
ATOM 2828 C C . SER B 1 51 ? 40.091 -28.588 -14.71 1 21.47 51 SER B C 1
ATOM 2830 O O . SER B 1 51 ? 40.393 -27.58 -15.352 1 21.47 51 SER B O 1
ATOM 2832 N N . SER B 1 52 ? 39.496 -29.623 -15.355 1 23.01 52 SER B N 1
ATOM 2833 C CA . SER B 1 52 ? 39.725 -29.414 -16.781 1 23.01 52 SER B CA 1
ATOM 2834 C C . SER B 1 52 ? 38.814 -28.323 -17.333 1 23.01 52 SER B C 1
ATOM 2836 O O . SER B 1 52 ? 37.594 -28.495 -17.387 1 23.01 52 SER B O 1
ATOM 2838 N N . LEU B 1 53 ? 39.055 -27.075 -17.182 1 22.17 53 LEU B N 1
ATOM 2839 C CA . LEU B 1 53 ? 38.305 -25.873 -17.531 1 22.17 53 LEU B CA 1
ATOM 2840 C C . LEU B 1 53 ? 38.183 -25.729 -19.044 1 22.17 53 LEU B C 1
ATOM 2842 O O . LEU B 1 53 ? 39.162 -25.409 -19.722 1 22.17 53 LEU B O 1
ATOM 2846 N N . THR B 1 54 ? 37.5 -26.748 -19.691 1 22.1 54 THR B N 1
ATOM 2847 C CA . THR B 1 54 ? 37.486 -26.535 -21.134 1 22.1 54 THR B CA 1
ATOM 2848 C C . THR B 1 54 ? 36.762 -25.237 -21.482 1 22.1 54 THR B C 1
ATOM 2850 O O . THR B 1 54 ? 35.751 -24.899 -20.864 1 22.1 54 THR B O 1
ATOM 2853 N N . PRO B 1 55 ? 37.337 -24.424 -22.405 1 23.07 55 PRO B N 1
ATOM 2854 C CA . PRO B 1 55 ? 37.01 -23.055 -22.81 1 23.07 55 PRO B CA 1
ATOM 2855 C C . PRO B 1 55 ? 35.665 -22.957 -23.527 1 23.07 55 PRO B C 1
ATOM 2857 O O . PRO B 1 55 ? 35.472 -23.582 -24.573 1 23.07 55 PRO B O 1
ATOM 2860 N N . MET B 1 56 ? 34.494 -23.097 -22.701 1 19.02 56 MET B N 1
ATOM 2861 C CA . MET B 1 56 ? 33.203 -23.11 -23.383 1 19.02 56 MET B CA 1
ATOM 2862 C C . MET B 1 56 ? 33.06 -21.9 -24.3 1 19.02 56 MET B C 1
ATOM 2864 O O . MET B 1 56 ? 33.548 -20.814 -23.983 1 19.02 56 MET B O 1
ATOM 2868 N N . ALA B 1 57 ? 32.571 -22.198 -25.562 1 20.93 57 ALA B N 1
ATOM 2869 C CA . ALA B 1 57 ? 32.248 -21.525 -26.818 1 20.93 57 ALA B CA 1
ATOM 2870 C C . ALA B 1 57 ? 31.256 -20.388 -26.593 1 20.93 57 ALA B C 1
ATOM 2872 O O . ALA B 1 57 ? 30.468 -20.422 -25.645 1 20.93 57 ALA B O 1
ATOM 2873 N N . THR B 1 58 ? 31.463 -19.267 -27.29 1 21.54 58 THR B N 1
ATOM 2874 C CA . THR B 1 58 ? 30.98 -17.897 -27.413 1 21.54 58 THR B CA 1
ATOM 2875 C C . THR B 1 58 ? 29.498 -17.876 -27.774 1 21.54 58 THR B C 1
ATOM 2877 O O . THR B 1 58 ? 29.127 -18.154 -28.917 1 21.54 58 THR B O 1
ATOM 2880 N N . MET B 1 59 ? 28.605 -18.593 -26.959 1 18.1 59 MET B N 1
ATOM 2881 C CA . MET B 1 59 ? 27.238 -18.609 -27.473 1 18.1 59 MET B CA 1
ATOM 2882 C C . MET B 1 59 ? 26.691 -17.192 -27.609 1 18.1 59 MET B C 1
ATOM 2884 O O . MET B 1 59 ? 26.964 -16.333 -26.77 1 18.1 59 MET B O 1
ATOM 2888 N N . LYS B 1 60 ? 26.204 -16.864 -28.85 1 18.5 60 LYS B N 1
ATOM 2889 C CA . LYS B 1 60 ? 25.588 -15.675 -29.434 1 18.5 60 LYS B CA 1
ATOM 2890 C C . LYS B 1 60 ? 24.403 -15.203 -28.597 1 18.5 60 LYS B C 1
ATOM 2892 O O . LYS B 1 60 ? 23.627 -16.019 -28.095 1 18.5 60 LYS B O 1
ATOM 2897 N N . ALA B 1 61 ? 24.398 -13.902 -28.18 1 19.17 61 ALA B N 1
ATOM 2898 C CA . ALA B 1 61 ? 23.558 -13.022 -27.372 1 19.17 61 ALA B CA 1
ATOM 2899 C C . ALA B 1 61 ? 22.112 -13.046 -27.857 1 19.17 61 ALA B C 1
ATOM 2901 O O . ALA B 1 61 ? 21.784 -12.441 -28.881 1 19.17 61 ALA B O 1
ATOM 2902 N N . ALA B 1 62 ? 21.438 -14.313 -27.985 1 19.07 62 ALA B N 1
ATOM 2903 C CA . ALA B 1 62 ? 20.065 -14.273 -28.482 1 19.07 62 ALA B CA 1
ATOM 2904 C C . ALA B 1 62 ? 19.236 -13.242 -27.721 1 19.07 62 ALA B C 1
ATOM 2906 O O . ALA B 1 62 ? 19.548 -12.91 -26.575 1 19.07 62 ALA B O 1
ATOM 2907 N N . GLU B 1 63 ? 18.167 -12.709 -28.332 1 19.74 63 GLU B N 1
ATOM 2908 C CA . GLU B 1 63 ? 17.175 -11.648 -28.189 1 19.74 63 GLU B CA 1
ATOM 2909 C C . GLU B 1 63 ? 16.306 -11.867 -26.954 1 19.74 63 GLU B C 1
ATOM 2911 O O . GLU B 1 63 ? 15.584 -12.862 -26.865 1 19.74 63 GLU B O 1
ATOM 2916 N N . ILE B 1 64 ? 16.818 -11.634 -25.829 1 21.66 64 ILE B N 1
ATOM 2917 C CA . ILE B 1 64 ? 16.214 -11.807 -24.512 1 21.66 64 ILE B CA 1
ATOM 2918 C C . ILE B 1 64 ? 14.87 -11.083 -24.462 1 21.66 64 ILE B C 1
ATOM 2920 O O . ILE B 1 64 ? 14.807 -9.865 -24.641 1 21.66 64 ILE B O 1
ATOM 2924 N N . GLY B 1 65 ? 13.779 -11.828 -24.807 1 19 65 GLY B N 1
ATOM 2925 C CA . GLY B 1 65 ? 12.394 -11.388 -24.766 1 19 65 GLY B CA 1
ATOM 2926 C C . GLY B 1 65 ? 11.971 -10.874 -23.402 1 19 65 GLY B C 1
ATOM 2927 O O . GLY B 1 65 ? 12.511 -11.299 -22.379 1 19 65 GLY B O 1
ATOM 2928 N N . GLU B 1 66 ? 11.401 -9.794 -23.316 1 24.29 66 GLU B N 1
ATOM 2929 C CA . GLU B 1 66 ? 10.951 -8.795 -22.352 1 24.29 66 GLU B CA 1
ATOM 2930 C C . GLU B 1 66 ? 9.901 -9.373 -21.407 1 24.29 66 GLU B C 1
ATOM 2932 O O . GLU B 1 66 ? 8.702 -9.309 -21.689 1 24.29 66 GLU B O 1
ATOM 2937 N N . GLY B 1 67 ? 10.02 -10.657 -20.725 1 23.96 67 GLY B N 1
ATOM 2938 C CA . GLY B 1 67 ? 8.884 -11.292 -20.075 1 23.96 67 GLY B CA 1
ATOM 2939 C C . GLY B 1 67 ? 8.592 -10.725 -18.699 1 23.96 67 GLY B C 1
ATOM 2940 O O . GLY B 1 67 ? 7.731 -11.238 -17.981 1 23.96 67 GLY B O 1
ATOM 2941 N N . GLY B 1 68 ? 9.293 -10.134 -17.969 1 24.85 68 GLY B N 1
ATOM 2942 C CA . GLY B 1 68 ? 9.061 -9.891 -16.554 1 24.85 68 GLY B CA 1
ATOM 2943 C C . GLY B 1 68 ? 7.739 -9.2 -16.277 1 24.85 68 GLY B C 1
ATOM 2944 O O . GLY B 1 68 ? 6.768 -9.388 -17.012 1 24.85 68 GLY B O 1
ATOM 2945 N N . LEU B 1 69 ? 7.64 -8.227 -15.371 1 30.1 69 LEU B N 1
ATOM 2946 C CA . LEU B 1 69 ? 6.501 -7.335 -15.181 1 30.1 69 LEU B CA 1
ATOM 2947 C C . LEU B 1 69 ? 5.944 -6.871 -16.523 1 30.1 69 LEU B C 1
ATOM 2949 O O . LEU B 1 69 ? 5.116 -5.959 -16.574 1 30.1 69 LEU B O 1
ATOM 2953 N N . ALA B 1 70 ? 6.34 -7.504 -17.482 1 33.2 70 ALA B N 1
ATOM 2954 C CA . ALA B 1 70 ? 6.051 -7.39 -18.91 1 33.2 70 ALA B CA 1
ATOM 2955 C C . ALA B 1 70 ? 4.588 -7.71 -19.2 1 33.2 70 ALA B C 1
ATOM 2957 O O . ALA B 1 70 ? 4.037 -7.263 -20.209 1 33.2 70 ALA B O 1
ATOM 2958 N N . ASP B 1 71 ? 4.167 -8.644 -18.399 1 32.28 71 ASP B N 1
ATOM 2959 C CA . ASP B 1 71 ? 2.743 -8.877 -18.62 1 32.28 71 ASP B CA 1
ATOM 2960 C C . ASP B 1 71 ? 1.923 -7.639 -18.265 1 32.28 71 ASP B C 1
ATOM 2962 O O . ASP B 1 71 ? 0.71 -7.609 -18.482 1 32.28 71 ASP B O 1
ATOM 2966 N N . ILE B 1 72 ? 2.494 -6.84 -17.546 1 33.79 72 ILE B N 1
ATOM 2967 C CA . ILE B 1 72 ? 1.708 -5.656 -17.216 1 33.79 72 ILE B CA 1
ATOM 2968 C C . ILE B 1 72 ? 1.414 -4.861 -18.486 1 33.79 72 ILE B C 1
ATOM 2970 O O . ILE B 1 72 ? 0.378 -4.201 -18.587 1 33.79 72 ILE B O 1
ATOM 2974 N N . GLY B 1 73 ? 2.364 -4.851 -19.46 1 32.08 73 GLY B N 1
ATOM 2975 C CA . GLY B 1 73 ? 2.183 -3.996 -20.623 1 32.08 73 GLY B CA 1
ATOM 2976 C C . GLY B 1 73 ? 1.325 -4.63 -21.702 1 32.08 73 GLY B C 1
ATOM 2977 O O . GLY B 1 73 ? 0.992 -3.983 -22.697 1 32.08 73 GLY B O 1
ATOM 2978 N N . GLN B 1 74 ? 1.489 -5.926 -21.948 1 29.57 74 GLN B N 1
ATOM 2979 C CA . GLN B 1 74 ? 0.718 -6.394 -23.096 1 29.57 74 GLN B CA 1
ATOM 2980 C C . GLN B 1 74 ? -0.761 -6.529 -22.746 1 29.57 74 GLN B C 1
ATOM 2982 O O . GLN B 1 74 ? -1.171 -7.512 -22.125 1 29.57 74 GLN B O 1
ATOM 2987 N N . ALA B 1 75 ? -1.373 -5.52 -22.564 1 29.83 75 ALA B N 1
ATOM 2988 C CA . ALA B 1 75 ? -2.828 -5.641 -22.568 1 29.83 75 ALA B CA 1
ATOM 2989 C C . ALA B 1 75 ? -3.321 -6.297 -23.855 1 29.83 75 ALA B C 1
ATOM 2991 O O . ALA B 1 75 ? -3.207 -5.717 -24.938 1 29.83 75 ALA B O 1
ATOM 2992 N N . ARG B 1 76 ? -3.151 -7.61 -24.082 1 30.62 76 ARG B N 1
ATOM 2993 C CA . ARG B 1 76 ? -4.009 -8.074 -25.167 1 30.62 76 ARG B CA 1
ATOM 2994 C C . ARG B 1 76 ? -5.419 -7.508 -25.03 1 30.62 76 ARG B C 1
ATOM 2996 O O . ARG B 1 76 ? -5.984 -7.493 -23.935 1 30.62 76 ARG B O 1
ATOM 3003 N N . SER B 1 77 ? -5.829 -6.583 -25.932 1 27.94 77 SER B N 1
ATOM 3004 C CA . SER B 1 77 ? -7.207 -6.164 -26.165 1 27.94 77 SER B CA 1
ATOM 3005 C C . SER B 1 77 ? -8.146 -7.365 -26.229 1 27.94 77 SER B C 1
ATOM 3007 O O . SER B 1 77 ? -8.662 -7.7 -27.297 1 27.94 77 SER B O 1
ATOM 3009 N N . SER B 1 78 ? -7.779 -8.568 -25.877 1 27.36 78 SER B N 1
ATOM 3010 C CA . SER B 1 78 ? -8.937 -9.436 -26.064 1 27.36 78 SER B CA 1
ATOM 3011 C C . SER B 1 78 ? -10.129 -8.951 -25.246 1 27.36 78 SER B C 1
ATOM 3013 O O . SER B 1 78 ? -10.015 -8.741 -24.037 1 27.36 78 SER B O 1
ATOM 3015 N N . SER B 1 79 ? -11.029 -8.31 -25.966 1 25.92 79 SER B N 1
ATOM 3016 C CA . SER B 1 79 ? -12.39 -8.044 -25.513 1 25.92 79 SER B CA 1
ATOM 3017 C C . SER B 1 79 ? -12.977 -9.25 -24.787 1 25.92 79 SER B C 1
ATOM 3019 O O . SER B 1 79 ? -13.002 -10.356 -25.33 1 25.92 79 SER B O 1
ATOM 3021 N N . PRO B 1 80 ? -12.708 -9.397 -23.588 1 27.82 80 PRO B N 1
ATOM 3022 C CA . PRO B 1 80 ? -13.516 -10.489 -23.039 1 27.82 80 PRO B CA 1
ATOM 3023 C C . PRO B 1 80 ? -14.946 -10.491 -23.573 1 27.82 80 PRO B C 1
ATOM 3025 O O . PRO B 1 80 ? -15.591 -9.44 -23.626 1 27.82 80 PRO B O 1
ATOM 3028 N N . THR B 1 81 ? -15.211 -11.185 -24.707 1 24.86 81 THR B N 1
ATOM 3029 C CA . THR B 1 81 ? -16.596 -11.49 -25.049 1 24.86 81 THR B CA 1
ATOM 3030 C C . THR B 1 81 ? -17.411 -11.784 -23.794 1 24.86 81 THR B C 1
ATOM 3032 O O . THR B 1 81 ? -16.926 -12.445 -22.873 1 24.86 81 THR B O 1
ATOM 3035 N N . ALA B 1 82 ? -18.529 -11.01 -23.658 1 27.82 82 ALA B N 1
ATOM 3036 C CA . ALA B 1 82 ? -19.661 -11.085 -22.738 1 27.82 82 ALA B CA 1
ATOM 3037 C C . ALA B 1 82 ? -20.143 -12.524 -22.577 1 27.82 82 ALA B C 1
ATOM 3039 O O . ALA B 1 82 ? -21.203 -12.768 -21.996 1 27.82 82 ALA B O 1
ATOM 3040 N N . SER B 1 83 ? -19.456 -13.485 -23.322 1 26.06 83 SER B N 1
ATOM 3041 C CA . SER B 1 83 ? -20.221 -14.726 -23.272 1 26.06 83 SER B CA 1
ATOM 3042 C C . SER B 1 83 ? -20.216 -15.321 -21.868 1 26.06 83 SER B C 1
ATOM 3044 O O . SER B 1 83 ? -20.954 -16.269 -21.587 1 26.06 83 SER B O 1
ATOM 3046 N N . ASN B 1 84 ? -19.056 -15.069 -21.174 1 26.76 84 ASN B N 1
ATOM 3047 C CA . ASN B 1 84 ? -19.054 -15.975 -20.031 1 26.76 84 ASN B CA 1
ATOM 3048 C C . ASN B 1 84 ? -20.12 -15.59 -19.009 1 26.76 84 ASN B C 1
ATOM 3050 O O . ASN B 1 84 ? -20.045 -15.992 -17.846 1 26.76 84 ASN B O 1
ATOM 3054 N N . ALA B 1 85 ? -20.885 -14.522 -19.375 1 29.27 85 ALA B N 1
ATOM 3055 C CA . ALA B 1 85 ? -21.946 -14.223 -18.417 1 29.27 85 ALA B CA 1
ATOM 3056 C C . ALA B 1 85 ? -22.899 -15.405 -18.267 1 29.27 85 ALA B C 1
ATOM 3058 O O . ALA B 1 85 ? -23.834 -15.359 -17.464 1 29.27 85 ALA B O 1
ATOM 3059 N N . ASP B 1 86 ? -22.838 -16.305 -19.307 1 26.25 86 ASP B N 1
ATOM 3060 C CA . ASP B 1 86 ? -24.005 -17.182 -19.324 1 26.25 86 ASP B CA 1
ATOM 3061 C C . ASP B 1 86 ? -23.923 -18.227 -18.214 1 26.25 86 ASP B C 1
ATOM 3063 O O . ASP B 1 86 ? -24.847 -19.022 -18.033 1 26.25 86 ASP B O 1
ATOM 3067 N N . ASP B 1 87 ? -22.61 -18.664 -17.838 1 29.13 87 ASP B N 1
ATOM 3068 C CA . ASP B 1 87 ? -22.745 -19.86 -17.013 1 29.13 87 ASP B CA 1
ATOM 3069 C C . ASP B 1 87 ? -23.378 -19.529 -15.664 1 29.13 87 ASP B C 1
ATOM 3071 O O . ASP B 1 87 ? -23.286 -20.315 -14.719 1 29.13 87 ASP B O 1
ATOM 3075 N N . ALA B 1 88 ? -23.746 -18.383 -15.434 1 30.47 88 ALA B N 1
ATOM 3076 C CA . ALA B 1 88 ? -24.329 -17.985 -14.155 1 30.47 88 ALA B CA 1
ATOM 3077 C C . ALA B 1 88 ? -25.624 -18.744 -13.881 1 30.47 88 ALA B C 1
ATOM 3079 O O . ALA B 1 88 ? -26.358 -18.415 -12.947 1 30.47 88 ALA B O 1
ATOM 3080 N N . SER B 1 89 ? -26.029 -19.448 -14.9 1 29.94 89 SER B N 1
ATOM 3081 C CA . SER B 1 89 ? -27.441 -19.762 -14.708 1 29.94 89 SER B CA 1
ATOM 3082 C C . SER B 1 89 ? -27.649 -20.642 -13.48 1 29.94 89 SER B C 1
ATOM 3084 O O . SER B 1 89 ? -28.651 -20.504 -12.774 1 29.94 89 SER B O 1
ATOM 3086 N N . HIS B 1 90 ? -26.992 -21.878 -13.51 1 30.19 90 HIS B N 1
ATOM 3087 C CA . HIS B 1 90 ? -27.606 -22.867 -12.631 1 30.19 90 HIS B CA 1
ATOM 3088 C C . HIS B 1 90 ? -27.193 -22.645 -11.179 1 30.19 90 HIS B C 1
ATOM 3090 O O . HIS B 1 90 ? -27.276 -23.562 -10.359 1 30.19 90 HIS B O 1
ATOM 3096 N N . GLY B 1 91 ? -26.318 -21.676 -10.768 1 33.62 91 GLY B N 1
ATOM 3097 C CA . GLY B 1 91 ? -25.965 -21.78 -9.361 1 33.62 91 GLY B CA 1
ATOM 3098 C C . GLY B 1 91 ? -27.163 -22.013 -8.461 1 33.62 91 GLY B C 1
ATOM 3099 O O . GLY B 1 91 ? -28.273 -21.576 -8.77 1 33.62 91 GLY B O 1
ATOM 3100 N N . ALA B 1 92 ? -27.268 -23.101 -7.715 1 34.75 92 ALA B N 1
ATOM 3101 C CA . ALA B 1 92 ? -28.309 -23.504 -6.772 1 34.75 92 ALA B CA 1
ATOM 3102 C C . ALA B 1 92 ? -28.901 -22.292 -6.059 1 34.75 92 ALA B C 1
ATOM 3104 O O . ALA B 1 92 ? -28.367 -21.185 -6.156 1 34.75 92 ALA B O 1
ATOM 3105 N N . ARG B 1 93 ? -29.173 -22.259 -4.694 1 38.98 93 ARG B N 1
ATOM 3106 C CA . ARG B 1 93 ? -29.733 -21.226 -3.828 1 38.98 93 ARG B CA 1
ATOM 3107 C C . ARG B 1 93 ? -28.914 -19.942 -3.908 1 38.98 93 ARG B C 1
ATOM 3109 O O . ARG B 1 93 ? -27.689 -19.971 -3.77 1 38.98 93 ARG B O 1
ATOM 3116 N N . GLY B 1 94 ? -29.069 -18.874 -4.754 1 47.8 94 GLY B N 1
ATOM 3117 C CA . GLY B 1 94 ? -28.575 -17.587 -5.21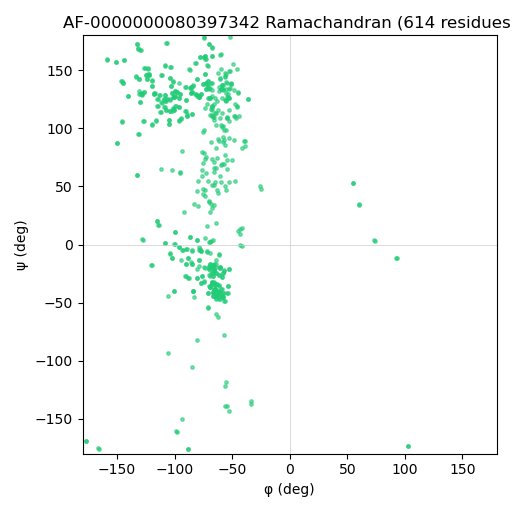9 1 47.8 94 GLY B CA 1
ATOM 3118 C C . GLY B 1 94 ? -27.762 -16.847 -4.174 1 47.8 94 GLY B C 1
ATOM 3119 O O . GLY B 1 94 ? -28.293 -16.006 -3.447 1 47.8 94 GLY B O 1
ATOM 3120 N N . GLU B 1 95 ? -26.833 -17.451 -3.58 1 60.68 95 GLU B N 1
ATOM 3121 C CA . GLU B 1 95 ? -26.18 -16.712 -2.504 1 60.68 95 GLU B CA 1
ATOM 3122 C C . GLU B 1 95 ? -25.83 -15.293 -2.941 1 60.68 95 GLU B C 1
ATOM 3124 O O . GLU B 1 95 ? -25.253 -15.092 -4.012 1 60.68 95 GLU B O 1
ATOM 3129 N N . LYS B 1 96 ? -26.449 -14.307 -2.442 1 77.14 96 LYS B N 1
ATOM 3130 C CA . LYS B 1 96 ? -26.299 -12.871 -2.658 1 77.14 96 LYS B CA 1
ATOM 3131 C C . LYS B 1 96 ? -24.862 -12.425 -2.406 1 77.14 96 LYS B C 1
ATOM 3133 O O . LYS B 1 96 ? -24.302 -12.69 -1.34 1 77.14 96 LYS B O 1
ATOM 3138 N N . LYS B 1 97 ? -24.097 -12.064 -3.505 1 88.91 97 LYS B N 1
ATOM 3139 C CA . LYS B 1 97 ? -22.77 -11.466 -3.391 1 88.91 97 LYS B CA 1
ATOM 3140 C C . LYS B 1 97 ? -22.749 -10.372 -2.327 1 88.91 97 LYS B C 1
ATOM 3142 O O . LYS B 1 97 ? -23.682 -9.571 -2.234 1 88.91 97 LYS B O 1
ATOM 3147 N N . PRO B 1 98 ? -21.744 -10.495 -1.469 1 93.89 98 PRO B N 1
ATOM 3148 C CA . PRO B 1 98 ? -21.636 -9.376 -0.529 1 93.89 98 PRO B CA 1
ATOM 3149 C C . PRO B 1 98 ? -21.611 -8.019 -1.228 1 93.89 98 PRO B C 1
ATOM 3151 O O . PRO B 1 98 ? -21.095 -7.903 -2.343 1 93.89 98 PRO B O 1
ATOM 3154 N N . LYS B 1 99 ? -22.097 -7.037 -0.616 1 95.51 99 LYS B 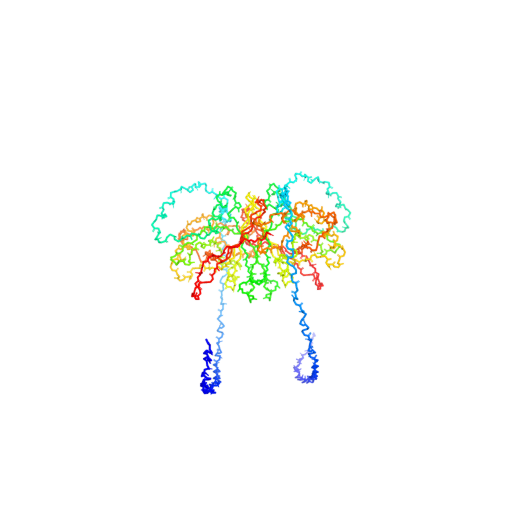N 1
ATOM 3155 C CA . LYS B 1 99 ? -22.238 -5.707 -1.2 1 95.51 99 LYS B CA 1
ATOM 3156 C C . LYS B 1 99 ? -20.885 -5.152 -1.636 1 95.51 99 LYS B C 1
ATOM 3158 O O . LYS B 1 99 ? -20.783 -4.494 -2.674 1 95.51 99 LYS B O 1
ATOM 3163 N N . TRP B 1 100 ? -19.851 -5.398 -0.858 1 97.58 100 TRP B N 1
ATOM 3164 C CA . TRP B 1 100 ? -18.555 -4.823 -1.203 1 97.58 100 TRP B CA 1
ATOM 3165 C C . TRP B 1 100 ? -18.027 -5.414 -2.506 1 97.58 100 TRP B C 1
ATOM 3167 O O . TRP B 1 100 ? -17.315 -4.741 -3.256 1 97.58 100 TRP B O 1
ATOM 3177 N N . VAL B 1 101 ? -18.323 -6.669 -2.805 1 97.56 101 VAL B N 1
ATOM 3178 C CA . VAL B 1 101 ? -17.901 -7.299 -4.052 1 97.56 101 VAL B CA 1
ATOM 3179 C C . VAL B 1 101 ? -18.606 -6.634 -5.232 1 97.56 101 VAL B C 1
ATOM 3181 O O . VAL B 1 101 ? -17.98 -6.345 -6.255 1 97.56 101 VAL B O 1
ATOM 3184 N N . LEU B 1 102 ? -19.894 -6.37 -5.027 1 96.86 102 LEU B N 1
ATOM 3185 C CA . LEU B 1 102 ? -20.671 -5.691 -6.057 1 96.86 102 LEU B CA 1
ATOM 3186 C C . LEU B 1 102 ? -20.141 -4.281 -6.297 1 96.86 102 LEU B C 1
ATOM 3188 O O . LEU B 1 102 ? -19.921 -3.882 -7.443 1 96.86 102 LEU B O 1
ATOM 3192 N N . ASP B 1 103 ? -19.89 -3.553 -5.246 1 97.33 103 ASP B N 1
ATOM 3193 C CA . ASP B 1 103 ? -19.389 -2.185 -5.34 1 97.33 103 ASP B CA 1
ATOM 3194 C C . ASP B 1 103 ? -18.013 -2.149 -6.003 1 97.33 103 ASP B C 1
ATOM 3196 O O . ASP B 1 103 ? -17.747 -1.29 -6.846 1 97.33 103 ASP B O 1
ATOM 3200 N N . LEU B 1 104 ? -17.19 -3.062 -5.623 1 97.91 104 LEU B N 1
ATOM 3201 C CA . LEU B 1 104 ? -15.858 -3.141 -6.213 1 97.91 104 LEU B CA 1
ATOM 3202 C C . LEU B 1 104 ? -15.942 -3.445 -7.705 1 97.91 104 LEU B C 1
ATOM 3204 O O . LEU B 1 104 ? -15.208 -2.859 -8.505 1 97.91 104 LEU B O 1
ATOM 3208 N N . GLY B 1 105 ? -16.839 -4.369 -8.031 1 97.05 105 GLY B N 1
ATOM 3209 C CA . GLY B 1 105 ? -17.053 -4.668 -9.438 1 97.05 105 GLY B CA 1
ATOM 3210 C C . GLY B 1 105 ? -17.461 -3.454 -10.251 1 97.05 105 GLY B C 1
ATOM 3211 O O . GLY B 1 105 ? -16.956 -3.242 -11.356 1 97.05 105 GLY B O 1
ATOM 3212 N N . ILE B 1 106 ? -18.324 -2.66 -9.704 1 97.25 106 ILE B N 1
ATOM 3213 C CA . ILE B 1 106 ? -18.784 -1.439 -10.358 1 97.25 106 ILE B CA 1
ATOM 3214 C C . ILE B 1 106 ? -17.621 -0.459 -10.499 1 97.25 106 ILE B C 1
ATOM 3216 O O . ILE B 1 106 ? -17.419 0.124 -11.567 1 97.25 106 ILE B O 1
ATOM 3220 N N . SER B 1 107 ? -16.86 -0.333 -9.438 1 97.02 107 SER B N 1
ATOM 3221 C CA . SER B 1 107 ? -15.709 0.564 -9.467 1 97.02 107 SER B CA 1
ATOM 3222 C C . SER B 1 107 ? -14.693 0.125 -10.516 1 97.02 107 SER B C 1
ATOM 3224 O O . SER B 1 107 ? -14.158 0.954 -11.255 1 97.02 107 SER B O 1
ATOM 3226 N N . MET B 1 108 ? -14.443 -1.163 -10.579 1 96.82 108 MET B N 1
ATOM 3227 C CA . MET B 1 108 ? -13.504 -1.697 -11.562 1 96.82 108 MET B CA 1
ATOM 3228 C C . MET B 1 108 ? -13.993 -1.43 -12.982 1 96.82 108 MET B C 1
ATOM 3230 O O . MET B 1 108 ? -13.209 -1.041 -13.85 1 96.82 108 MET B O 1
ATOM 3234 N N . ALA B 1 109 ? -15.289 -1.599 -13.18 1 96.47 109 ALA B N 1
ATOM 3235 C CA . ALA B 1 109 ? -15.869 -1.378 -14.503 1 96.47 109 ALA B CA 1
ATOM 3236 C C . ALA B 1 109 ? -15.747 0.086 -14.917 1 96.47 109 ALA B C 1
ATOM 3238 O O . ALA B 1 109 ? -15.397 0.387 -16.061 1 96.47 109 ALA B O 1
ATOM 3239 N N . ARG B 1 110 ? -15.927 0.976 -13.991 1 96.41 110 ARG B N 1
ATOM 3240 C CA . ARG B 1 110 ? -15.89 2.408 -14.27 1 96.41 110 ARG B CA 1
ATOM 3241 C C . ARG B 1 110 ? -14.46 2.883 -14.505 1 96.41 110 ARG B C 1
ATOM 3243 O O . ARG B 1 110 ? -14.242 3.958 -15.067 1 96.41 110 ARG B O 1
ATOM 3250 N N . ASN B 1 111 ? -13.531 2.082 -14.03 1 94.83 111 ASN B N 1
ATOM 3251 C CA . ASN B 1 111 ? -12.127 2.462 -14.147 1 94.83 111 ASN B CA 1
ATOM 3252 C C . ASN B 1 111 ? -11.367 1.521 -15.077 1 94.83 111 ASN B C 1
ATOM 3254 O O . ASN B 1 111 ? -10.137 1.459 -15.036 1 94.83 111 ASN B O 1
ATOM 3258 N N . ASN B 1 112 ? -12.017 0.778 -15.871 1 90.88 112 ASN B N 1
ATOM 3259 C CA . ASN B 1 112 ? -11.45 -0.334 -16.627 1 90.88 112 ASN B CA 1
ATOM 3260 C C . ASN B 1 112 ? -10.431 0.148 -17.655 1 90.88 112 ASN B C 1
ATOM 3262 O O . ASN B 1 112 ? -9.573 -0.62 -18.093 1 90.88 112 ASN B O 1
ATOM 3266 N N . ARG B 1 113 ? -10.421 1.413 -18.089 1 89.07 113 ARG B N 1
ATOM 3267 C CA . ARG B 1 113 ? -9.494 1.928 -19.092 1 89.07 113 ARG B CA 1
ATOM 3268 C C . ARG B 1 113 ? -8.21 2.431 -18.442 1 89.07 113 ARG B C 1
ATOM 3270 O O . ARG B 1 113 ? -7.227 2.712 -19.132 1 89.07 113 ARG B O 1
ATOM 3277 N N . ASP B 1 114 ? -8.295 2.516 -17.194 1 87.59 114 ASP B N 1
ATOM 3278 C CA . ASP B 1 114 ? -7.123 2.936 -16.432 1 87.59 114 ASP B CA 1
ATOM 3279 C C . ASP B 1 114 ? -6.282 1.733 -16.011 1 87.59 114 ASP B C 1
ATOM 3281 O O . ASP B 1 114 ? -6.731 0.9 -15.222 1 87.59 114 ASP B O 1
ATOM 3285 N N . ALA B 1 115 ? -5.071 1.648 -16.524 1 85.1 115 ALA B N 1
ATOM 3286 C CA . ALA B 1 115 ? -4.185 0.531 -16.206 1 85.1 115 ALA B CA 1
ATOM 3287 C C . ALA B 1 115 ? -3.948 0.429 -14.702 1 85.1 115 ALA B C 1
ATOM 3289 O O . ALA B 1 115 ? -3.706 -0.66 -14.178 1 85.1 115 ALA B O 1
ATOM 3290 N N . HIS B 1 116 ? -4.088 1.498 -14.011 1 86.91 116 HIS B N 1
ATOM 3291 C CA . HIS B 1 116 ? -3.856 1.542 -12.571 1 86.91 116 HIS B CA 1
ATOM 3292 C C . HIS B 1 116 ? -4.878 0.694 -11.822 1 86.91 116 HIS B C 1
ATOM 3294 O O . HIS B 1 116 ? -4.619 0.248 -10.702 1 86.91 116 HIS B O 1
ATOM 3300 N N . SER B 1 117 ? -5.979 0.467 -12.442 1 90.19 117 SER B N 1
ATOM 3301 C CA . SER B 1 117 ? -7.098 -0.17 -11.755 1 90.19 117 SER B CA 1
ATOM 3302 C C . SER B 1 117 ? -6.825 -1.65 -11.508 1 90.19 117 SER B C 1
ATOM 3304 O O . SER B 1 117 ? -7.523 -2.293 -10.722 1 90.19 117 SER B O 1
ATOM 3306 N N . ARG B 1 118 ? -5.762 -2.128 -12.027 1 92.86 118 ARG B N 1
ATOM 3307 C CA . ARG B 1 118 ? -5.434 -3.538 -11.847 1 92.86 118 ARG B CA 1
ATOM 3308 C C . ARG B 1 118 ? -4.354 -3.719 -10.786 1 92.86 118 ARG B C 1
ATOM 3310 O O . ARG B 1 118 ? -4.043 -4.846 -10.394 1 92.86 118 ARG B O 1
ATOM 3317 N N . TYR B 1 119 ? -3.738 -2.653 -10.379 1 96.1 119 TYR B N 1
ATOM 3318 C CA . TYR B 1 119 ? -2.654 -2.71 -9.405 1 96.1 119 TYR B CA 1
ATOM 3319 C C . TYR B 1 119 ? -3.174 -2.459 -7.995 1 96.1 119 TYR B C 1
ATOM 3321 O O . TYR B 1 119 ? -3.95 -1.527 -7.769 1 96.1 119 TYR B O 1
ATOM 3329 N N . ILE B 1 120 ? -2.793 -3.332 -7.163 1 98.39 120 ILE B N 1
ATOM 3330 C CA . ILE B 1 120 ? -3.158 -3.215 -5.755 1 98.39 120 ILE B CA 1
ATOM 3331 C C . ILE B 1 120 ? -1.897 -3.208 -4.894 1 98.39 120 ILE B C 1
ATOM 3333 O O . ILE B 1 120 ? -0.847 -3.699 -5.315 1 98.39 120 ILE B O 1
ATOM 3337 N N . GLN B 1 121 ? -1.956 -2.563 -3.766 1 98.74 121 GLN B N 1
ATOM 3338 C CA . GLN B 1 121 ? -0.835 -2.539 -2.832 1 98.74 121 GLN B CA 1
ATOM 3339 C C . GLN B 1 121 ? -1.058 -3.515 -1.68 1 98.74 121 GLN B C 1
ATOM 3341 O O . GLN B 1 121 ? -1.992 -3.349 -0.892 1 98.74 121 GLN B O 1
ATOM 3346 N N . LEU B 1 122 ? -0.205 -4.477 -1.6 1 98.93 122 LEU B N 1
ATOM 3347 C CA . LEU B 1 122 ? -0.289 -5.533 -0.597 1 98.93 122 LEU B CA 1
ATOM 3348 C C . LEU B 1 122 ? 0.655 -5.252 0.567 1 98.93 122 LEU B C 1
ATOM 3350 O O . LEU B 1 122 ? 1.872 -5.18 0.382 1 98.93 122 LEU B O 1
ATOM 3354 N N . ALA B 1 123 ? 0.072 -5.121 1.729 1 98.89 123 ALA B N 1
ATOM 3355 C CA . ALA B 1 123 ? 0.87 -4.933 2.938 1 98.89 123 ALA B CA 1
ATOM 3356 C C . ALA B 1 123 ? 0.942 -6.22 3.754 1 98.89 123 ALA B C 1
ATOM 3358 O O . ALA B 1 123 ? -0.061 -6.919 3.911 1 98.89 123 ALA B O 1
ATOM 3359 N N . THR B 1 124 ? 2.076 -6.54 4.226 1 98.69 124 THR B N 1
ATOM 3360 C CA . THR B 1 124 ? 2.366 -7.663 5.111 1 98.69 124 THR B CA 1
ATOM 3361 C C . THR B 1 124 ? 3.226 -7.215 6.289 1 98.69 124 THR B C 1
ATOM 3363 O O . THR B 1 124 ? 3.619 -6.049 6.37 1 98.69 124 THR B O 1
ATOM 3366 N N . VAL B 1 125 ? 3.415 -8.1 7.219 1 97.48 125 VAL B N 1
ATOM 3367 C CA . VAL B 1 125 ? 4.319 -7.808 8.326 1 97.48 125 VAL B CA 1
ATOM 3368 C C . VAL B 1 125 ? 5.422 -8.863 8.384 1 97.48 125 VAL B C 1
ATOM 3370 O O . VAL B 1 125 ? 5.209 -10.015 7.999 1 97.48 125 VAL B O 1
ATOM 3373 N N . GLY B 1 126 ? 6.506 -8.449 8.745 1 95.15 126 GLY B N 1
ATOM 3374 C CA . GLY B 1 126 ? 7.658 -9.316 8.933 1 95.15 126 GLY B CA 1
ATOM 3375 C C . GLY B 1 126 ? 8.782 -8.654 9.708 1 95.15 126 GLY B C 1
ATOM 3376 O O . GLY B 1 126 ? 8.622 -7.543 10.217 1 95.15 126 GLY B O 1
ATOM 3377 N N . PHE B 1 127 ? 9.823 -9.399 9.798 1 90.76 127 PHE B N 1
ATOM 3378 C CA . PHE B 1 127 ? 10.998 -8.865 10.477 1 90.76 127 PHE B CA 1
ATOM 3379 C C . PHE B 1 127 ? 11.915 -8.152 9.49 1 90.76 127 PHE B C 1
ATOM 3381 O O . PHE B 1 127 ? 12.101 -8.613 8.362 1 90.76 127 PHE B O 1
ATOM 3388 N N . GLY B 1 128 ? 12.387 -6.992 9.899 1 79.84 128 GLY B N 1
ATOM 3389 C CA . GLY B 1 128 ? 13.326 -6.276 9.051 1 79.84 128 GLY B CA 1
ATOM 3390 C C . GLY B 1 128 ? 14.695 -6.928 8.993 1 79.84 128 GLY B C 1
ATOM 3391 O O . GLY B 1 128 ? 15.056 -7.704 9.879 1 79.84 128 GLY B O 1
ATOM 3392 N N . SER B 1 129 ? 15.362 -6.675 7.879 1 72.74 129 SER B N 1
ATOM 3393 C CA . SER B 1 129 ? 16.711 -7.21 7.73 1 72.74 129 SER B CA 1
ATOM 3394 C C . SER B 1 129 ? 17.67 -6.581 8.735 1 72.74 129 SER B C 1
ATOM 3396 O O . SER B 1 129 ? 18.68 -7.186 9.101 1 72.74 129 SER B O 1
ATOM 3398 N N . ASP B 1 130 ? 17.327 -5.373 9.231 1 73.22 130 ASP B N 1
ATOM 3399 C CA . ASP B 1 130 ? 18.209 -4.608 10.106 1 73.22 130 ASP B CA 1
ATOM 3400 C C . ASP B 1 130 ? 17.989 -4.981 11.57 1 73.22 130 ASP B C 1
ATOM 3402 O O . ASP B 1 130 ? 18.864 -4.764 12.41 1 73.22 130 ASP B O 1
ATOM 3406 N N . ASP B 1 131 ? 16.79 -5.394 11.868 1 78.37 131 ASP B N 1
ATOM 3407 C CA . ASP B 1 131 ? 16.449 -5.753 13.241 1 78.37 131 ASP B CA 1
ATOM 3408 C C . ASP B 1 131 ? 15.443 -6.901 13.275 1 78.37 131 ASP B C 1
ATOM 3410 O O . ASP B 1 131 ? 14.241 -6.685 13.109 1 78.37 131 ASP B O 1
ATOM 3414 N N . SER B 1 132 ? 15.852 -8.036 13.606 1 81.55 132 SER B N 1
ATOM 3415 C CA . SER B 1 132 ? 15.025 -9.237 13.573 1 81.55 132 SER B CA 1
ATOM 3416 C C . SER B 1 132 ? 14.13 -9.327 14.805 1 81.55 132 SER B C 1
ATOM 3418 O O . SER B 1 132 ? 13.358 -10.277 14.95 1 81.55 132 SER B O 1
ATOM 3420 N N . SER B 1 133 ? 14.182 -8.332 15.604 1 86.44 133 SER B N 1
ATOM 3421 C CA . SER B 1 133 ? 13.381 -8.374 16.823 1 86.44 133 SER B CA 1
ATOM 3422 C C . SER B 1 133 ? 12.145 -7.489 16.702 1 86.44 133 SER B C 1
ATOM 3424 O O . SER B 1 133 ? 11.262 -7.527 17.562 1 86.44 133 SER B O 1
ATOM 3426 N N . VAL B 1 134 ? 12.145 -6.791 15.659 1 88.08 134 VAL B N 1
ATOM 3427 C CA . VAL B 1 134 ? 11.049 -5.837 15.531 1 88.08 134 VAL B CA 1
ATOM 3428 C C . VAL B 1 134 ? 10.199 -6.185 14.31 1 88.08 134 VAL B C 1
ATOM 3430 O O . VAL B 1 134 ? 10.73 -6.402 13.218 1 88.08 134 VAL B O 1
ATOM 3433 N N . ILE B 1 135 ? 8.933 -6.264 14.458 1 92.64 135 ILE B N 1
ATOM 3434 C CA . ILE B 1 135 ? 7.991 -6.476 13.364 1 92.64 135 ILE B CA 1
ATOM 3435 C C . ILE B 1 135 ? 7.792 -5.172 12.595 1 92.64 135 ILE B C 1
ATOM 3437 O O . ILE B 1 135 ? 7.547 -4.122 13.193 1 92.64 135 ILE B O 1
ATOM 3441 N N . LYS B 1 136 ? 7.931 -5.269 11.35 1 96.05 136 LYS B N 1
ATOM 3442 C CA . LYS B 1 136 ? 7.851 -4.095 10.486 1 96.05 136 LYS B CA 1
ATOM 3443 C C . LYS B 1 136 ? 6.825 -4.297 9.375 1 96.05 136 LYS B C 1
ATOM 3445 O O . LYS B 1 136 ? 6.549 -5.431 8.977 1 96.05 136 LYS B O 1
ATOM 3450 N N . PRO B 1 137 ? 6.249 -3.173 8.915 1 97.85 137 PRO B N 1
ATOM 3451 C CA . PRO B 1 137 ? 5.353 -3.26 7.76 1 97.85 137 PRO B CA 1
ATOM 3452 C C . PRO B 1 137 ? 6.104 -3.326 6.432 1 97.85 137 PRO B C 1
ATOM 3454 O O . PRO B 1 137 ? 7.151 -2.69 6.279 1 97.85 137 PRO B O 1
ATOM 3457 N N . PHE B 1 138 ? 5.603 -4.098 5.542 1 98.33 138 PHE B N 1
ATOM 3458 C CA . PHE B 1 138 ? 6.046 -4.153 4.154 1 98.33 138 PHE B CA 1
ATOM 3459 C C . PHE B 1 138 ? 4.882 -3.901 3.204 1 98.33 138 PHE B C 1
ATOM 3461 O O . PHE B 1 138 ? 3.752 -4.31 3.476 1 98.33 138 PHE B O 1
ATOM 3468 N N . VAL B 1 139 ? 5.138 -3.198 2.122 1 98.83 139 VAL B N 1
ATOM 3469 C CA . VAL B 1 139 ? 4.078 -2.953 1.149 1 98.83 139 VAL B CA 1
ATOM 3470 C C . VAL B 1 139 ? 4.667 -2.922 -0.26 1 98.83 139 VAL B C 1
ATOM 3472 O O . VAL B 1 139 ? 5.769 -2.408 -0.468 1 98.83 139 VAL B O 1
ATOM 3475 N N . ARG B 1 140 ? 3.935 -3.506 -1.2 1 98.73 140 ARG B N 1
ATOM 3476 C CA . ARG B 1 140 ? 4.35 -3.514 -2.599 1 98.73 140 ARG B CA 1
ATOM 3477 C C . ARG B 1 140 ? 3.142 -3.565 -3.528 1 98.73 140 ARG B C 1
ATOM 3479 O O . ARG B 1 140 ? 2.067 -4.018 -3.132 1 98.73 140 ARG B O 1
ATOM 3486 N N . THR B 1 141 ? 3.421 -3.102 -4.701 1 98.24 141 THR B N 1
ATOM 3487 C CA . THR B 1 141 ? 2.411 -3.181 -5.751 1 98.24 141 THR B CA 1
ATOM 3488 C C . THR B 1 141 ? 2.407 -4.564 -6.395 1 98.24 141 THR B C 1
ATOM 3490 O O . THR B 1 141 ? 3.463 -5.092 -6.75 1 98.24 141 THR B O 1
ATOM 3493 N N . VAL B 1 142 ? 1.228 -5.141 -6.474 1 98.13 142 VAL B N 1
ATOM 3494 C CA . VAL B 1 142 ? 1.038 -6.417 -7.156 1 98.13 142 VAL B CA 1
ATOM 3495 C C . VAL B 1 142 ? -0.16 -6.325 -8.099 1 98.13 142 VAL B C 1
ATOM 3497 O O . VAL B 1 142 ? -0.905 -5.343 -8.072 1 98.13 142 VAL B O 1
ATOM 3500 N N . VAL B 1 143 ? -0.323 -7.308 -8.94 1 97.46 143 VAL B N 1
ATOM 3501 C CA . VAL B 1 143 ? -1.405 -7.321 -9.919 1 97.46 143 VAL B CA 1
ATOM 3502 C C . VAL B 1 143 ? -2.581 -8.131 -9.379 1 97.46 143 VAL B C 1
ATOM 3504 O O . VAL B 1 143 ? -2.402 -9.251 -8.895 1 97.46 143 VAL B O 1
ATOM 3507 N N . PHE B 1 144 ? -3.733 -7.494 -9.386 1 98.3 144 PHE B N 1
ATOM 3508 C CA . PHE B 1 144 ? -4.959 -8.245 -9.142 1 98.3 144 PHE B CA 1
ATOM 3509 C C . PHE B 1 144 ? -5.266 -9.173 -10.311 1 98.3 144 PHE B C 1
ATOM 3511 O O . PHE B 1 144 ? -5.402 -8.722 -11.45 1 98.3 144 PHE B O 1
ATOM 3518 N N . ARG B 1 145 ? -5.446 -10.458 -10.005 1 97.87 145 ARG B N 1
ATOM 3519 C CA . ARG B 1 145 ? -5.601 -11.43 -11.082 1 97.87 145 ARG B CA 1
ATOM 3520 C C . ARG B 1 145 ? -6.988 -12.065 -11.052 1 97.87 145 ARG B C 1
ATOM 3522 O O . ARG B 1 145 ? -7.148 -13.235 -11.403 1 97.87 145 ARG B O 1
ATOM 3529 N N . GLY B 1 146 ? -7.938 -11.406 -10.406 1 97.27 146 GLY B N 1
ATOM 3530 C CA . GLY B 1 146 ? -9.311 -11.884 -10.367 1 97.27 146 GLY B CA 1
ATOM 3531 C C . GLY B 1 146 ? -9.673 -12.551 -9.053 1 97.27 146 GLY B C 1
ATOM 3532 O O . GLY B 1 146 ? -8.901 -12.503 -8.093 1 97.27 146 GLY B O 1
ATOM 3533 N N . PHE B 1 147 ? -10.848 -13.107 -9.056 1 97.63 147 PHE B N 1
ATOM 3534 C CA . PHE B 1 147 ? -11.366 -13.779 -7.87 1 97.63 147 PHE B CA 1
ATOM 3535 C C . PHE B 1 147 ? -11.294 -15.293 -8.031 1 97.63 147 PHE B C 1
ATOM 3537 O O . PHE B 1 147 ? -11.405 -15.809 -9.145 1 97.63 147 PHE B O 1
ATOM 3544 N N . TYR B 1 148 ? -11.008 -15.936 -6.961 1 97.77 148 TYR B N 1
ATOM 3545 C CA . TYR B 1 148 ? -11.133 -17.385 -6.861 1 97.77 148 TYR B CA 1
ATOM 3546 C C . TYR B 1 148 ? -12.414 -17.773 -6.131 1 97.77 148 TYR B C 1
ATOM 3548 O O . TYR B 1 148 ? -12.701 -17.254 -5.049 1 97.77 148 TYR B O 1
ATOM 3556 N N . ASN B 1 149 ? -13.197 -18.596 -6.712 1 95.74 149 ASN B N 1
ATOM 3557 C CA . ASN B 1 149 ? -14.375 -19.212 -6.11 1 95.74 149 ASN B CA 1
ATOM 3558 C C . ASN B 1 149 ? -14.226 -20.727 -6.01 1 95.74 149 ASN B C 1
ATOM 3560 O O . ASN B 1 149 ? -14.296 -21.43 -7.019 1 95.74 149 ASN B O 1
ATOM 3564 N N . GLY B 1 150 ? -14.014 -21.141 -4.774 1 93.26 150 GLY B N 1
ATOM 3565 C CA . GLY B 1 150 ? -13.821 -22.565 -4.553 1 93.26 150 GLY B CA 1
ATOM 3566 C C . GLY B 1 150 ? -15.12 -23.315 -4.327 1 93.26 150 GLY B C 1
ATOM 3567 O O . GLY B 1 150 ? -16.204 -22.748 -4.475 1 93.26 150 GLY B O 1
ATOM 3568 N N . MET B 1 151 ? -14.966 -24.594 -4.033 1 88.25 151 MET B N 1
ATOM 3569 C CA . MET B 1 151 ? -16.12 -25.463 -3.822 1 88.25 151 MET B CA 1
ATOM 3570 C C . MET B 1 151 ? -16.728 -25.235 -2.443 1 88.25 151 MET B C 1
ATOM 3572 O O . MET B 1 151 ? -17.945 -25.332 -2.272 1 88.25 151 MET B O 1
ATOM 3576 N N . ASP B 1 152 ? -15.833 -24.912 -1.508 1 86.23 152 ASP B N 1
ATOM 3577 C CA . ASP B 1 152 ? -16.301 -24.563 -0.17 1 86.23 152 ASP B CA 1
ATOM 3578 C C . ASP B 1 152 ? -17.006 -23.208 -0.172 1 86.23 152 ASP B C 1
ATOM 3580 O O . ASP B 1 152 ? -16.475 -22.227 -0.697 1 86.23 152 ASP B O 1
ATOM 3584 N N . PRO B 1 153 ? -18.216 -23.223 0.34 1 82.67 153 PRO B N 1
ATOM 3585 C CA . PRO B 1 153 ? -18.981 -21.974 0.373 1 82.67 153 PRO B CA 1
ATOM 3586 C C . PRO B 1 153 ? -18.215 -20.83 1.033 1 82.67 153 PRO B C 1
ATOM 3588 O O . PRO B 1 153 ? -18.517 -19.659 0.789 1 82.67 153 PRO B O 1
ATOM 3591 N N . GLN B 1 154 ? -17.277 -21.158 1.802 1 85.39 154 GLN B N 1
ATOM 3592 C CA . GLN B 1 154 ? -16.493 -20.127 2.474 1 85.39 154 GLN B CA 1
ATOM 3593 C C . GLN B 1 154 ? -15.364 -19.624 1.58 1 85.39 154 GLN B C 1
ATOM 3595 O O . GLN B 1 154 ? -14.753 -18.592 1.864 1 85.39 154 GLN B O 1
ATOM 3600 N N . ASP B 1 155 ? -15.074 -20.375 0.584 1 90.43 155 ASP B N 1
ATOM 3601 C CA . ASP B 1 155 ? -14.019 -20.002 -0.353 1 90.43 155 ASP B CA 1
ATOM 3602 C C . ASP B 1 155 ? -14.593 -19.281 -1.57 1 90.43 155 ASP B C 1
ATOM 3604 O O . ASP B 1 155 ? -14.484 -19.77 -2.697 1 90.43 155 ASP B O 1
ATOM 3608 N N . LYS B 1 156 ? -15.221 -18.113 -1.278 1 93.75 156 LYS B N 1
ATOM 3609 C CA . LYS B 1 156 ? -15.803 -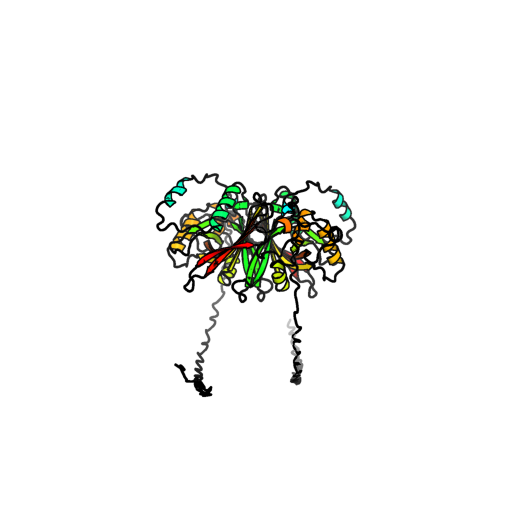17.292 -2.336 1 93.75 156 LYS B CA 1
ATOM 3610 C C . LYS B 1 156 ? -15.163 -15.907 -2.372 1 93.75 156 LYS B C 1
ATOM 3612 O O . LYS B 1 156 ? -14.869 -15.326 -1.325 1 93.75 156 LYS B O 1
ATOM 3617 N N . HIS B 1 157 ? -14.98 -15.455 -3.547 1 96.41 157 HIS B N 1
ATOM 3618 C CA . HIS B 1 157 ? -14.504 -14.102 -3.814 1 96.41 157 HIS B CA 1
ATOM 3619 C C . HIS B 1 157 ? -13.132 -13.867 -3.191 1 96.41 157 HIS B C 1
ATOM 3621 O O . HIS B 1 157 ? -12.887 -12.814 -2.598 1 96.41 157 HIS B O 1
ATOM 3627 N N . LEU B 1 158 ? -12.325 -14.915 -3.179 1 98.16 158 LEU B N 1
ATOM 3628 C CA . LEU B 1 158 ? -10.941 -14.726 -2.757 1 98.16 158 LEU B CA 1
ATOM 3629 C C . LEU B 1 158 ? -10.141 -13.992 -3.828 1 98.16 158 LEU B C 1
ATOM 3631 O O . LEU B 1 158 ? -10.265 -14.294 -5.018 1 98.16 158 LEU B O 1
ATOM 3635 N N . LEU B 1 159 ? -9.376 -13.003 -3.442 1 98.66 159 LEU B N 1
ATOM 3636 C CA . LEU B 1 159 ? -8.554 -12.29 -4.415 1 98.66 159 LEU B CA 1
ATOM 3637 C C . LEU B 1 159 ? -7.338 -13.121 -4.81 1 98.66 159 LEU B C 1
ATOM 3639 O O . LEU B 1 159 ? -6.674 -13.705 -3.951 1 98.66 159 LEU B O 1
ATOM 3643 N N . LYS B 1 160 ? -6.996 -13.147 -6.108 1 98.7 160 LYS B N 1
ATOM 3644 C CA . LYS B 1 160 ? -5.852 -13.909 -6.602 1 98.7 160 LYS B CA 1
ATOM 3645 C C . LYS B 1 160 ? -4.657 -12.997 -6.867 1 98.7 160 LYS B C 1
ATOM 3647 O O . LYS B 1 160 ? -4.794 -11.96 -7.519 1 98.7 160 LYS B O 1
ATOM 3652 N N . ILE B 1 161 ? -3.548 -13.4 -6.35 1 98.77 161 ILE B N 1
ATOM 3653 C CA . ILE B 1 161 ? -2.245 -12.796 -6.605 1 98.77 161 ILE B CA 1
ATOM 3654 C C . ILE B 1 161 ? -1.221 -13.888 -6.907 1 98.77 161 ILE B C 1
ATOM 3656 O O . ILE B 1 161 ? -1.29 -14.985 -6.348 1 98.77 161 ILE B O 1
ATOM 3660 N N . ILE B 1 162 ? -0.283 -13.666 -7.775 1 98.73 162 ILE B N 1
ATOM 3661 C CA . ILE B 1 162 ? 0.796 -14.623 -7.995 1 98.73 162 ILE B CA 1
ATOM 3662 C C . ILE B 1 162 ? 2.1 -14.071 -7.423 1 98.73 162 ILE B C 1
ATOM 3664 O O . ILE B 1 162 ? 2.266 -12.855 -7.302 1 98.73 162 ILE B O 1
ATOM 3668 N N . THR B 1 163 ? 2.95 -14.974 -7.087 1 98.43 163 THR B N 1
ATOM 3669 C CA . THR B 1 163 ? 4.228 -14.533 -6.539 1 98.43 163 THR B CA 1
ATOM 3670 C C . THR B 1 163 ? 5.282 -15.629 -6.675 1 98.43 163 THR B C 1
ATOM 3672 O O . THR B 1 163 ? 4.95 -16.787 -6.935 1 98.43 163 THR B O 1
ATOM 3675 N N . ASP B 1 164 ? 6.501 -15.231 -6.616 1 98.13 164 ASP B N 1
ATOM 3676 C CA . ASP B 1 164 ? 7.655 -16.124 -6.566 1 98.13 164 ASP B CA 1
ATOM 3677 C C . ASP B 1 164 ? 7.855 -16.683 -5.159 1 98.13 164 ASP B C 1
ATOM 3679 O O . ASP B 1 164 ? 7.901 -15.928 -4.186 1 98.13 164 ASP B O 1
ATOM 3683 N N . ALA B 1 165 ? 7.937 -17.956 -5.04 1 98.24 165 ALA B N 1
ATOM 3684 C CA . ALA B 1 165 ? 8.073 -18.646 -3.76 1 98.24 165 ALA B CA 1
ATOM 3685 C C . ALA B 1 165 ? 9.302 -18.155 -3 1 98.24 165 ALA B C 1
ATOM 3687 O O . ALA B 1 165 ? 9.4 -18.336 -1.784 1 98.24 165 ALA B O 1
ATOM 3688 N N . ARG B 1 166 ? 10.239 -17.6 -3.707 1 97.11 166 ARG B N 1
ATOM 3689 C CA . ARG B 1 166 ? 11.508 -17.174 -3.127 1 97.11 166 ARG B CA 1
ATOM 3690 C C . ARG B 1 166 ? 11.431 -15.732 -2.638 1 97.11 166 ARG B C 1
ATOM 3692 O O . ARG B 1 166 ? 12.368 -15.232 -2.011 1 97.11 166 ARG B O 1
ATOM 3699 N N . SER B 1 167 ? 10.292 -15.042 -2.865 1 96.51 167 SER B N 1
ATOM 3700 C CA . SER B 1 167 ? 10.155 -13.64 -2.484 1 96.51 167 SER B CA 1
ATOM 3701 C C . SER B 1 167 ? 10.001 -13.49 -0.974 1 96.51 167 SER B C 1
ATOM 3703 O O . SER B 1 167 ? 9.563 -14.42 -0.294 1 96.51 167 SER B O 1
ATOM 3705 N N . GLU B 1 168 ? 10.225 -12.308 -0.473 1 94.62 168 GLU B N 1
ATOM 3706 C CA . GLU B 1 168 ? 10.187 -12.003 0.954 1 94.62 168 GLU B CA 1
ATOM 3707 C C . GLU B 1 168 ? 8.769 -12.115 1.505 1 94.62 168 GLU B C 1
ATOM 3709 O O . GLU B 1 168 ? 8.577 -12.319 2.705 1 94.62 168 GLU B O 1
ATOM 3714 N N . LYS B 1 169 ? 7.786 -11.953 0.626 1 96.65 169 LYS B N 1
ATOM 3715 C CA . LYS B 1 169 ? 6.423 -11.987 1.149 1 96.65 169 LYS B CA 1
ATOM 3716 C C . LYS B 1 169 ? 6.037 -13.397 1.586 1 96.65 169 LYS B C 1
ATOM 3718 O O . LYS B 1 169 ? 5.112 -13.575 2.381 1 96.65 169 LYS B O 1
ATOM 3723 N N . ILE B 1 170 ? 6.719 -14.438 1.081 1 97.51 170 ILE B N 1
ATOM 3724 C CA . ILE B 1 170 ? 6.343 -15.812 1.398 1 97.51 170 ILE B CA 1
ATOM 3725 C C . ILE B 1 170 ? 6.681 -16.117 2.855 1 97.51 170 ILE B C 1
ATOM 3727 O O . ILE B 1 170 ? 5.805 -16.496 3.636 1 97.51 170 ILE B O 1
ATOM 3731 N N . PRO B 1 171 ? 7.935 -15.913 3.32 1 96.31 171 PRO B N 1
ATOM 3732 C CA . PRO B 1 171 ? 8.16 -16.125 4.752 1 96.31 171 PRO B CA 1
ATOM 3733 C C . PRO B 1 171 ? 7.329 -15.187 5.625 1 96.31 171 PRO B C 1
ATOM 3735 O O . PRO B 1 171 ? 6.905 -15.57 6.718 1 96.31 171 PRO B O 1
ATOM 3738 N N . GLN B 1 172 ? 7.11 -13.96 5.219 1 97.11 172 GLN B N 1
ATOM 3739 C CA . GLN B 1 172 ? 6.263 -13.04 5.971 1 97.11 172 GLN B CA 1
ATOM 3740 C C . GLN B 1 172 ? 4.867 -13.621 6.177 1 97.11 172 GLN B C 1
ATOM 3742 O O . GLN B 1 172 ? 4.382 -13.697 7.308 1 97.11 172 GLN B O 1
ATOM 3747 N N . LEU B 1 173 ? 4.287 -14.112 5.086 1 98.01 173 LEU B N 1
ATOM 3748 C CA . LEU B 1 173 ? 2.905 -14.579 5.093 1 98.01 173 LEU B CA 1
ATOM 3749 C C . LEU B 1 173 ? 2.796 -15.946 5.76 1 98.01 173 LEU B C 1
ATOM 3751 O O . LEU B 1 173 ? 1.735 -16.309 6.271 1 98.01 173 LEU B O 1
ATOM 3755 N N . THR B 1 174 ? 3.88 -16.715 5.702 1 97.17 174 THR B N 1
ATOM 3756 C CA . THR B 1 174 ? 3.898 -17.996 6.398 1 97.17 174 THR B CA 1
ATOM 3757 C C . THR B 1 174 ? 3.837 -17.792 7.909 1 97.17 174 THR B C 1
ATOM 3759 O O . THR B 1 174 ? 3.108 -18.5 8.608 1 97.17 174 THR B O 1
ATOM 3762 N N . LEU B 1 175 ? 4.522 -16.79 8.366 1 94.87 175 LEU B N 1
ATOM 3763 C CA . LEU B 1 175 ? 4.576 -16.512 9.797 1 94.87 175 LEU B CA 1
ATOM 3764 C C . LEU B 1 175 ? 3.367 -15.692 10.237 1 94.87 175 LEU B C 1
ATOM 3766 O O . LEU B 1 175 ? 2.834 -15.902 11.328 1 94.87 175 LEU B O 1
ATOM 3770 N N . HIS B 1 176 ? 2.985 -14.743 9.414 1 95 176 HIS B N 1
ATOM 3771 C CA . HIS B 1 176 ? 1.854 -13.859 9.675 1 95 176 HIS B CA 1
ATOM 3772 C C . HIS B 1 176 ? 0.929 -13.776 8.466 1 95 176 HIS B C 1
ATOM 3774 O O . HIS B 1 176 ? 1.101 -12.909 7.606 1 95 176 HIS B O 1
ATOM 3780 N N . PRO B 1 177 ? -0.075 -14.553 8.429 1 97.14 177 PRO B N 1
ATOM 3781 C CA . PRO B 1 177 ? -0.876 -14.661 7.207 1 97.14 177 PRO B CA 1
ATOM 3782 C C . PRO B 1 177 ? -1.821 -13.477 7.014 1 97.14 177 PRO B C 1
ATOM 3784 O O . PRO B 1 177 ? -2.521 -13.4 6.001 1 97.14 177 PRO B O 1
ATOM 3787 N N . ASP B 1 178 ? -1.9 -12.541 8.022 1 96.82 178 ASP B N 1
ATOM 3788 C CA . ASP B 1 178 ? -2.734 -11.351 7.888 1 96.82 178 ASP B CA 1
ATOM 3789 C C . ASP B 1 178 ? -2.13 -10.366 6.889 1 96.82 178 ASP B C 1
ATOM 3791 O O . ASP B 1 178 ? -0.915 -10.156 6.873 1 96.82 178 ASP B O 1
ATOM 3795 N N . ALA B 1 179 ? -2.956 -9.812 6.057 1 98.36 179 ALA B N 1
ATOM 3796 C CA . ALA B 1 179 ? -2.55 -8.81 5.075 1 98.36 179 ALA B CA 1
ATOM 3797 C C . ALA B 1 179 ? -3.639 -7.759 4.881 1 98.36 179 ALA B C 1
ATOM 3799 O O . ALA B 1 179 ? -4.789 -7.968 5.274 1 98.36 179 ALA B O 1
ATOM 3800 N N . GLU B 1 180 ? -3.29 -6.649 4.402 1 98.64 180 GLU B N 1
ATOM 3801 C CA . GLU B 1 180 ? -4.236 -5.638 3.938 1 98.64 180 GLU B CA 1
ATOM 3802 C C . GLU B 1 180 ? -3.866 -5.134 2.546 1 98.64 180 GLU B C 1
ATOM 3804 O O . GLU B 1 180 ? -2.686 -4.952 2.239 1 98.64 180 GLU B O 1
ATOM 3809 N N . ILE B 1 181 ? -4.867 -4.894 1.766 1 98.88 181 ILE B N 1
ATOM 3810 C CA . ILE B 1 181 ? -4.733 -4.385 0.405 1 98.88 181 ILE B CA 1
ATOM 3811 C C . ILE B 1 181 ? -5.318 -2.977 0.321 1 98.88 181 ILE B C 1
ATOM 3813 O O . ILE B 1 181 ? -6.426 -2.728 0.803 1 98.88 181 ILE B O 1
ATOM 3817 N N . ALA B 1 182 ? -4.57 -2.075 -0.193 1 98.79 182 ALA B N 1
ATOM 3818 C CA . ALA B 1 182 ? -5.112 -0.788 -0.62 1 98.79 182 ALA B CA 1
ATOM 3819 C C . ALA B 1 182 ? -5.327 -0.758 -2.131 1 98.79 182 ALA B C 1
ATOM 3821 O O . ALA B 1 182 ? -4.426 -1.103 -2.899 1 98.79 182 ALA B O 1
ATOM 3822 N N . TRP B 1 183 ? -6.471 -0.421 -2.539 1 98.58 183 TRP B N 1
ATOM 3823 C CA . TRP B 1 183 ? -6.877 -0.314 -3.936 1 98.58 183 TRP B CA 1
ATOM 3824 C C . TRP B 1 183 ? -7.499 1.05 -4.219 1 98.58 183 TRP B C 1
ATOM 3826 O O . TRP B 1 183 ? -8.626 1.324 -3.801 1 98.58 183 TRP B O 1
ATOM 3836 N N . TYR B 1 184 ? -6.792 1.932 -4.92 1 97.01 184 TYR B N 1
ATOM 3837 C CA . TYR B 1 184 ? -7.273 3.29 -5.146 1 97.01 184 TYR B CA 1
ATOM 3838 C C . TYR B 1 184 ? -7.627 3.507 -6.612 1 97.01 184 TYR B C 1
ATOM 3840 O O . TYR B 1 184 ? -6.787 3.316 -7.495 1 97.01 184 TYR B O 1
ATOM 3848 N N . PHE B 1 185 ? -8.844 3.88 -6.859 1 95.81 185 PHE B N 1
ATOM 3849 C CA . PHE B 1 185 ? -9.338 4.268 -8.175 1 95.81 185 PHE B CA 1
ATOM 3850 C C . PHE B 1 185 ? -9.309 5.783 -8.339 1 95.81 185 PHE B C 1
ATOM 3852 O O . PHE B 1 185 ? -10.163 6.488 -7.797 1 95.81 185 PHE B O 1
ATOM 3859 N N . VAL B 1 186 ? -8.407 6.278 -9.117 1 91.14 186 VAL B N 1
ATOM 3860 C CA . VAL B 1 186 ? -8.152 7.712 -9.204 1 91.14 186 VAL B CA 1
ATOM 3861 C C . VAL B 1 186 ? -9.313 8.401 -9.919 1 91.14 186 VAL B C 1
ATOM 3863 O O . VAL B 1 186 ? -9.739 9.487 -9.521 1 91.14 186 VAL B O 1
ATOM 3866 N N . LYS B 1 187 ? -9.833 7.792 -11.005 1 92.15 187 LYS B N 1
ATOM 3867 C CA . LYS B 1 187 ? -10.899 8.408 -11.79 1 92.15 187 LYS B CA 1
ATOM 3868 C C . LYS B 1 187 ? -12.149 8.628 -10.943 1 92.15 187 LYS B C 1
ATOM 3870 O O . LYS B 1 187 ? -12.739 9.71 -10.967 1 92.15 187 LYS B O 1
ATOM 3875 N N . THR B 1 188 ? -12.524 7.6 -10.211 1 94.95 188 THR B N 1
ATOM 3876 C CA . THR B 1 188 ? -13.733 7.712 -9.403 1 94.95 188 THR B CA 1
ATOM 3877 C C . THR B 1 188 ? -13.395 8.17 -7.987 1 94.95 188 THR B C 1
ATOM 3879 O O . THR B 1 188 ? -14.291 8.371 -7.164 1 94.95 188 THR B O 1
ATOM 3882 N N . ARG B 1 189 ? -12.13 8.305 -7.675 1 95.05 189 ARG B N 1
ATOM 3883 C CA . ARG B 1 189 ? -11.624 8.748 -6.38 1 95.05 189 ARG B CA 1
ATOM 3884 C C . ARG B 1 189 ? -12.171 7.881 -5.251 1 95.05 189 ARG B C 1
ATOM 3886 O O . ARG B 1 189 ? -12.716 8.397 -4.273 1 95.05 189 ARG B O 1
ATOM 3893 N N . GLU B 1 190 ? -12 6.607 -5.39 1 97.34 190 GLU B N 1
ATOM 3894 C CA . GLU B 1 190 ? -12.423 5.61 -4.411 1 97.34 190 GLU B CA 1
ATOM 3895 C C . GLU B 1 190 ? -11.233 4.809 -3.891 1 97.34 190 GLU B C 1
ATOM 3897 O O . GLU B 1 190 ? -10.357 4.415 -4.664 1 97.34 190 GLU B O 1
ATOM 3902 N N . GLN B 1 191 ? -11.301 4.658 -2.629 1 98.16 191 GLN B N 1
ATOM 3903 C CA . GLN B 1 191 ? -10.325 3.761 -2.019 1 98.16 191 GLN B CA 1
ATOM 3904 C C . GLN B 1 191 ? -11.012 2.572 -1.352 1 98.16 191 GLN B C 1
ATOM 3906 O O . GLN B 1 191 ? -11.954 2.748 -0.577 1 98.16 191 GLN B O 1
ATOM 3911 N N . TYR B 1 192 ? -10.524 1.397 -1.68 1 98.74 192 TYR B N 1
ATOM 3912 C CA . TYR B 1 192 ? -10.858 0.175 -0.956 1 98.74 192 TYR B CA 1
ATOM 3913 C C . TYR B 1 192 ? -9.673 -0.309 -0.129 1 98.74 192 TYR B C 1
ATOM 3915 O O . TYR B 1 192 ? -8.564 -0.457 -0.649 1 98.74 192 TYR B O 1
ATOM 3923 N N . ARG B 1 193 ? -9.838 -0.472 1.102 1 98.78 193 ARG B N 1
ATOM 3924 C CA . ARG B 1 193 ? -8.9 -1.2 1.951 1 98.78 193 ARG B CA 1
ATOM 3925 C C . ARG B 1 193 ? -9.475 -2.548 2.371 1 98.78 193 ARG B C 1
ATOM 3927 O O . ARG B 1 193 ? -10.514 -2.607 3.032 1 98.78 193 ARG B O 1
ATOM 3934 N N . LEU B 1 194 ? -8.834 -3.577 1.936 1 98.75 194 LEU B N 1
ATOM 3935 C CA . LEU B 1 194 ? -9.315 -4.939 2.142 1 98.75 194 LEU B CA 1
ATOM 3936 C C . LEU B 1 194 ? -8.395 -5.704 3.087 1 98.75 194 LEU B C 1
ATOM 3938 O O . LEU B 1 194 ? -7.244 -5.984 2.747 1 98.75 194 LEU B O 1
ATOM 3942 N N . ARG B 1 195 ? -8.929 -6.032 4.212 1 97.47 195 ARG B N 1
ATOM 3943 C CA . ARG B 1 195 ? -8.176 -6.803 5.196 1 97.47 195 ARG B CA 1
ATOM 3944 C C . ARG B 1 195 ? -8.585 -8.272 5.171 1 97.47 195 ARG B C 1
ATOM 3946 O O . ARG B 1 195 ? -9.767 -8.59 5.021 1 97.47 195 ARG B O 1
ATOM 3953 N N . GLY B 1 196 ? -7.538 -9.069 5.319 1 96.72 196 GLY B N 1
ATOM 3954 C CA . GLY B 1 196 ? -7.854 -10.488 5.335 1 96.72 196 GLY B CA 1
ATOM 3955 C C . GLY B 1 196 ? -6.642 -11.367 5.582 1 96.72 196 GLY B C 1
ATOM 3956 O O . GLY B 1 196 ? -5.599 -10.884 6.027 1 96.72 196 GLY B O 1
ATOM 3957 N N . ARG B 1 197 ? -6.855 -12.653 5.374 1 96.68 197 ARG B N 1
ATOM 3958 C CA . ARG B 1 197 ? -5.815 -13.664 5.535 1 96.68 197 ARG B CA 1
ATOM 3959 C C . ARG B 1 197 ? -5.431 -14.273 4.191 1 96.68 197 ARG B C 1
ATOM 3961 O O . ARG B 1 197 ? -6.29 -14.493 3.335 1 96.68 197 ARG B O 1
ATOM 3968 N N . VAL B 1 198 ? -4.187 -14.589 4.102 1 98.57 198 VAL B N 1
ATOM 3969 C CA . VAL B 1 198 ? -3.662 -15.083 2.833 1 98.57 198 VAL B CA 1
ATOM 3970 C C . VAL B 1 198 ? -3.367 -16.577 2.942 1 98.57 198 VAL B C 1
ATOM 3972 O O . VAL B 1 198 ? -2.713 -17.02 3.89 1 98.57 198 VAL B O 1
ATOM 3975 N N . GLU B 1 199 ? -3.864 -17.309 2.025 1 98.07 199 GLU B N 1
ATOM 3976 C CA . GLU B 1 199 ? -3.464 -18.696 1.81 1 98.07 199 GLU B CA 1
ATOM 3977 C C . GLU B 1 199 ? -2.457 -18.809 0.668 1 98.07 199 GLU B C 1
ATOM 3979 O O . GLU B 1 199 ? -2.697 -18.303 -0.43 1 98.07 199 GLU B O 1
ATOM 3984 N N . ILE B 1 200 ? -1.384 -19.456 0.966 1 98.68 200 ILE B N 1
ATOM 3985 C CA . ILE B 1 200 ? -0.361 -19.671 -0.051 1 98.68 200 ILE B CA 1
ATOM 3986 C C . ILE B 1 200 ? -0.549 -21.046 -0.688 1 98.68 200 ILE B C 1
ATOM 3988 O O . ILE B 1 200 ? -0.456 -22.071 -0.008 1 98.68 200 ILE B O 1
ATOM 3992 N N . VAL B 1 201 ? -0.797 -21.069 -1.962 1 98.58 201 VAL B N 1
ATOM 3993 C CA . VAL B 1 201 ? -0.886 -22.323 -2.702 1 98.58 201 VAL B CA 1
ATOM 3994 C C . VAL B 1 201 ? 0.465 -22.644 -3.338 1 98.58 201 VAL B C 1
ATOM 3996 O O . VAL B 1 201 ? 0.88 -21.985 -4.294 1 98.58 201 VAL B O 1
ATOM 3999 N N . THR B 1 202 ? 1.096 -23.609 -2.795 1 97.68 202 THR B N 1
ATOM 4000 C CA . THR B 1 202 ? 2.424 -24.036 -3.22 1 97.68 202 THR B CA 1
ATOM 4001 C C . THR B 1 202 ? 2.351 -25.362 -3.973 1 97.68 202 THR B C 1
ATOM 4003 O O . THR B 1 202 ? 1.281 -25.968 -4.071 1 97.68 202 THR B O 1
ATOM 4006 N N . PRO B 1 203 ? 3.512 -25.811 -4.542 1 94.87 203 PRO B N 1
ATOM 4007 C CA . PRO B 1 203 ? 3.526 -27.117 -5.206 1 94.87 203 PRO B CA 1
ATOM 4008 C C . PRO B 1 203 ? 3.173 -28.263 -4.261 1 94.87 203 PRO B C 1
ATOM 4010 O O . PRO B 1 203 ? 2.734 -29.325 -4.71 1 94.87 203 PRO B O 1
ATOM 4013 N N . THR B 1 204 ? 3.306 -28.038 -2.98 1 95.1 204 THR B N 1
ATOM 4014 C CA . THR B 1 204 ? 3.11 -29.113 -2.014 1 95.1 204 THR B CA 1
ATOM 4015 C C . THR B 1 204 ? 1.728 -29.018 -1.373 1 95.1 204 THR B C 1
ATOM 4017 O O . THR B 1 204 ? 1.401 -29.794 -0.472 1 95.1 204 THR B O 1
ATOM 4020 N N . SER B 1 205 ? 0.978 -28.034 -1.787 1 95.4 205 SER B N 1
ATOM 4021 C CA . SER B 1 205 ? -0.379 -27.955 -1.256 1 95.4 205 SER B CA 1
ATOM 4022 C C . SER B 1 205 ? -1.167 -29.224 -1.562 1 95.4 205 SER B C 1
ATOM 4024 O O . SER B 1 205 ? -1.15 -29.714 -2.693 1 95.4 205 SER B O 1
ATOM 4026 N N . LYS B 1 206 ? -1.906 -29.754 -0.675 1 94.36 206 LYS B N 1
ATOM 4027 C CA . LYS B 1 206 ? -2.531 -31.069 -0.781 1 94.36 206 LYS B CA 1
ATOM 4028 C C . LYS B 1 206 ? -3.917 -30.97 -1.411 1 94.36 206 LYS B C 1
ATOM 4030 O O . LYS B 1 206 ? -4.409 -31.936 -1.997 1 94.36 206 LYS B O 1
ATOM 4035 N N . ASP B 1 207 ? -4.571 -29.884 -1.274 1 94.43 207 ASP B N 1
ATOM 4036 C CA . ASP B 1 207 ? -5.915 -29.717 -1.817 1 94.43 207 ASP B CA 1
ATOM 4037 C C . ASP B 1 207 ? -5.895 -29.715 -3.344 1 94.43 207 ASP B C 1
ATOM 4039 O O . ASP B 1 207 ? -5.309 -28.823 -3.961 1 94.43 207 ASP B O 1
ATOM 4043 N N . ARG B 1 208 ? -6.565 -30.648 -3.935 1 95.46 208 ARG B N 1
ATOM 4044 C CA . ARG B 1 208 ? -6.549 -30.826 -5.383 1 95.46 208 ARG B CA 1
ATOM 4045 C C . ARG B 1 208 ? -7.173 -29.628 -6.09 1 95.46 208 ARG B C 1
ATOM 4047 O O . ARG B 1 208 ? -6.76 -29.266 -7.193 1 95.46 208 ARG B O 1
ATOM 4054 N N . HIS B 1 209 ? -8.174 -29.021 -5.508 1 95.88 209 HIS B N 1
ATOM 4055 C CA . HIS B 1 209 ? -8.83 -27.872 -6.122 1 95.88 209 HIS B CA 1
ATOM 4056 C C . HIS B 1 209 ? -7.916 -26.651 -6.122 1 95.88 209 HIS B C 1
ATOM 4058 O O . HIS B 1 209 ? -7.922 -25.865 -7.072 1 95.88 209 HIS B O 1
ATOM 4064 N N . LEU B 1 210 ? -7.156 -26.532 -5.057 1 96.9 210 LEU B N 1
ATOM 4065 C CA . LEU B 1 210 ? -6.191 -25.44 -4.993 1 96.9 210 LEU B CA 1
ATOM 4066 C C . LEU B 1 210 ? -5.059 -25.654 -5.992 1 96.9 210 LEU B C 1
ATOM 4068 O O . LEU B 1 210 ? -4.591 -24.702 -6.62 1 96.9 210 LEU B O 1
ATOM 4072 N N . GLN B 1 211 ? -4.66 -26.909 -6.172 1 97.04 211 GLN B N 1
ATOM 4073 C CA . GLN B 1 211 ? -3.65 -27.218 -7.179 1 97.04 211 GLN B CA 1
ATOM 4074 C C . GLN B 1 211 ? -4.165 -26.921 -8.584 1 97.04 211 GLN B C 1
ATOM 4076 O O . GLN B 1 211 ? -3.424 -26.411 -9.427 1 97.04 211 GLN B O 1
ATOM 4081 N N . ALA B 1 212 ? -5.392 -27.239 -8.813 1 96.96 212 ALA B N 1
ATOM 4082 C CA . ALA B 1 212 ? -5.998 -26.938 -10.108 1 96.96 212 ALA B CA 1
ATOM 4083 C C . ALA B 1 212 ? -6.035 -25.434 -10.359 1 96.96 212 ALA B C 1
ATOM 4085 O O . ALA B 1 212 ? -5.772 -24.978 -11.475 1 96.96 212 ALA B O 1
ATOM 4086 N N . ALA B 1 213 ? -6.362 -24.664 -9.311 1 97.52 213 ALA B N 1
ATOM 4087 C CA . ALA B 1 213 ? -6.386 -23.207 -9.418 1 97.52 213 ALA B CA 1
ATOM 4088 C C . ALA B 1 213 ? -4.999 -22.657 -9.739 1 97.52 213 ALA B C 1
ATOM 4090 O O . ALA B 1 213 ? -4.86 -21.749 -10.561 1 97.52 213 ALA B O 1
ATOM 4091 N N . ARG B 1 214 ? -3.997 -23.154 -9.084 1 98.28 214 ARG B N 1
ATOM 4092 C CA . ARG B 1 214 ? -2.611 -22.772 -9.334 1 98.28 214 ARG B CA 1
ATOM 4093 C C . ARG B 1 214 ? -2.221 -23.044 -10.783 1 98.28 214 ARG B C 1
ATOM 4095 O O . ARG B 1 214 ? -1.655 -22.177 -11.452 1 98.28 214 ARG B O 1
ATOM 4102 N N . LYS B 1 215 ? -2.574 -24.195 -11.303 1 97.55 215 LYS B N 1
ATOM 4103 C CA . LYS B 1 215 ? -2.265 -24.574 -12.679 1 97.55 215 LYS B CA 1
ATOM 4104 C C . LYS B 1 215 ? -3.015 -23.692 -13.673 1 97.55 215 LYS B C 1
ATOM 4106 O O . LYS B 1 215 ? -2.445 -23.253 -14.674 1 97.55 215 LYS B O 1
ATOM 4111 N N . GLN B 1 216 ? -4.266 -23.482 -13.393 1 97.45 216 GLN B N 1
ATOM 4112 C CA . GLN B 1 216 ? -5.07 -22.632 -14.265 1 97.45 216 GLN B CA 1
ATOM 4113 C C . GLN B 1 216 ? -4.479 -21.229 -14.364 1 97.45 216 GLN B C 1
ATOM 4115 O O . GLN B 1 216 ? -4.386 -20.664 -15.456 1 97.45 216 GLN B O 1
ATOM 4120 N N . GLN B 1 217 ? -4.072 -20.685 -13.207 1 98.07 217 GLN B N 1
ATOM 4121 C CA . GLN B 1 217 ? -3.488 -19.348 -13.209 1 98.07 217 GLN B CA 1
ATOM 4122 C C . GLN B 1 217 ? -2.181 -19.319 -13.997 1 98.07 217 GLN B C 1
ATOM 4124 O O . GLN B 1 217 ? -1.913 -18.366 -14.731 1 98.07 217 GLN B O 1
ATOM 4129 N N . TRP B 1 218 ? -1.391 -20.323 -13.856 1 97.85 218 TRP B N 1
ATOM 4130 C CA . TRP B 1 218 ? -0.149 -20.444 -14.613 1 97.85 218 TRP B CA 1
ATOM 4131 C C . TRP B 1 218 ? -0.421 -20.424 -16.113 1 97.85 218 TRP B C 1
ATOM 4133 O O . TRP B 1 218 ? 0.239 -19.697 -16.86 1 97.85 218 TRP B O 1
ATOM 4143 N N . ASN B 1 219 ? -1.388 -21.138 -16.525 1 96.12 219 ASN B N 1
ATOM 4144 C CA . ASN B 1 219 ? -1.715 -21.271 -17.941 1 96.12 219 ASN B CA 1
ATOM 4145 C C . ASN B 1 219 ? -2.261 -19.967 -18.516 1 96.12 219 ASN B C 1
ATOM 4147 O O . ASN B 1 219 ? -2.229 -19.758 -19.73 1 96.12 219 ASN B O 1
ATOM 4151 N N . ASN B 1 220 ? -2.737 -19.076 -17.653 1 95.73 220 ASN B N 1
ATOM 4152 C CA . ASN B 1 220 ? -3.291 -17.797 -18.082 1 95.73 220 ASN B CA 1
ATOM 4153 C C . ASN B 1 220 ? -2.199 -16.749 -18.273 1 95.73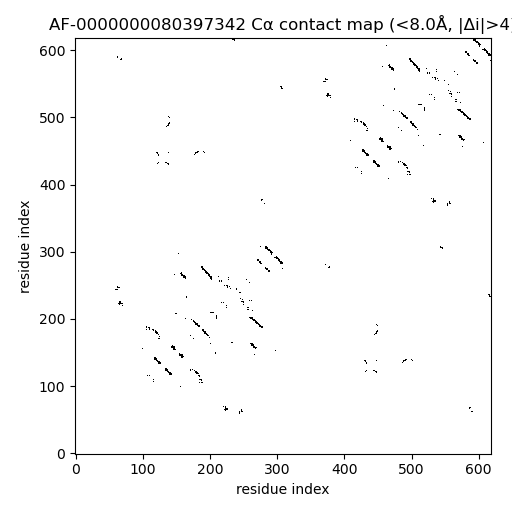 220 ASN B C 1
ATOM 4155 O O . ASN B 1 220 ? -2.463 -15.654 -18.774 1 95.73 220 ASN B O 1
ATOM 4159 N N . LEU B 1 221 ? -0.95 -17.055 -17.934 1 95.9 221 LEU B N 1
ATOM 4160 C CA . LEU B 1 221 ? 0.136 -16.084 -18.011 1 95.9 221 LEU B CA 1
ATOM 4161 C C . LEU B 1 221 ? 0.746 -16.06 -19.408 1 95.9 221 LEU B C 1
ATOM 4163 O O . LEU B 1 221 ? 0.766 -17.081 -20.099 1 95.9 221 LEU B O 1
ATOM 4167 N N . SER B 1 222 ? 1.261 -14.906 -19.787 1 92.23 222 SER B N 1
ATOM 4168 C CA . SER B 1 222 ? 2.079 -14.808 -20.992 1 92.23 222 SER B CA 1
ATOM 4169 C C . SER B 1 222 ? 3.405 -15.542 -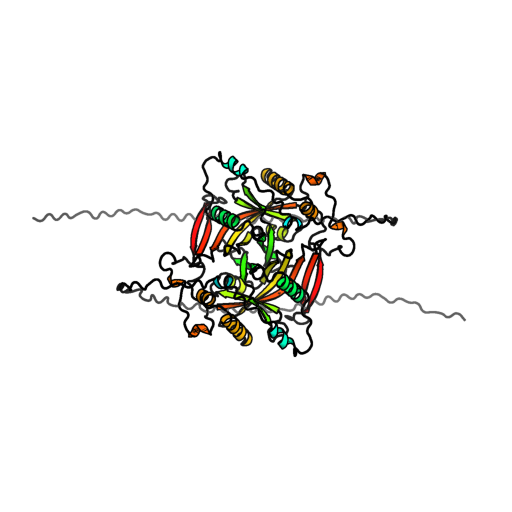20.821 1 92.23 222 SER B C 1
ATOM 4171 O O . SER B 1 222 ? 3.826 -15.82 -19.697 1 92.23 222 SER B O 1
ATOM 4173 N N . GLU B 1 223 ? 4.034 -15.826 -21.932 1 91.03 223 GLU B N 1
ATOM 4174 C CA . GLU B 1 223 ? 5.341 -16.474 -21.899 1 91.03 223 GLU B CA 1
ATOM 4175 C C . GLU B 1 223 ? 6.365 -15.616 -21.162 1 91.03 223 GLU B C 1
ATOM 4177 O O . GLU B 1 223 ? 7.181 -16.134 -20.397 1 91.03 223 GLU B O 1
ATOM 4182 N N . SER B 1 224 ? 6.305 -14.347 -21.399 1 89.53 224 SER B N 1
ATOM 4183 C CA . SER B 1 224 ? 7.238 -13.436 -20.743 1 89.53 224 SER B CA 1
ATOM 4184 C C . SER B 1 224 ? 7.033 -13.428 -19.232 1 89.53 224 SER B C 1
ATOM 4186 O O . SER B 1 224 ? 7.999 -13.354 -18.47 1 89.53 224 SER B O 1
ATOM 4188 N N . ALA B 1 225 ? 5.797 -13.487 -18.811 1 92.58 225 ALA B N 1
ATOM 4189 C CA . ALA B 1 225 ? 5.506 -13.539 -17.38 1 92.58 225 ALA B CA 1
ATOM 4190 C C . ALA B 1 225 ? 5.991 -14.851 -16.77 1 92.58 225 ALA B C 1
ATOM 4192 O O . ALA B 1 225 ? 6.56 -14.861 -15.676 1 92.58 225 ALA B O 1
ATOM 4193 N N . ARG B 1 226 ? 5.787 -15.913 -17.483 1 94.7 226 ARG B N 1
ATOM 4194 C CA . ARG B 1 226 ? 6.244 -17.218 -17.019 1 94.7 226 ARG B CA 1
ATOM 4195 C C . ARG B 1 226 ? 7.762 -17.246 -16.872 1 94.7 226 ARG B C 1
ATOM 4197 O O . ARG B 1 226 ? 8.288 -17.805 -15.907 1 94.7 226 ARG B O 1
ATOM 4204 N N . ALA B 1 227 ? 8.466 -16.667 -17.769 1 92.68 227 ALA B N 1
ATOM 4205 C CA . ALA B 1 227 ? 9.927 -16.674 -17.781 1 92.68 227 ALA B CA 1
ATOM 4206 C C . ALA B 1 227 ? 10.49 -16.065 -16.5 1 92.68 227 ALA B C 1
ATOM 4208 O O . ALA B 1 227 ? 11.56 -16.464 -16.034 1 92.68 227 ALA B O 1
ATOM 4209 N N . GLN B 1 228 ? 9.761 -15.147 -15.862 1 93.13 228 GLN B N 1
ATOM 4210 C CA . GLN B 1 228 ? 10.243 -14.441 -14.68 1 93.13 228 GLN B CA 1
ATOM 4211 C C . GLN B 1 228 ? 10.409 -15.394 -13.499 1 93.13 228 GLN B C 1
ATOM 4213 O O . GLN B 1 228 ? 11.242 -15.163 -12.62 1 93.13 228 GLN B O 1
ATOM 4218 N N . PHE B 1 229 ? 9.655 -16.425 -13.502 1 95.81 229 PHE B N 1
ATOM 4219 C CA . PHE B 1 229 ? 9.71 -17.384 -12.405 1 95.81 229 PHE B CA 1
ATOM 4220 C C . PHE B 1 229 ? 10.919 -18.3 -12.548 1 95.81 229 PHE B C 1
ATOM 4222 O O . PHE B 1 229 ? 11.214 -19.092 -11.65 1 95.81 229 PHE B O 1
ATOM 4229 N N . LEU B 1 230 ? 11.642 -18.152 -13.641 1 93.71 230 LEU B N 1
ATOM 4230 C CA . LEU B 1 230 ? 12.853 -18.925 -13.895 1 93.71 230 LEU B CA 1
ATOM 4231 C C . LEU B 1 230 ? 14.094 -18.047 -13.77 1 93.71 230 LEU B C 1
ATOM 4233 O O . LEU B 1 230 ? 15.218 -18.529 -13.925 1 93.71 230 LEU B O 1
ATOM 4237 N N . TRP B 1 231 ? 13.924 -16.753 -13.438 1 93.82 231 TRP B N 1
ATOM 4238 C CA . TRP B 1 231 ? 15.029 -15.819 -13.248 1 93.82 231 TRP B CA 1
ATOM 4239 C C . TRP B 1 231 ? 15.845 -16.185 -12.012 1 93.82 231 TRP B C 1
ATOM 4241 O O . TRP B 1 231 ? 15.424 -17.02 -11.208 1 93.82 231 TRP B O 1
ATOM 4251 N N . PRO B 1 232 ? 17.015 -15.502 -11.895 1 94.17 232 PRO B N 1
ATOM 4252 C CA . PRO B 1 232 ? 17.777 -15.683 -10.657 1 94.17 232 PRO B CA 1
ATOM 4253 C C . PRO B 1 232 ? 16.997 -15.256 -9.416 1 94.17 232 PRO B C 1
ATOM 4255 O O . PRO B 1 232 ? 15.957 -14.603 -9.531 1 94.17 232 PRO B O 1
ATOM 4258 N N . TYR B 1 233 ? 17.48 -15.712 -8.251 1 95.93 233 TYR B N 1
ATOM 4259 C CA . TYR B 1 233 ? 16.82 -15.483 -6.97 1 95.93 233 TYR B CA 1
ATOM 4260 C C . TYR B 1 233 ? 16.556 -13.998 -6.751 1 95.93 233 TYR B C 1
ATOM 4262 O O . TYR B 1 233 ? 17.475 -13.18 -6.828 1 95.93 233 TYR B O 1
ATOM 4270 N N . PRO B 1 234 ? 15.294 -13.684 -6.455 1 95.1 234 PRO B N 1
ATOM 4271 C CA . PRO B 1 234 ? 14.95 -12.272 -6.279 1 95.1 234 PRO B CA 1
ATOM 4272 C C . PRO B 1 234 ? 15.768 -11.598 -5.18 1 95.1 234 PRO B C 1
ATOM 4274 O O . PRO B 1 234 ? 15.942 -12.166 -4.098 1 95.1 234 PRO B O 1
ATOM 4277 N N . LYS B 1 235 ? 16.281 -10.404 -5.507 1 94.59 235 LYS B N 1
ATOM 4278 C CA . LYS B 1 235 ? 16.956 -9.484 -4.597 1 94.59 235 LYS B CA 1
ATOM 4279 C C . LYS B 1 235 ? 18.351 -9.989 -4.239 1 94.59 235 LYS B C 1
ATOM 4281 O O . LYS B 1 235 ? 19.04 -9.391 -3.41 1 94.59 235 LYS B O 1
ATOM 4286 N N . HIS B 1 236 ? 18.773 -11.087 -4.837 1 94.44 236 HIS B N 1
ATOM 4287 C CA . HIS B 1 236 ? 20.187 -11.437 -4.767 1 94.44 236 HIS B CA 1
ATOM 4288 C C . HIS B 1 236 ? 21.024 -10.531 -5.662 1 94.44 236 HIS B C 1
ATOM 4290 O O . HIS B 1 236 ? 20.488 -9.856 -6.545 1 94.44 236 HIS B O 1
ATOM 4296 N N . PRO B 1 237 ? 22.263 -10.485 -5.372 1 92.46 237 PRO B N 1
ATOM 4297 C CA . PRO B 1 237 ? 23.109 -9.668 -6.245 1 92.46 237 PRO B CA 1
ATOM 4298 C C . PRO B 1 237 ? 22.926 -10.001 -7.724 1 92.46 237 PRO B C 1
ATOM 4300 O O . PRO B 1 237 ? 22.848 -11.176 -8.091 1 92.46 237 PRO B O 1
ATOM 4303 N N . SER B 1 238 ? 22.881 -9.019 -8.482 1 88.79 238 SER B N 1
ATOM 4304 C CA . SER B 1 238 ? 22.497 -9.187 -9.879 1 88.79 238 SER B CA 1
ATOM 4305 C C . SER B 1 238 ? 23.7 -9.551 -10.743 1 88.79 238 SER B C 1
ATOM 4307 O O . SER B 1 238 ? 24.723 -8.864 -10.713 1 88.79 238 SER B O 1
ATOM 4309 N N . PRO B 1 239 ? 23.562 -10.558 -11.525 1 85.18 239 PRO B N 1
ATOM 4310 C CA . PRO B 1 239 ? 24.598 -10.877 -12.51 1 85.18 239 PRO B CA 1
ATOM 4311 C C . PRO B 1 239 ? 24.414 -10.123 -13.826 1 85.18 239 PRO B C 1
ATOM 4313 O O . PRO B 1 239 ? 25.086 -10.426 -14.815 1 85.18 239 PRO B O 1
ATOM 4316 N N . LEU B 1 240 ? 23.508 -9.245 -13.879 1 80.76 240 LEU B N 1
ATOM 4317 C CA . LEU B 1 240 ? 23.052 -8.617 -15.114 1 80.76 240 LEU B CA 1
ATOM 4318 C C . LEU B 1 240 ? 24.224 -8.024 -15.887 1 80.76 240 LEU B C 1
ATOM 4320 O O . LEU B 1 240 ? 24.285 -8.137 -17.114 1 80.76 240 LEU B O 1
ATOM 4324 N N . ASP B 1 241 ? 25.102 -7.403 -15.141 1 80.79 241 ASP B N 1
ATOM 4325 C CA . ASP B 1 241 ? 26.233 -6.766 -15.809 1 80.79 241 ASP B CA 1
ATOM 4326 C C . ASP B 1 241 ? 27.192 -7.808 -16.38 1 80.79 241 ASP B C 1
ATOM 4328 O O . ASP B 1 241 ? 27.876 -7.552 -17.373 1 80.79 241 ASP B O 1
ATOM 4332 N N . GLN B 1 242 ? 27.09 -9.038 -15.882 1 84.31 242 GLN B N 1
ATOM 4333 C CA . GLN B 1 242 ? 28.003 -10.094 -16.309 1 84.31 242 GLN B CA 1
ATOM 4334 C C . GLN B 1 242 ? 27.344 -11.008 -17.338 1 84.31 242 GLN B C 1
ATOM 4336 O O . GLN B 1 242 ? 27.976 -11.403 -18.32 1 84.31 242 GLN B O 1
ATOM 4341 N N . ASP B 1 243 ? 26.071 -11.305 -17.116 1 88.01 243 ASP B N 1
ATOM 4342 C CA . ASP B 1 243 ? 25.369 -12.249 -17.979 1 88.01 243 ASP B CA 1
ATOM 4343 C C . ASP B 1 243 ? 23.88 -11.919 -18.058 1 88.01 243 ASP B C 1
ATOM 4345 O O . ASP B 1 243 ? 23.063 -12.542 -17.376 1 88.01 243 ASP B O 1
ATOM 4349 N N . PRO B 1 244 ? 23.517 -11.104 -18.933 1 84.39 244 PRO B N 1
ATOM 4350 C CA . PRO B 1 244 ? 22.116 -10.697 -19.057 1 84.39 244 PRO B CA 1
ATOM 4351 C C . PRO B 1 244 ? 21.217 -11.823 -19.565 1 84.39 244 PRO B C 1
ATOM 4353 O O . PRO B 1 244 ? 19.993 -11.75 -19.427 1 84.39 244 PRO B O 1
ATOM 4356 N N . SER B 1 245 ? 21.774 -12.844 -20.136 1 87.05 245 SER B N 1
ATOM 4357 C CA . SER B 1 245 ? 20.988 -13.912 -20.745 1 87.05 245 SER B CA 1
ATOM 4358 C C . SER B 1 245 ? 20.215 -14.698 -19.692 1 87.05 245 SER B C 1
ATOM 4360 O O . SER B 1 245 ? 19.238 -15.379 -20.012 1 87.05 245 SER B O 1
ATOM 4362 N N . VAL B 1 246 ? 20.631 -14.563 -18.453 1 89.46 246 VAL B N 1
ATOM 4363 C CA . VAL B 1 246 ? 19.979 -15.297 -17.374 1 89.46 246 VAL B CA 1
ATOM 4364 C C . VAL B 1 246 ? 18.547 -14.796 -17.2 1 89.46 246 VAL B C 1
ATOM 4366 O O . VAL B 1 246 ? 17.715 -15.473 -16.591 1 89.46 246 VAL B O 1
ATOM 4369 N N . PHE B 1 247 ? 18.228 -13.615 -17.738 1 89.73 247 PHE B N 1
ATOM 4370 C CA . PHE B 1 247 ? 16.9 -13.027 -17.601 1 89.73 247 PHE B CA 1
ATOM 4371 C C . PHE B 1 247 ? 16.067 -13.275 -18.853 1 89.73 247 PHE B C 1
ATOM 4373 O O . PHE B 1 247 ? 15.004 -12.676 -19.026 1 89.73 247 PHE B O 1
ATOM 4380 N N . SER B 1 248 ? 16.5 -14.114 -19.745 1 87.66 248 SER B N 1
ATOM 4381 C CA . SER B 1 248 ? 15.768 -14.583 -20.917 1 87.66 248 SER B CA 1
ATOM 4382 C C . SER B 1 248 ? 15.864 -16.098 -21.059 1 87.66 248 SER B C 1
ATOM 4384 O O . SER B 1 248 ? 16.293 -16.604 -22.098 1 87.66 248 SER B O 1
ATOM 4386 N N . PRO B 1 249 ? 15.399 -16.743 -20.068 1 87.26 249 PRO B N 1
ATOM 4387 C CA . PRO B 1 249 ? 15.492 -18.203 -20.135 1 87.26 249 PRO B CA 1
ATOM 4388 C C . PRO B 1 249 ? 14.5 -18.814 -21.121 1 87.26 249 PRO B C 1
ATOM 4390 O O . PRO B 1 249 ? 13.418 -18.261 -21.336 1 87.26 249 PRO B O 1
ATOM 4393 N N . ASP B 1 250 ? 14.9 -19.869 -21.716 1 86.19 250 ASP B N 1
ATOM 4394 C CA . ASP B 1 250 ? 13.938 -20.67 -22.465 1 86.19 250 ASP B CA 1
ATOM 4395 C C . ASP B 1 250 ? 12.979 -21.398 -21.525 1 86.19 250 ASP B C 1
ATOM 4397 O O . ASP B 1 250 ? 13.397 -21.932 -20.495 1 86.19 250 ASP B O 1
ATOM 4401 N N . ILE B 1 251 ? 11.792 -21.326 -21.863 1 86.53 251 ILE B N 1
ATOM 4402 C CA . ILE B 1 251 ? 10.815 -22.063 -21.07 1 86.53 251 ILE B CA 1
ATOM 4403 C C . ILE B 1 251 ? 10.732 -23.506 -21.564 1 86.53 251 ILE B C 1
ATOM 4405 O O . ILE B 1 251 ? 10.277 -23.76 -22.682 1 86.53 251 ILE B O 1
ATOM 4409 N N . PRO B 1 252 ? 11.145 -24.395 -20.787 1 88.72 252 PRO B N 1
ATOM 4410 C CA . PRO B 1 252 ? 11.008 -25.798 -21.185 1 88.72 252 PRO B CA 1
ATOM 4411 C C . PRO B 1 252 ? 9.564 -26.185 -21.496 1 88.72 252 PRO B C 1
ATOM 4413 O O . PRO B 1 252 ? 8.636 -25.694 -20.848 1 88.72 252 PRO B O 1
ATOM 4416 N N . PRO B 1 253 ? 9.375 -27.035 -22.447 1 86.99 253 PRO B N 1
ATOM 4417 C CA . PRO B 1 253 ? 8.02 -27.467 -22.798 1 86.99 253 PRO B CA 1
ATOM 4418 C C . PRO B 1 253 ? 7.243 -28.005 -21.598 1 86.99 253 PRO B C 1
ATOM 4420 O O . PRO B 1 253 ? 6.024 -27.832 -21.519 1 86.99 253 PRO B O 1
ATOM 4423 N N . THR B 1 254 ? 7.981 -28.684 -20.698 1 85.75 254 THR B N 1
ATOM 4424 C CA . THR B 1 254 ? 7.345 -29.248 -19.513 1 85.75 254 THR B CA 1
ATOM 4425 C C . THR B 1 254 ? 6.733 -28.146 -18.652 1 85.75 254 THR B C 1
ATOM 4427 O O . THR B 1 254 ? 5.782 -28.389 -17.906 1 85.75 254 THR B O 1
ATOM 4430 N N . LEU B 1 255 ? 7.285 -26.981 -18.776 1 85.49 255 LEU B N 1
ATOM 4431 C CA . LEU B 1 255 ? 6.833 -25.874 -17.941 1 85.49 255 LEU B CA 1
ATOM 4432 C C . LEU B 1 255 ? 5.812 -25.016 -18.68 1 85.49 255 LEU B C 1
ATOM 4434 O O . LEU B 1 255 ? 5.215 -24.11 -18.094 1 85.49 255 LEU B O 1
ATOM 4438 N N . ALA B 1 256 ? 5.593 -25.399 -19.846 1 80.9 256 ALA B N 1
ATOM 4439 C CA . ALA B 1 256 ? 4.62 -24.635 -20.622 1 80.9 256 ALA B CA 1
ATOM 4440 C C . ALA B 1 256 ? 3.208 -24.833 -20.078 1 80.9 256 ALA B C 1
ATOM 4442 O O . ALA B 1 256 ? 2.373 -23.928 -20.156 1 80.9 256 ALA B O 1
ATOM 4443 N N . SER B 1 257 ? 3.037 -26.015 -19.447 1 83.36 257 SER B N 1
ATOM 4444 C CA . SER B 1 257 ? 1.682 -26.245 -18.957 1 83.36 257 SER B CA 1
ATOM 4445 C C . SER B 1 257 ? 1.685 -26.627 -17.481 1 83.36 257 SER B C 1
ATOM 4447 O O . SER B 1 257 ? 0.637 -26.939 -16.912 1 83.36 257 SER B O 1
ATOM 4449 N N . ALA B 1 258 ? 2.822 -26.589 -16.913 1 91.66 258 ALA B N 1
ATOM 4450 C CA . ALA B 1 258 ? 2.942 -26.906 -15.493 1 91.66 258 ALA B CA 1
ATOM 4451 C C . ALA B 1 258 ? 3.754 -25.842 -14.76 1 91.66 258 ALA B C 1
ATOM 4453 O O . ALA B 1 258 ? 4.852 -25.483 -15.192 1 91.66 258 ALA B O 1
ATOM 4454 N N . PRO B 1 259 ? 3.144 -25.379 -13.641 1 96.4 259 PRO B N 1
ATOM 4455 C CA . PRO B 1 259 ? 3.884 -24.356 -12.899 1 96.4 259 PRO B CA 1
ATOM 4456 C C . PRO B 1 259 ? 5.163 -24.897 -12.263 1 96.4 259 PRO B C 1
ATOM 4458 O O . PRO B 1 259 ? 5.185 -26.033 -11.783 1 96.4 259 PRO B O 1
ATOM 4461 N N . PRO B 1 260 ? 6.244 -24.18 -12.288 1 97 260 PRO B N 1
ATOM 4462 C CA . PRO B 1 260 ? 7.452 -24.576 -11.56 1 97 260 PRO B CA 1
ATOM 4463 C C . PRO B 1 260 ? 7.291 -24.466 -10.046 1 97 260 PRO B C 1
ATOM 4465 O O . PRO B 1 260 ? 6.275 -23.958 -9.564 1 97 260 PRO B O 1
ATOM 4468 N N . GLU B 1 261 ? 8.267 -24.95 -9.286 1 96.51 261 GLU B N 1
ATOM 4469 C CA . GLU B 1 261 ? 8.25 -24.903 -7.827 1 96.51 261 GLU B CA 1
ATOM 4470 C C . GLU B 1 261 ? 8.272 -23.464 -7.32 1 96.51 261 GLU B C 1
ATOM 4472 O O . GLU B 1 261 ? 7.776 -23.177 -6.229 1 96.51 261 GLU B O 1
ATOM 4477 N N . THR B 1 262 ? 8.784 -22.571 -8.13 1 97.62 262 THR B N 1
ATOM 4478 C CA . THR B 1 262 ? 8.939 -21.178 -7.727 1 97.62 262 THR B CA 1
ATOM 4479 C C . THR B 1 262 ? 7.611 -20.433 -7.834 1 97.62 262 THR B C 1
ATOM 4481 O O . THR B 1 262 ? 7.463 -19.337 -7.29 1 97.62 262 THR B O 1
ATOM 4484 N N . PHE B 1 263 ? 6.658 -21.039 -8.507 1 98.43 263 PHE B N 1
ATOM 4485 C CA . PHE B 1 263 ? 5.397 -20.354 -8.763 1 98.43 263 PHE B CA 1
ATOM 4486 C C . PHE B 1 263 ? 4.398 -20.622 -7.643 1 98.43 263 PHE B C 1
ATOM 4488 O O . PHE B 1 263 ? 4.05 -21.774 -7.377 1 98.43 263 PHE B O 1
ATOM 4495 N N . CYS B 1 264 ? 3.864 -19.521 -7.011 1 98.66 264 CYS B N 1
ATOM 4496 C CA . CYS B 1 264 ? 2.841 -19.616 -5.975 1 98.66 264 CYS B CA 1
ATOM 4497 C C . CYS B 1 264 ? 1.621 -18.777 -6.336 1 98.66 264 CYS B C 1
ATOM 4499 O O . CYS B 1 264 ? 1.746 -17.74 -6.989 1 98.66 264 CYS B O 1
ATOM 4501 N N . LEU B 1 265 ? 0.56 -19.277 -5.945 1 98.82 265 LEU B N 1
ATOM 4502 C CA . LEU B 1 265 ? -0.698 -18.541 -5.987 1 98.82 265 LEU B CA 1
ATOM 4503 C C . LEU B 1 265 ? -1.121 -18.108 -4.587 1 98.82 265 LEU B C 1
ATOM 4505 O O . LEU B 1 265 ? -1.159 -18.926 -3.665 1 98.82 265 LEU B O 1
ATOM 4509 N N . LEU B 1 266 ? -1.356 -16.819 -4.402 1 98.88 266 LEU B N 1
ATOM 4510 C CA . LEU B 1 266 ? -1.905 -16.301 -3.154 1 98.88 266 LEU B CA 1
ATOM 4511 C C . LEU B 1 266 ? -3.41 -16.083 -3.27 1 98.88 266 LEU B C 1
ATOM 4513 O O . LEU B 1 266 ? -3.883 -15.503 -4.249 1 98.88 266 LEU B O 1
ATOM 4517 N N . LEU B 1 267 ? -4.094 -16.565 -2.326 1 98.81 267 LEU B N 1
ATOM 4518 C CA . LEU B 1 267 ? -5.53 -16.339 -2.196 1 98.81 267 LEU B CA 1
ATOM 4519 C C . LEU B 1 267 ? -5.842 -15.535 -0.938 1 98.81 267 LEU B C 1
ATOM 4521 O O . LEU B 1 267 ? -5.593 -15.998 0.178 1 98.81 267 LEU B O 1
ATOM 4525 N N . VAL B 1 268 ? -6.42 -14.398 -1.111 1 98.66 268 VAL B N 1
ATOM 4526 C CA . VAL B 1 268 ? -6.703 -13.519 0.019 1 98.66 268 VAL B CA 1
ATOM 4527 C C . VAL B 1 268 ? -8.17 -13.65 0.421 1 98.66 268 VAL B C 1
ATOM 4529 O O . VAL B 1 268 ? -9.066 -13.3 -0.352 1 98.66 268 VAL B O 1
ATOM 4532 N N . ARG B 1 269 ? -8.391 -14.118 1.568 1 97.58 269 ARG B N 1
ATOM 4533 C CA . ARG B 1 269 ? -9.725 -14.177 2.159 1 97.58 269 ARG B CA 1
ATOM 4534 C C . ARG B 1 269 ? -10.036 -12.903 2.937 1 97.58 269 ARG B C 1
ATOM 4536 O O . ARG B 1 269 ? -9.549 -12.717 4.054 1 97.58 269 ARG B O 1
ATOM 4543 N N . VAL B 1 270 ? -10.949 -12.119 2.411 1 97.24 270 VAL B N 1
ATOM 4544 C CA . VAL B 1 270 ? -11.224 -10.796 2.962 1 97.24 270 VAL B CA 1
ATOM 4545 C C . VAL B 1 270 ? -12.228 -10.911 4.107 1 97.24 270 VAL B C 1
ATOM 4547 O O . VAL B 1 270 ? -13.237 -11.609 3.988 1 97.24 270 VAL B O 1
ATOM 4550 N N . SER B 1 271 ? -11.966 -10.234 5.191 1 95.7 271 SER B N 1
ATOM 4551 C CA . SER B 1 271 ? -12.88 -10.249 6.328 1 95.7 271 SER B CA 1
ATOM 4552 C C . SER B 1 271 ? -13.384 -8.847 6.652 1 95.7 271 SER B C 1
ATOM 4554 O O . SER B 1 271 ? -14.358 -8.687 7.39 1 95.7 271 SER B O 1
ATOM 4556 N N . GLU B 1 272 ? -12.72 -7.848 6.177 1 96.79 272 GLU B N 1
ATOM 4557 C CA . GLU B 1 272 ? -13.136 -6.462 6.371 1 96.79 272 GLU B CA 1
ATOM 4558 C C . GLU B 1 272 ? -12.813 -5.612 5.145 1 96.79 272 GLU B C 1
ATOM 4560 O O . GLU B 1 272 ? -11.741 -5.75 4.552 1 96.79 272 GLU B O 1
ATOM 4565 N N . VAL B 1 273 ? -13.749 -4.735 4.793 1 98.32 273 VAL B N 1
ATOM 4566 C CA . VAL B 1 273 ? -13.559 -3.808 3.682 1 98.32 273 VAL B CA 1
ATOM 4567 C C . VAL B 1 273 ? -13.902 -2.389 4.127 1 98.32 273 VAL B C 1
ATOM 4569 O O . VAL B 1 273 ? -14.978 -2.147 4.679 1 98.32 273 VAL B O 1
ATOM 4572 N N . ASP B 1 274 ? -12.989 -1.514 4.001 1 98.27 274 ASP B N 1
ATOM 4573 C CA . ASP B 1 274 ? -13.156 -0.082 4.226 1 98.27 274 ASP B CA 1
ATOM 4574 C C . ASP B 1 274 ? -13.203 0.68 2.903 1 98.27 274 ASP B C 1
ATOM 4576 O O . ASP B 1 274 ? -12.179 0.841 2.237 1 98.27 274 ASP B O 1
ATOM 4580 N N . HIS B 1 275 ? -14.416 1.085 2.51 1 98.58 275 HIS B N 1
ATOM 4581 C CA . HIS B 1 275 ? -14.64 1.759 1.236 1 98.58 275 HIS B CA 1
ATOM 4582 C C . HIS B 1 275 ? -14.843 3.258 1.434 1 98.58 275 HIS B C 1
ATOM 4584 O O . HIS B 1 275 ? -15.813 3.679 2.068 1 98.58 275 HIS B O 1
ATOM 4590 N N . LEU B 1 276 ? -13.92 4.047 0.92 1 97.96 276 LEU B N 1
ATOM 4591 C CA . LEU B 1 276 ? -13.979 5.504 0.976 1 97.96 276 LEU B CA 1
ATOM 4592 C C . LEU B 1 276 ? -14.275 6.089 -0.401 1 97.96 276 LEU B C 1
ATOM 4594 O O . LEU B 1 276 ? -13.522 5.865 -1.351 1 97.96 276 LEU B O 1
ATOM 4598 N N . ASP B 1 277 ? -15.382 6.78 -0.524 1 96.45 277 ASP B N 1
ATOM 4599 C CA . ASP B 1 277 ? -15.79 7.484 -1.735 1 96.45 277 ASP B CA 1
ATOM 4600 C C . ASP B 1 277 ? -15.583 8.99 -1.592 1 96.45 277 ASP B C 1
ATOM 4602 O O . ASP B 1 277 ? -16.373 9.671 -0.935 1 96.45 277 ASP B O 1
ATOM 4606 N N . LEU B 1 278 ? -14.606 9.494 -2.25 1 93.82 278 LEU B N 1
ATOM 4607 C CA . LEU B 1 278 ? -14.198 10.885 -2.087 1 93.82 278 LEU B CA 1
ATOM 4608 C C . LEU B 1 278 ? -14.936 11.787 -3.071 1 93.82 278 LEU B C 1
ATOM 4610 O O . LEU B 1 278 ? -14.93 13.011 -2.922 1 93.82 278 LEU B O 1
ATOM 4614 N N . LYS B 1 279 ? -15.494 11.258 -4.05 1 90.06 279 LYS B N 1
ATOM 4615 C CA . LYS B 1 279 ? -16.187 12.061 -5.053 1 90.06 279 LYS B CA 1
ATOM 4616 C C . LYS B 1 279 ? -17.585 12.448 -4.578 1 90.06 279 LYS B C 1
ATOM 4618 O O . LYS B 1 279 ? -18.134 13.463 -5.011 1 90.06 279 LYS B O 1
ATOM 4623 N N . ALA B 1 280 ? -18.134 11.633 -3.775 1 81.7 280 ALA B N 1
ATOM 4624 C CA . ALA B 1 280 ? -19.447 11.952 -3.22 1 81.7 280 ALA B CA 1
ATOM 4625 C C . ALA B 1 280 ? -19.402 13.246 -2.413 1 81.7 280 ALA B C 1
ATOM 4627 O O . ALA B 1 280 ? -18.382 13.565 -1.796 1 81.7 280 ALA B O 1
ATOM 4628 N N . SER B 1 281 ? -20.46 14.101 -2.461 1 81.02 281 SER B N 1
ATOM 4629 C CA . SER B 1 281 ? -20.573 15.331 -1.683 1 81.02 281 SER B CA 1
ATOM 4630 C C . SER B 1 281 ? -21.786 15.291 -0.76 1 81.02 281 SER B C 1
ATOM 4632 O O . SER B 1 281 ? -22.927 15.362 -1.221 1 81.02 281 SER B O 1
ATOM 4634 N N . PRO B 1 282 ? -21.548 15.059 0.467 1 84.85 282 PRO B N 1
ATOM 4635 C CA . PRO B 1 282 ? -20.286 14.867 1.187 1 84.85 282 PRO B CA 1
ATOM 4636 C C . PRO B 1 282 ? -19.656 13.502 0.918 1 84.85 282 PRO B C 1
ATOM 4638 O O . PRO B 1 282 ? -20.343 12.577 0.478 1 84.85 282 PRO B O 1
ATOM 4641 N N . GLN B 1 283 ? -18.375 13.386 1.201 1 91.07 283 GLN B N 1
ATOM 4642 C CA . GLN B 1 283 ? -17.666 12.117 1.082 1 91.07 283 GLN B CA 1
ATOM 4643 C C . GLN B 1 283 ? -18.336 11.032 1.92 1 91.07 283 GLN B C 1
ATOM 4645 O O . GLN B 1 283 ? -18.94 11.323 2.954 1 91.07 283 GLN B O 1
ATOM 4650 N N . ARG B 1 284 ? -18.258 9.857 1.435 1 94.3 284 ARG B N 1
ATOM 4651 C CA . ARG B 1 284 ? -18.889 8.726 2.107 1 94.3 284 ARG B CA 1
ATOM 4652 C C . ARG B 1 284 ? -17.868 7.64 2.428 1 94.3 284 ARG B C 1
ATOM 4654 O O . ARG B 1 284 ? -16.906 7.445 1.681 1 94.3 284 ARG B O 1
ATOM 4661 N N . ARG B 1 285 ? -18.148 7.009 3.522 1 96.97 285 ARG B N 1
ATOM 4662 C CA . ARG B 1 285 ? -17.307 5.895 3.947 1 96.97 285 ARG B CA 1
ATOM 4663 C C . ARG B 1 285 ? -18.149 4.765 4.53 1 96.97 285 ARG B C 1
ATOM 4665 O O . ARG B 1 285 ? -19.016 5.001 5.374 1 96.97 285 ARG B O 1
ATOM 4672 N N . THR B 1 286 ? -17.926 3.591 4.014 1 97.35 286 THR B N 1
ATOM 4673 C CA . THR B 1 286 ? -18.661 2.408 4.448 1 97.35 286 THR B CA 1
ATOM 4674 C C . THR B 1 286 ? -17.701 1.291 4.848 1 97.35 286 THR B C 1
ATOM 4676 O O . THR B 1 286 ? -16.759 0.983 4.115 1 97.35 286 THR B O 1
ATOM 4679 N N . VAL B 1 287 ? -17.921 0.695 6.005 1 97.49 287 VAL B N 1
ATOM 4680 C CA . VAL B 1 287 ? -17.122 -0.431 6.477 1 97.49 287 VAL B CA 1
ATOM 4681 C C . VAL B 1 287 ? -17.955 -1.71 6.432 1 97.49 287 VAL B C 1
ATOM 4683 O O . VAL B 1 287 ? -19.082 -1.742 6.932 1 97.49 287 VAL B O 1
ATOM 4686 N N . HIS B 1 288 ? -17.411 -2.702 5.743 1 97.53 288 HIS B N 1
ATOM 4687 C CA . HIS B 1 288 ? -17.968 -4.05 5.717 1 97.53 288 HIS B CA 1
ATOM 4688 C C . HIS B 1 288 ? -17.152 -4.999 6.589 1 97.53 288 HIS B C 1
ATOM 4690 O O . HIS B 1 288 ? -15.935 -5.109 6.424 1 97.53 288 HIS B O 1
ATOM 4696 N N . ALA B 1 289 ? -17.781 -5.65 7.499 1 95.68 289 ALA B N 1
ATOM 4697 C CA . ALA B 1 289 ? -17.083 -6.592 8.37 1 95.68 289 ALA B CA 1
ATOM 4698 C C . ALA B 1 289 ? -17.782 -7.948 8.383 1 95.68 289 ALA B C 1
ATOM 4700 O O . ALA B 1 289 ? -18.998 -8.026 8.575 1 95.68 289 ALA B O 1
ATOM 4701 N N . ARG B 1 290 ? -16.982 -8.889 8.155 1 94.03 290 ARG B N 1
ATOM 4702 C CA . ARG B 1 290 ? -17.513 -10.248 8.2 1 94.03 290 ARG B CA 1
ATOM 4703 C C . ARG B 1 290 ? -17.666 -10.729 9.639 1 94.03 290 ARG B C 1
ATOM 4705 O O . ARG B 1 290 ? -16.708 -10.699 10.414 1 94.03 290 ARG B O 1
ATOM 4712 N N . ARG B 1 291 ? -18.798 -11.168 9.925 1 89.76 291 ARG B N 1
ATOM 4713 C CA . ARG B 1 291 ? -19.054 -11.692 11.263 1 89.76 291 ARG B CA 1
ATOM 4714 C C . ARG B 1 291 ? -18.57 -13.132 11.388 1 89.76 291 ARG B C 1
ATOM 4716 O O . ARG B 1 291 ? -18.363 -13.813 10.381 1 89.76 291 ARG B O 1
ATOM 4723 N N . LYS B 1 292 ? -18.333 -13.417 12.636 1 85.48 292 LYS B N 1
ATOM 4724 C CA . LYS B 1 292 ? -18.026 -14.82 12.901 1 85.48 292 LYS B CA 1
ATOM 4725 C C . LYS B 1 292 ? -19.277 -15.687 12.788 1 85.48 292 LYS B C 1
ATOM 4727 O O . LYS B 1 292 ? -20.363 -15.276 13.201 1 85.48 292 LYS B O 1
ATOM 4732 N N . GLY B 1 293 ? -19.068 -16.824 12.182 1 85.11 293 GLY B N 1
ATOM 4733 C CA . GLY B 1 293 ? -20.17 -17.769 12.103 1 85.11 293 GLY B CA 1
ATOM 4734 C C . GLY B 1 293 ? -20.456 -18.464 13.421 1 85.11 293 GLY B C 1
ATOM 4735 O O . GLY B 1 293 ? -19.878 -18.113 14.452 1 85.11 293 GLY B O 1
ATOM 4736 N N . GLN B 1 294 ? -21.435 -19.292 13.443 1 77.65 294 GLN B N 1
ATOM 4737 C CA . GLN B 1 294 ? -21.885 -20.006 14.633 1 77.65 294 GLN B CA 1
ATOM 4738 C C . GLN B 1 294 ? -20.847 -21.028 15.086 1 77.65 294 GLN B C 1
ATOM 4740 O O . GLN B 1 294 ? -20.675 -21.256 16.286 1 77.65 294 GLN B O 1
ATOM 4745 N N . LYS B 1 295 ? -20.201 -21.585 14.147 1 80.05 295 LYS B N 1
ATOM 4746 C CA . LYS B 1 295 ? -19.168 -22.566 14.47 1 80.05 295 LYS B CA 1
ATOM 4747 C C . LYS B 1 295 ? -17.773 -21.964 14.324 1 80.05 295 LYS B C 1
ATOM 4749 O O . LYS B 1 295 ? -17.582 -21.001 13.579 1 80.05 295 LYS B O 1
ATOM 4754 N N . GLU B 1 296 ? -16.912 -22.527 15.088 1 74.52 296 GLU B N 1
ATOM 4755 C CA . GLU B 1 296 ? -15.531 -22.06 15.016 1 74.52 296 GLU B CA 1
ATOM 4756 C C . GLU B 1 296 ? -14.994 -22.144 13.59 1 74.52 296 GLU B C 1
ATOM 4758 O O . GLU B 1 296 ? -15.12 -23.18 12.933 1 74.52 296 GLU B O 1
ATOM 4763 N N . GLY B 1 297 ? -14.537 -21.084 13.097 1 72.19 297 GLY B N 1
ATOM 4764 C CA . GLY B 1 297 ? -13.946 -21.075 11.768 1 72.19 297 GLY B CA 1
ATOM 4765 C C . GLY B 1 297 ? -14.94 -20.732 10.675 1 72.19 297 GLY B C 1
ATOM 4766 O O . GLY B 1 297 ? -14.554 -20.503 9.527 1 72.19 297 GLY B O 1
ATOM 4767 N N . GLU B 1 298 ? -16.211 -20.731 11.076 1 79.47 298 GLU B N 1
ATOM 4768 C CA . GLU B 1 298 ? -17.241 -20.426 10.086 1 79.47 298 GLU B CA 1
ATOM 4769 C C . GLU B 1 298 ? -17.426 -18.92 9.928 1 79.47 298 GLU B C 1
ATOM 4771 O O . GLU B 1 298 ? -17.391 -18.178 10.912 1 79.47 298 GLU B O 1
ATOM 4776 N N . GLU B 1 299 ? -17.526 -18.588 8.692 1 83.44 299 GLU B N 1
ATOM 4777 C CA . GLU B 1 299 ? -17.772 -17.18 8.396 1 83.44 299 GLU B CA 1
ATOM 4778 C C . GLU B 1 299 ? -19.264 -16.862 8.428 1 83.44 299 GLU B C 1
ATOM 4780 O O . GLU B 1 299 ? -20.084 -17.658 7.965 1 83.44 299 GLU B O 1
ATOM 4785 N N . GLY B 1 300 ? -19.564 -15.775 9.05 1 86.86 300 GLY B N 1
ATOM 4786 C CA . GLY B 1 300 ? -20.942 -15.316 9.114 1 86.86 300 GLY B CA 1
ATOM 4787 C C . GLY B 1 300 ? -21.263 -14.248 8.086 1 86.86 300 GLY B C 1
ATOM 4788 O O . GLY B 1 300 ? -20.578 -14.133 7.067 1 86.86 300 GLY B O 1
ATOM 4789 N N . ASP B 1 301 ? -22.315 -13.543 8.336 1 90.49 301 ASP B N 1
ATOM 4790 C CA . ASP B 1 301 ? -22.809 -12.528 7.411 1 90.49 301 ASP B CA 1
ATOM 4791 C C . ASP B 1 301 ? -21.984 -11.247 7.509 1 90.49 301 ASP B C 1
ATOM 4793 O O . ASP B 1 301 ? -21.248 -11.049 8.478 1 90.49 301 ASP B O 1
ATOM 4797 N N . TRP B 1 302 ? -22.078 -10.478 6.538 1 94.69 302 TRP B N 1
ATOM 4798 C CA . TRP B 1 302 ? -21.407 -9.183 6.495 1 94.69 302 TRP B CA 1
ATOM 4799 C C . TRP B 1 302 ? -22.244 -8.113 7.188 1 94.69 302 TRP B C 1
ATOM 4801 O O . TRP B 1 302 ? -23.463 -8.061 7.014 1 94.69 302 TRP B O 1
ATOM 4811 N N . GLU B 1 303 ? -21.66 -7.395 8.019 1 94.98 303 GLU B N 1
ATOM 4812 C CA . GLU B 1 303 ? -22.245 -6.188 8.595 1 94.98 303 GLU B CA 1
ATOM 4813 C C . GLU B 1 303 ? -21.728 -4.935 7.895 1 94.98 303 GLU B C 1
ATOM 4815 O O . GLU B 1 303 ? -20.524 -4.794 7.673 1 94.98 303 GLU B O 1
ATOM 4820 N N . VAL B 1 304 ? -22.647 -4.053 7.532 1 96.25 304 VAL B N 1
ATOM 4821 C CA . VAL B 1 304 ? -22.294 -2.835 6.809 1 96.25 304 VAL B CA 1
ATOM 4822 C C . VAL B 1 304 ? -22.595 -1.614 7.675 1 96.25 304 VAL B C 1
ATOM 4824 O O . VAL B 1 304 ? -23.719 -1.447 8.154 1 96.25 304 VAL B O 1
ATOM 4827 N N . THR B 1 305 ? -21.629 -0.793 7.887 1 95.96 305 THR B N 1
ATOM 4828 C CA . THR B 1 305 ? -21.786 0.401 8.711 1 95.96 305 THR B CA 1
ATOM 4829 C C . THR B 1 305 ? -21.271 1.636 7.977 1 95.96 305 THR B C 1
ATOM 4831 O O . THR B 1 305 ? -20.165 1.624 7.432 1 95.96 305 THR B O 1
ATOM 4834 N N . LYS B 1 306 ? -22.109 2.668 7.946 1 96 306 LYS B N 1
ATOM 4835 C CA . LYS B 1 306 ? -21.652 3.964 7.453 1 96 306 LYS B CA 1
ATOM 4836 C C . LYS B 1 306 ? -20.874 4.718 8.529 1 96 306 LYS B C 1
ATOM 4838 O O . LYS B 1 306 ? -21.35 4.87 9.655 1 96 306 LYS B O 1
ATOM 4843 N N . VAL B 1 307 ? -19.707 5.149 8.146 1 96.53 307 VAL B N 1
ATOM 4844 C CA . VAL B 1 307 ? -18.875 5.846 9.122 1 96.53 307 VAL B CA 1
ATOM 4845 C C . VAL B 1 307 ? -18.39 7.17 8.535 1 96.53 307 VAL B C 1
ATOM 4847 O O . VAL B 1 307 ? -18.504 7.4 7.329 1 96.53 307 VAL B O 1
ATOM 4850 N N . ASN B 1 308 ? -17.83 8.02 9.435 1 95.15 308 ASN B N 1
ATOM 4851 C CA . ASN B 1 308 ? -17.289 9.299 8.988 1 95.15 308 ASN B CA 1
ATOM 4852 C C . ASN B 1 308 ? -16.008 9.114 8.18 1 95.15 308 ASN B C 1
ATOM 4854 O O . ASN B 1 308 ? -15.144 8.317 8.551 1 95.15 308 ASN B O 1
ATOM 4858 N N . PRO B 1 309 ? -15.883 9.89 7.167 1 92.86 309 PRO B N 1
ATOM 4859 C CA . PRO B 1 309 ? -14.643 9.815 6.392 1 92.86 309 PRO B CA 1
ATOM 4860 C C . PRO B 1 309 ? -13.426 10.3 7.177 1 92.86 309 PRO B C 1
ATOM 4862 O O . PRO B 1 309 ? -13.569 11.071 8.13 1 92.86 309 PRO B O 1
#

Sequence (618 aa):
MPVHFLRNPLLCSVSHTATTLLCALPVLRATFVAPVRNIAFLHSPFNRFPSSLTPMATMKAAEIGEGGLADIGQARSSSPTASNADDASHGARGEKKPKWVLDLGISMARNNRDAHSRYIQLATVGFGSDDSSVIKPFVRTVVFRGFYNGMDPQDKHLLKIITDARSEKIPQLTLHPDAEIAWYFVKTREQYRLRGRVEIVTPTSKDRHLQAARKQQWNNLSESARAQFLWPYPKHPSPLDQDPSVFSPDIPPTLASAPPETFCLLLVRVSEVDHLDLKASPQRRTVHARRKGQKEGEEGDWEVTKVNPMPVHFLRNPLLCSVSHTATTLLCALPVLRATFVAPVRNIAFLHSPFNRFPSSLTPMATMKAAEIGEGGLADIGQARSSSPTASNADDASHGARGEKKPKWVLDLGISMARNNRDAHSRYIQLATVGFGSDDSSVIKPFVRTVVFRGFYNGMDPQDKHLLKIITDARSEKIPQLTLHPDAEIAWYFVKTREQYRLRGRVEIVTPTSKDRHLQAARKQQWNNLSESARAQFLWPYPKHPSPLDQDPSVFSPDIPPTLASAPPETFCLLLVRVSEVDHLDLKASPQRRTVHARRKGQKEGEEGDWEVTKVNP

Radius of gyration: 33.13 Å; Cα contacts (8 Å, |Δi|>4): 969; chains: 2; bounding box: 158×72×85 Å

Secondary structure (DSSP, 8-state):
-------------------------------------------------------------------SGGGGT--------GGGGGGGS--SS-----HHHHHHHHHHHHTTT-GGGGEEEEEEEEE-SS-TTSEEEEEEEEE---EE--SSTTS-SEEEEEEETTSTHHHHHHH--EEEEEEEETTTTEEEEEEEEEEEE-TT---HHHHHHHHHHHHTS-HHHHHHTTSSPTTSBP-TTT-GGGGS----HHHHSS--TTEEEEEEEEEEEEEEESSSSS-EEEEEEEEE-SSTT-EEEEEEEEE--/-------------------------------------------------------------------SGGGGT--------GGGGGGGS--SS-----HHHHHHHHHHHHTTT-GGGGEEEEEEEEE-SS-TTSEEEEEEEEE---EE--SSTTS-SEEEEEEETTSTHHHHHHH--EEEEEEEETTTTEEEEEEEEEEEE-TT---HHHHHHHHHHHHTS-HHHHHHTTSSPTTSBP-TTT-GGGGS----HHHHSS--TTEEEEEEEEEEEEEEESSSSS-EEEEEEEEE-SSTT-EEEEEEEEE--

Nearest PDB structures (foldseek):
  2i51-assembly1_B  TM=9.583E-01  e=4.986E-21  Nostoc punctiforme PCC 73102
  2i51-assembly1_A  TM=9.519E-01  e=4.986E-21  Nostoc punctiforme PCC 73102
  1dnl-assembly1_A  TM=7.567E-01  e=6.721E-10  Escherichia coli K-12
  2i02-assembly1_A  TM=6.990E-01  e=7.556E-08  Nostoc punctiforme PCC 73102
  3ec6-assembly1_A-2  TM=7.320E-01  e=4.776E-06  Bacillus anthracis

Solvent-accessible surface area (backbone atoms only — not comparable to full-atom values): 37035 Å² total; per-residue (Å²): 137,85,83,80,82,93,82,89,80,88,81,81,89,75,84,73,89,72,85,69,85,77,81,79,77,83,79,82,74,81,71,85,72,76,81,81,75,77,79,76,77,75,77,74,80,80,70,80,76,79,72,81,71,69,81,78,76,84,75,76,85,68,84,57,60,71,10,43,75,34,59,70,68,61,67,69,76,71,66,77,68,76,63,74,64,60,75,63,66,72,70,67,88,76,75,75,74,56,66,67,58,54,52,47,52,51,52,47,62,77,34,63,86,43,76,60,62,42,45,30,34,46,14,30,35,34,61,40,94,89,40,76,85,44,80,34,27,38,39,40,80,44,58,61,68,51,68,42,69,54,90,50,86,83,39,54,69,18,40,28,34,71,46,51,56,76,37,73,64,43,64,21,35,72,76,37,33,44,30,14,32,24,37,62,37,74,91,67,36,30,35,40,30,40,30,28,39,49,45,78,43,45,81,78,51,79,53,66,67,57,47,50,49,44,36,53,55,50,61,70,49,52,72,33,39,54,35,49,61,68,34,66,64,56,66,36,78,43,53,53,91,79,47,57,62,58,67,38,56,82,74,52,73,75,50,65,73,35,67,55,76,36,46,27,33,35,37,34,46,68,42,34,37,43,38,36,34,50,67,45,85,71,55,41,23,40,38,38,36,51,35,74,28,96,47,92,90,37,75,37,61,72,44,80,44,57,21,28,92,139,75,87,65,91,74,81,91,79,85,74,88,70,88,78,81,80,77,85,72,86,78,82,76,85,82,86,81,81,83,77,87,76,80,83,85,79,82,79,79,80,76,80,76,80,85,73,83,80,80,76,82,75,70,85,78,76,84,76,76,86,69,85,60,60,74,11,44,77,35,57,70,69,59,68,70,79,68,69,76,69,76,62,74,64,58,74,64,66,72,68,66,89,76,76,75,74,55,65,66,61,54,51,47,51,51,52,46,62,78,34,62,88,43,76,59,62,42,46,31,34,46,16,31,35,35,60,41,94,90,41,77,84,44,78,33,27,40,39,40,80,44,57,60,69,50,68,42,70,56,88,51,86,84,39,54,72,17,41,29,36,74,47,52,56,75,37,74,64,43,64,22,36,73,78,37,33,45,29,15,31,26,37,63,37,74,92,67,36,31,36,39,32,40,29,29,39,49,44,78,43,45,80,78,51,79,54,64,68,58,46,48,49,44,38,51,54,50,61,71,50,50,70,32,38,54,36,48,61,67,33,67,64,54,65,35,77,46,52,56,91,79,48,56,61,56,67,36,54,81,75,51,74,76,52,67,73,35,68,56,78,35,47,27,32,34,37,33,45,69,43,34,37,44,39,36,35,50,66,46,85,71,56,41,23,39,38,36,36,51,35,75,28,95,48,92,93,35,74,37,61,72,46,77,44,58,20,28,92

Organism: NCBI:txid72520

Foldseek 3Di:
DDPDDDDDDPDDDPDDDPPPPPPDPDPPPPPCPPDPPPPDPPPPDPDDPDPPPPPPDDPDPPDQPQQACVLLPPPPPPPPPPVVVPVPPPDDPCPDPDPVVVVLVVLCVVQVPPSLQQKKKKKFWAADPVGRVDIDIDIDIFGFPFADDDPPPLRGRWTKTKFFCLDPVNVRCVVPQWMWMWGARPVQGKIKIFIFGKDKAFPPDDDPRSQVVQLVSLLVGDPSHLLQNQAPRPPPDDCCVPDVCSSRDDDDPVCNRPPDRRMMMMTTRTAKMWMWGVPDVNTWIKMWGWDADPDVPDIHDIDIDTDDD/DDDPPDDDPDDPPPDPDPPPPPDDDDDDPDPPPDDDDDPDPPPPDPDDPDDPPPPDDDPDPPDQDQQACVLLPPPPPPPPPPVVVPVPPPPDPCPDPDPVVVVLVVLCVVQVPPSLQFKKKKKFWAADPVGRVDIDIDIDIFGFPFADDDPPPLRGRWTKTKFFCLDPVNVRCVVPQWMWMWGARPVQGKIKIFIFGKDKAFPPDDDPRSQVVQLVSLLVGDPSHLLQNQAPRPPPDDCCVPDVCSSRDDDDPVCNRPPDRRMMMMTTRTAKMWMWGVPDVNTWIKMWGWDADPDVPDIHDIDIDTDDD